Protein AF-A0ABD3QBG0-F1 (afdb_monomer)

Radius of gyration: 32.73 Å; Cα contacts (8 Å, |Δi|>4): 707; chains: 1; bounding box: 106×81×91 Å

Nearest PDB structures (foldseek):
  8w20-assembly1_K  TM=6.583E-01  e=6.095E-06  Streptomyces coelicolor A3(2)
  6lqq-assembly1_RC  TM=2.369E-01  e=9.586E-01  Saccharomyces cerevisiae S288C
  2k0l-assembly1_A  TM=1.613E-01  e=8.563E-01  Klebsiella pneumoniae

Secondary structure (DSSP, 8-state):
-PPP------PPP-----------------------------------PPPHHHH-EEEEEEE--GGGT--S-EEEEEEEEEEEESSPP-------------S------S-HHHHHHHHHHHHHHHHHS-----SSSS---GGGS-GGGGS-TTTS-SEEEEE-HHHH-GGG-TTT---GGGGG--GGGEEEEEEEEEESSS-------SEEPSS-EEEEEEEEB-S--EE-TT--S-EEE-BTTHHHHHHHHHHTT---BB---HHHHHH--S-S--TT-EEEEEEEEEEE--TTS-TT--TT-TT-----EEEEEEEEEEEEEEE-SS-EEEE-SSPPPTT-TTPEEEE--SSTTSPPBEEEEEEEE--TT-SSTTTTT-EEEEEHHHHHHHHHHHHHHHHHHHS-HHHHHHHHHHHHHHHHTTS-SS---S------------------S----------TTS-THHHHHHHHHHHHHHHS-HHHHHHHHHHHHHHHHHHHHHHHHH---HHHHHHHHHHHHHHHHHHHHHHHHHHHHHHHHHHHHHTT---------

Solvent-accessible surface area (backbone atoms only — not comparable to full-atom values): 34168 Å² total; per-residue (Å²): 136,85,84,83,84,81,83,83,81,80,79,80,83,91,77,90,74,94,74,88,82,82,89,87,90,90,79,86,73,86,76,72,78,84,71,84,76,82,71,94,77,76,93,69,83,75,71,86,74,79,54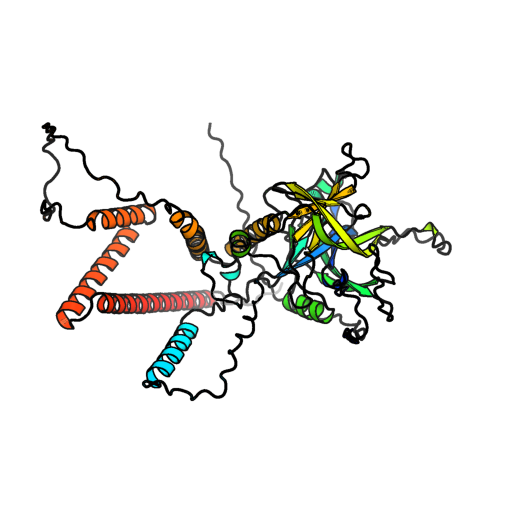,28,56,30,54,29,29,43,32,41,30,29,33,42,49,62,93,80,69,45,90,58,74,44,81,72,35,64,28,9,18,28,42,32,42,64,54,64,77,54,61,70,61,69,72,68,75,67,67,74,71,72,86,62,77,82,74,73,61,97,50,60,64,57,54,52,46,48,54,49,47,56,56,45,51,67,65,69,47,70,84,72,70,59,68,60,54,75,93,70,58,77,62,64,50,59,53,46,62,78,43,60,75,92,78,39,70,66,47,38,36,36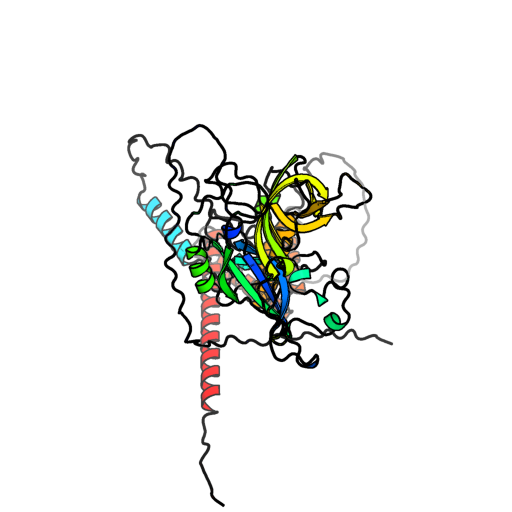,26,24,28,51,56,78,40,44,56,83,29,52,92,82,42,81,57,73,73,37,73,78,53,55,63,88,36,41,46,42,34,43,29,44,50,41,70,76,55,89,79,83,69,82,72,86,60,78,38,70,60,82,75,54,62,44,77,75,45,78,42,51,37,48,69,68,69,46,64,40,91,86,69,54,62,35,25,41,33,43,60,54,63,45,70,68,50,51,57,52,39,46,76,71,55,41,48,70,35,36,58,72,49,70,60,51,63,73,68,47,87,71,68,96,72,54,82,63,42,59,36,34,43,30,15,25,34,48,46,71,63,69,68,78,81,54,85,79,75,78,95,76,74,88,84,69,83,67,83,58,60,43,71,40,50,22,39,40,60,29,31,30,70,50,77,54,100,70,40,34,30,23,48,37,96,57,56,74,59,55,23,30,37,13,6,49,26,30,58,70,81,89,46,98,83,58,80,66,42,44,50,22,34,26,58,46,61,37,54,75,81,38,92,55,70,92,50,30,21,18,34,30,24,36,35,36,67,62,53,38,55,46,49,47,52,53,32,43,57,50,38,59,73,72,46,57,69,73,57,42,50,52,51,49,51,52,51,46,49,59,65,60,68,64,63,61,89,70,63,80,67,93,75,78,80,84,79,92,75,89,80,83,87,82,88,83,87,78,95,80,88,86,83,87,83,92,84,81,77,92,54,95,81,65,72,70,59,66,59,57,50,51,50,50,52,53,53,43,61,74,77,41,54,71,69,54,42,52,52,51,50,56,48,52,51,49,51,53,50,50,30,50,52,43,44,73,73,72,52,80,59,70,68,60,34,47,52,54,48,52,51,51,53,51,56,50,50,55,49,52,54,50,54,50,51,53,50,54,51,50,54,59,52,58,62,60,62,70,78,71,75,76,88,75,92,82,80,92,130

Sequence (561 aa):
MNFLIQSNTARLPNVLQRTRLKTASKYLVSLQHCNFSATPDNDDTSQPILSPTQTSLALSVHFMHPKLGMKDYEILSRATAFLVNVDPIEHTSSPHETLGTKKGRQTKSAFPHLKSNKEKRDASLLKQDYAYEPASGPRRHDYQLNWLEFCPVNFRPRVHVVASSHVVSPWKWPQYYGQEWLKEVNEEHVRYSLEVYGSMDKSQEIDGEEGKLKGSFGPVAKFALNPYPIHHPNGLDVAVIHLKGEDDALENMKKMGITPLNLHTMSQLESTTDPVFEPGEKVYFHGFEVYESNKVDDETLSSNDSKNQEDDRIFHPYFASGTQSFGSPDRFLAKTPSPLPEGLCGGPVLTTQHDNKQPLFIRGVVEGIVPPNHENAELAGAASYLPSYRVREFIDFAERIMLEQIVDEDVFQRVIDIKERKLASRGTVYGEDQMNGGSNKDGEDDEITDPNILTNIEGLSEDDDTPNIDKAYQEIVSSLRQHHTPEEVDAILATVEREKKEVIEILEKEGGDMDDAIAKVRQRTYDERDRVLKELQEQMQNESDESKVIDAEVVTKDEKR

Foldseek 3Di:
DDDDDDDDDDDDDDDDDDDDDDDDDDDPDPPDPPPPPDDPDDDPPPDDDDFLLQFKWKKWKWFADVVVVGDDTDTPFIFIKGKEFLFFDAPPVPVPPPVPPPPPDPPPDPCVVVVVVVVVVVVVVVVPPDPLPQRHYDDDALLQRFLCSLPPPVQDFRIKIKFFQCRLQVLVPCVVPVDPVSVVDDLVRIWMKIFRKDAPDPDDDQPPDAWFTPGDMDGPDMFTWDSDWDDFPVPDGMIITGTDVRVVVVVVSVVVNHDHAYFDGPVCVVPDPPDLDDFFFKKKQWIWAWDAPPCVVVPPDDDPPPPDPHRRIDTTTGMWMWTWHDDDPFKTWTDTPAQDHPRSFNTFIWHDDPDPPDGIYTQFTFHHAADLPDPPNVRRSITMTTGRVVVNVRVSVVSLVSSCVRDDPVSSVVSVCSNCVVVVVPPDPPDPPPPDDDDDDDDDDDDDDDPDDDDDDDDDDPDPPPDPPVVVVVVVLVVCVVPDDPVVSVVVVVVVVVLVVQLVVCCVPVNDDSVVSSVVSVVVVVVVVVVVVVVVVVVVVVVVVVVVVVPPDDPDDDDDD

pLDDT: mean 76.91, std 22.85, range [22.78, 98.69]

Mean predicted aligned error: 16.13 Å

Structure (mmCIF, N/CA/C/O backbone):
data_AF-A0ABD3QBG0-F1
#
_entry.id   AF-A0ABD3QBG0-F1
#
loop_
_atom_site.group_PDB
_atom_site.id
_atom_site.type_symbol
_atom_site.label_atom_id
_atom_site.label_alt_id
_atom_site.label_comp_id
_atom_site.label_asym_id
_atom_site.label_entity_id
_atom_site.label_seq_id
_atom_site.pdbx_PDB_ins_code
_atom_site.Cartn_x
_atom_site.Cartn_y
_atom_site.Cartn_z
_atom_site.occupancy
_atom_site.B_iso_or_equiv
_atom_site.auth_seq_id
_atom_site.auth_comp_id
_atom_site.auth_asym_id
_atom_site.auth_atom_id
_atom_site.pdbx_PDB_model_num
ATOM 1 N N . MET A 1 1 ? -38.183 6.088 -28.171 1.00 33.38 1 MET A N 1
ATOM 2 C CA . MET A 1 1 ? -37.117 5.173 -28.632 1.00 33.38 1 MET A CA 1
ATOM 3 C C . MET A 1 1 ? -36.172 4.991 -27.464 1.00 33.38 1 MET A C 1
ATOM 5 O O . MET A 1 1 ? -35.470 5.929 -27.116 1.00 33.38 1 MET A O 1
ATOM 9 N N . ASN A 1 2 ? -36.291 3.847 -26.794 1.00 22.78 2 ASN A N 1
ATOM 10 C CA . ASN A 1 2 ? -35.599 3.523 -25.550 1.00 22.78 2 ASN A CA 1
ATOM 11 C C . ASN A 1 2 ? -34.135 3.170 -25.831 1.00 22.78 2 ASN A C 1
ATOM 13 O O . ASN A 1 2 ? -33.866 2.355 -26.712 1.00 22.78 2 ASN A O 1
ATOM 17 N N . PHE A 1 3 ? -33.216 3.755 -25.064 1.00 22.83 3 PHE A N 1
ATOM 18 C CA . PHE A 1 3 ? -31.829 3.311 -24.978 1.00 22.83 3 PHE A CA 1
ATOM 19 C C . PHE A 1 3 ? -31.730 2.223 -23.904 1.00 22.83 3 PHE A C 1
ATOM 21 O O . PHE A 1 3 ? -32.013 2.473 -22.735 1.00 22.83 3 PHE A O 1
ATOM 28 N N . LEU A 1 4 ? -31.362 1.012 -24.326 1.00 24.02 4 LEU A N 1
ATOM 29 C CA . LEU A 1 4 ? -30.951 -0.078 -23.446 1.00 24.02 4 LEU A CA 1
ATOM 30 C C . LEU A 1 4 ? -29.502 0.171 -23.006 1.00 24.02 4 LEU A C 1
ATOM 32 O O . LEU A 1 4 ? -28.607 0.246 -23.846 1.00 24.02 4 LEU A O 1
ATOM 36 N N . ILE A 1 5 ? -29.278 0.250 -21.697 1.00 26.19 5 ILE A N 1
ATOM 37 C CA . ILE A 1 5 ? -27.960 0.099 -21.077 1.00 26.19 5 ILE A CA 1
ATOM 38 C C . ILE A 1 5 ? -27.797 -1.398 -20.794 1.00 26.19 5 ILE A C 1
ATOM 40 O O . ILE A 1 5 ? -28.539 -1.956 -19.991 1.00 26.19 5 ILE A O 1
ATOM 44 N N . GLN A 1 6 ? -26.873 -2.061 -21.491 1.00 24.95 6 GLN A N 1
ATOM 45 C CA . GLN A 1 6 ? -26.464 -3.430 -21.176 1.00 24.95 6 GLN A CA 1
ATOM 46 C C . GLN A 1 6 ? -25.329 -3.380 -20.149 1.00 24.95 6 GLN A C 1
ATOM 48 O O . GLN A 1 6 ? -24.230 -2.917 -20.450 1.00 24.95 6 GLN A O 1
ATOM 53 N N . SER A 1 7 ? -25.606 -3.850 -18.936 1.00 26.56 7 SER A N 1
ATOM 54 C CA . SER A 1 7 ? -24.606 -4.176 -17.924 1.00 26.56 7 SER A CA 1
ATOM 55 C C . SER A 1 7 ? -23.972 -5.529 -18.264 1.00 26.56 7 SER A C 1
ATOM 57 O O . SER A 1 7 ? -24.629 -6.566 -18.236 1.00 26.56 7 SER A O 1
ATOM 59 N N . ASN A 1 8 ? -22.682 -5.528 -18.604 1.00 26.44 8 ASN A N 1
ATOM 60 C CA . ASN A 1 8 ? -21.890 -6.750 -18.734 1.00 26.44 8 ASN A CA 1
ATOM 61 C C . ASN A 1 8 ? -21.323 -7.129 -17.360 1.00 26.44 8 ASN A C 1
ATOM 63 O O . ASN A 1 8 ? -20.297 -6.600 -16.939 1.00 26.44 8 ASN A O 1
ATOM 67 N N . THR A 1 9 ? -21.978 -8.059 -16.669 1.00 28.50 9 THR A N 1
ATOM 68 C CA . THR A 1 9 ? -21.427 -8.766 -15.507 1.00 28.50 9 THR A CA 1
ATOM 69 C C . THR A 1 9 ? -20.627 -9.978 -15.987 1.00 28.50 9 THR A C 1
ATOM 71 O O . THR A 1 9 ? -21.159 -11.065 -16.209 1.00 28.50 9 THR A O 1
ATOM 74 N N . ALA A 1 10 ? -19.319 -9.801 -16.174 1.00 28.67 10 ALA A N 1
ATOM 75 C CA . ALA A 1 10 ? -18.405 -10.922 -16.366 1.00 28.67 10 ALA A CA 1
ATOM 76 C C . ALA A 1 10 ? -18.142 -11.588 -15.003 1.00 28.67 10 ALA A C 1
ATOM 78 O O . ALA A 1 10 ? -17.441 -11.036 -14.159 1.00 28.67 10 ALA A O 1
ATOM 79 N N . ARG A 1 11 ? -18.728 -12.771 -14.774 1.00 28.42 11 ARG A N 1
ATOM 80 C CA . ARG A 1 11 ? -18.389 -13.633 -13.630 1.00 28.42 11 ARG A CA 1
ATOM 81 C C . ARG A 1 11 ? -16.954 -14.152 -13.798 1.00 28.42 11 ARG A C 1
ATOM 83 O O . ARG A 1 11 ? -16.646 -14.782 -14.809 1.00 28.42 11 ARG A O 1
ATOM 90 N N . LEU A 1 12 ? -16.097 -13.898 -12.809 1.00 32.81 12 LEU A N 1
ATOM 91 C CA . LEU A 1 12 ? -14.741 -14.452 -12.722 1.00 32.81 12 LEU A CA 1
ATOM 92 C C . LEU A 1 12 ? -14.790 -15.991 -12.602 1.00 32.81 12 LEU A C 1
ATOM 94 O O . LEU A 1 12 ? -15.653 -16.520 -11.896 1.00 32.81 12 LEU A O 1
ATOM 98 N N . PRO A 1 13 ? -13.884 -16.741 -13.257 1.00 32.03 13 PRO A N 1
ATOM 99 C CA . PRO A 1 13 ? -13.833 -18.190 -13.120 1.00 32.03 13 PRO A CA 1
ATOM 100 C C . PRO A 1 13 ? -13.230 -18.604 -11.770 1.00 32.03 13 PRO A C 1
ATOM 102 O O . PRO A 1 13 ? -12.105 -18.246 -11.420 1.00 32.03 13 PRO A O 1
ATOM 105 N N . ASN A 1 14 ? -13.985 -19.425 -11.043 1.00 33.22 14 ASN A N 1
ATOM 106 C CA . ASN A 1 14 ? -13.587 -20.100 -9.812 1.00 33.22 14 ASN A CA 1
ATOM 107 C C . ASN A 1 14 ? -12.473 -21.126 -10.121 1.00 33.22 14 ASN A C 1
ATOM 109 O O . ASN A 1 14 ? -12.752 -22.220 -10.613 1.00 33.22 14 ASN A O 1
ATOM 113 N N . VAL A 1 15 ? -11.199 -20.783 -9.888 1.00 33.41 15 VAL A N 1
ATOM 114 C CA . VAL A 1 15 ? -10.060 -21.702 -10.095 1.00 33.41 15 VAL A CA 1
ATOM 115 C C . VAL A 1 15 ? -9.147 -21.718 -8.868 1.00 33.41 15 VAL A C 1
ATOM 117 O O . VAL A 1 15 ? -8.096 -21.084 -8.829 1.00 33.41 15 VAL A O 1
ATOM 120 N N . LEU A 1 16 ? -9.517 -22.527 -7.874 1.00 30.23 16 LEU A N 1
ATOM 121 C CA . LEU A 1 16 ? -8.593 -23.058 -6.869 1.00 30.23 16 LEU A CA 1
ATOM 122 C C . LEU A 1 16 ? -8.109 -24.442 -7.328 1.00 30.23 16 LEU A C 1
ATOM 124 O O . LEU A 1 16 ? -8.685 -25.469 -6.974 1.00 30.23 16 LEU A O 1
ATOM 128 N N . GLN A 1 17 ? -7.033 -24.493 -8.120 1.00 30.80 17 GLN A N 1
ATOM 129 C CA . GLN A 1 17 ? -6.302 -25.741 -8.376 1.00 30.80 17 GLN A CA 1
ATOM 130 C C . GLN A 1 17 ? -4.974 -25.761 -7.614 1.00 30.80 17 GLN A C 1
ATOM 132 O O . GLN A 1 17 ? -4.040 -25.010 -7.899 1.00 30.80 17 GLN A O 1
ATOM 137 N N . ARG A 1 18 ? -4.879 -26.696 -6.658 1.00 32.12 18 ARG A N 1
ATOM 138 C CA . ARG A 1 18 ? -3.633 -27.105 -5.996 1.00 32.12 18 ARG A CA 1
ATOM 139 C C . ARG A 1 18 ? -2.653 -27.654 -7.034 1.00 32.12 18 ARG A C 1
ATOM 141 O O . ARG A 1 18 ? -2.800 -28.785 -7.490 1.00 32.12 18 ARG A O 1
ATOM 148 N N . THR A 1 19 ? -1.608 -26.898 -7.345 1.00 30.52 19 THR A N 1
ATOM 149 C CA . THR A 1 19 ? -0.444 -27.400 -8.085 1.00 30.52 19 THR A CA 1
ATOM 150 C C . THR A 1 19 ? 0.728 -27.602 -7.127 1.00 30.52 19 THR A C 1
ATOM 152 O O . THR A 1 19 ? 1.236 -26.668 -6.516 1.00 30.52 19 THR A O 1
ATOM 155 N N . ARG A 1 20 ? 1.161 -28.861 -6.975 1.00 30.61 20 ARG A N 1
ATOM 156 C CA . ARG A 1 20 ? 2.425 -29.215 -6.313 1.00 30.61 20 ARG A CA 1
ATOM 157 C C . ARG A 1 20 ? 3.579 -28.841 -7.244 1.00 30.61 20 ARG A C 1
ATOM 159 O O . ARG A 1 20 ? 3.888 -29.595 -8.163 1.00 30.61 20 ARG A O 1
ATOM 166 N N . LEU A 1 21 ? 4.237 -27.717 -6.982 1.00 29.80 21 LEU A N 1
ATOM 167 C CA . LEU A 1 21 ? 5.524 -27.384 -7.590 1.00 29.80 21 LEU A CA 1
ATOM 168 C C . LEU A 1 21 ? 6.653 -27.982 -6.745 1.00 29.80 21 LEU A C 1
ATOM 170 O O . LEU A 1 21 ? 6.900 -27.581 -5.611 1.00 29.80 21 LEU A O 1
ATOM 174 N N . LYS A 1 22 ? 7.332 -28.983 -7.310 1.00 31.97 22 LYS A N 1
ATOM 175 C CA . LYS A 1 22 ? 8.680 -29.373 -6.892 1.00 31.97 22 LYS A CA 1
ATOM 176 C C . LYS A 1 22 ? 9.682 -28.554 -7.708 1.00 31.97 22 LYS A C 1
ATOM 178 O O . LYS A 1 22 ? 9.463 -28.338 -8.898 1.00 31.97 22 LYS A O 1
ATOM 183 N N . THR A 1 23 ? 10.819 -28.264 -7.071 1.00 30.80 23 THR A N 1
ATOM 184 C CA . THR A 1 23 ? 12.101 -27.747 -7.603 1.00 30.80 23 THR A CA 1
ATOM 185 C C . THR A 1 23 ? 12.285 -26.223 -7.627 1.00 30.80 23 THR A C 1
ATOM 187 O O . THR A 1 23 ? 11.816 -25.557 -8.536 1.00 30.80 23 THR A O 1
ATOM 190 N N . ALA A 1 24 ? 13.047 -25.699 -6.655 1.00 28.42 24 ALA A N 1
ATOM 191 C CA . ALA A 1 24 ? 14.371 -25.077 -6.847 1.00 28.42 24 ALA A CA 1
ATOM 192 C C . ALA A 1 24 ? 14.805 -24.357 -5.548 1.00 28.42 24 ALA A C 1
ATOM 194 O O . ALA A 1 24 ? 14.520 -23.183 -5.358 1.00 28.42 24 ALA A O 1
ATOM 195 N N . SER A 1 25 ? 15.503 -25.054 -4.641 1.00 33.56 25 SER A N 1
ATOM 196 C CA . SER A 1 25 ? 16.216 -24.414 -3.522 1.00 33.56 25 SER A CA 1
ATOM 197 C C . SER A 1 25 ? 17.697 -24.728 -3.666 1.00 33.56 25 SER A C 1
ATOM 199 O O . SER A 1 25 ? 18.140 -25.850 -3.417 1.00 33.56 25 SER A O 1
ATOM 201 N N . LYS A 1 26 ? 18.444 -23.754 -4.184 1.00 34.66 26 LYS A N 1
ATOM 202 C CA . LYS A 1 26 ? 19.901 -23.821 -4.324 1.00 34.66 26 LYS A CA 1
ATOM 203 C C . LYS A 1 26 ? 20.576 -22.484 -4.005 1.00 34.66 26 LYS A C 1
ATOM 205 O O . LYS A 1 26 ? 21.597 -22.183 -4.589 1.00 34.66 26 LYS A O 1
ATOM 210 N N . TYR A 1 27 ? 20.048 -21.723 -3.048 1.00 34.53 27 TYR A N 1
ATOM 211 C CA . TYR A 1 27 ? 20.777 -20.626 -2.400 1.00 34.53 27 TYR A CA 1
ATOM 212 C C . TYR A 1 27 ? 20.320 -20.509 -0.941 1.00 34.53 27 TYR A C 1
ATOM 214 O O . TYR A 1 27 ? 19.475 -19.696 -0.596 1.00 34.53 27 TYR A O 1
ATOM 222 N N . LEU A 1 28 ? 20.861 -21.367 -0.073 1.00 34.16 28 LEU A N 1
ATOM 223 C CA . LEU A 1 28 ? 20.857 -21.129 1.371 1.00 34.16 28 LEU A CA 1
ATOM 224 C C . LEU A 1 28 ? 22.182 -20.443 1.704 1.00 34.16 28 LEU A C 1
ATOM 226 O O . LEU A 1 28 ? 23.165 -21.090 2.064 1.00 34.16 28 LEU A O 1
ATOM 230 N N . VAL A 1 29 ? 22.227 -19.126 1.506 1.00 41.22 29 VAL A N 1
ATOM 231 C CA . VAL A 1 29 ? 23.272 -18.298 2.110 1.00 41.22 29 VAL A CA 1
ATOM 232 C C . VAL A 1 29 ? 22.999 -18.284 3.612 1.00 41.22 29 VAL A C 1
ATOM 234 O O . VAL A 1 29 ? 21.874 -18.050 4.049 1.00 41.22 29 VAL A O 1
ATOM 237 N N . SER A 1 30 ? 24.024 -18.592 4.405 1.00 37.19 30 SER A N 1
ATOM 238 C CA . SER A 1 30 ? 23.993 -18.511 5.866 1.00 37.19 30 SER A CA 1
ATOM 239 C C . SER A 1 30 ? 23.790 -17.054 6.301 1.00 37.19 30 SER A C 1
ATOM 241 O O . SER A 1 30 ? 24.762 -16.352 6.577 1.00 37.19 30 SER A O 1
ATOM 243 N N . LEU A 1 31 ? 22.537 -16.600 6.367 1.00 41.88 31 LEU A N 1
ATOM 244 C CA . LEU A 1 31 ? 22.149 -15.357 7.030 1.00 41.88 31 LEU A CA 1
ATOM 245 C C . LEU A 1 31 ? 22.322 -15.555 8.542 1.00 41.88 31 LEU A C 1
ATOM 247 O O . LEU A 1 31 ? 21.450 -16.087 9.234 1.00 41.88 31 LEU A O 1
ATOM 251 N N . GLN A 1 32 ? 23.496 -15.183 9.055 1.00 42.69 32 GLN A N 1
ATOM 252 C CA . GLN A 1 32 ? 23.660 -14.969 10.488 1.00 42.69 32 GLN A CA 1
ATOM 253 C C . GLN A 1 32 ? 22.730 -13.821 10.877 1.00 42.69 32 GLN A C 1
ATOM 255 O O . GLN A 1 32 ? 22.745 -12.770 10.246 1.00 42.69 32 GLN A O 1
ATOM 260 N N . HIS A 1 33 ? 21.886 -14.058 11.879 1.00 39.09 33 HIS A N 1
ATOM 261 C CA . HIS A 1 33 ? 21.014 -13.027 12.420 1.00 39.09 33 HIS A CA 1
ATOM 262 C C . HIS A 1 33 ? 21.900 -11.886 12.918 1.00 39.09 33 HIS A C 1
ATOM 264 O O . HIS A 1 33 ? 22.693 -12.084 13.843 1.00 39.09 33 HIS A O 1
ATOM 270 N N . CYS A 1 34 ? 21.780 -10.711 12.305 1.00 39.03 34 CYS A N 1
ATOM 271 C CA . CYS A 1 34 ? 22.339 -9.478 12.836 1.00 39.03 34 CYS A CA 1
ATOM 272 C C . CYS A 1 34 ? 21.545 -9.119 14.096 1.00 39.03 34 CYS A C 1
ATOM 274 O O . CYS A 1 34 ? 20.618 -8.315 14.073 1.00 39.03 34 CYS A O 1
ATOM 276 N N . ASN A 1 35 ? 21.856 -9.792 15.203 1.00 36.06 35 ASN A N 1
ATOM 277 C CA . ASN A 1 35 ? 21.399 -9.375 16.514 1.00 36.06 35 ASN A CA 1
ATOM 278 C C . ASN A 1 35 ? 22.135 -8.073 16.828 1.00 36.06 35 ASN A C 1
ATOM 280 O O . ASN A 1 35 ? 23.337 -8.098 17.092 1.00 36.06 35 ASN A O 1
ATOM 284 N N . PHE A 1 36 ? 21.419 -6.949 16.776 1.00 40.53 36 PHE A N 1
ATOM 285 C CA . PHE A 1 36 ? 21.902 -5.666 17.274 1.00 40.53 36 PHE A CA 1
ATOM 286 C C . PHE A 1 36 ? 22.250 -5.826 18.758 1.00 40.53 36 PHE A C 1
ATOM 288 O O . PHE A 1 36 ? 21.386 -5.816 19.635 1.00 40.53 36 PHE A O 1
ATOM 295 N N . SER A 1 37 ? 23.530 -6.052 19.040 1.00 34.44 37 SER A N 1
ATOM 296 C CA . SER A 1 37 ? 24.067 -6.075 20.392 1.00 34.44 37 SER A CA 1
ATOM 297 C C . SER A 1 37 ? 24.213 -4.630 20.852 1.00 34.44 37 SER A C 1
ATOM 299 O O . SER A 1 37 ? 25.241 -4.008 20.604 1.00 34.44 37 SER A O 1
ATOM 301 N N . ALA A 1 38 ? 23.184 -4.093 21.505 1.00 35.69 38 ALA A N 1
ATOM 302 C CA . ALA A 1 38 ? 23.258 -2.791 22.157 1.00 35.69 38 ALA A CA 1
ATOM 303 C C . ALA A 1 38 ? 24.289 -2.843 23.299 1.00 35.69 38 ALA A C 1
ATOM 305 O O . ALA A 1 38 ? 24.018 -3.374 24.377 1.00 35.69 38 ALA A O 1
ATOM 306 N N . THR A 1 39 ? 25.491 -2.320 23.059 1.00 39.34 39 THR A N 1
ATOM 307 C CA . THR A 1 39 ? 26.436 -1.978 24.125 1.00 39.34 39 THR A CA 1
ATOM 308 C C . THR A 1 39 ? 25.972 -0.680 24.791 1.00 39.34 39 THR A C 1
ATOM 310 O O . THR A 1 39 ? 25.709 0.290 24.082 1.00 39.34 39 THR A O 1
ATOM 313 N N . PRO A 1 40 ? 25.839 -0.635 26.125 1.00 41.78 40 PRO A N 1
ATOM 314 C CA . PRO A 1 40 ? 25.314 0.520 26.835 1.00 41.78 40 PRO A CA 1
ATOM 315 C C . PRO A 1 40 ? 26.453 1.491 27.149 1.00 41.78 40 PRO A C 1
ATOM 317 O O . PRO A 1 40 ? 26.923 1.506 28.276 1.00 41.78 40 PRO A O 1
ATOM 320 N N . ASP A 1 41 ? 26.928 2.269 26.179 1.00 43.69 41 ASP A N 1
ATOM 321 C CA . ASP A 1 41 ? 27.885 3.340 26.472 1.00 43.69 41 ASP A CA 1
ATOM 322 C C . ASP A 1 41 ? 27.653 4.562 25.567 1.00 43.69 41 ASP A C 1
ATOM 324 O O . ASP A 1 41 ? 27.702 4.466 24.344 1.00 43.69 41 ASP A O 1
ATOM 328 N N . ASN A 1 42 ? 27.474 5.708 26.235 1.00 44.81 42 ASN A N 1
ATOM 329 C CA . ASN A 1 42 ? 27.331 7.096 25.773 1.00 44.81 42 ASN A CA 1
ATOM 330 C C . ASN A 1 42 ? 25.939 7.620 25.359 1.00 44.81 42 ASN A C 1
ATOM 332 O O . ASN A 1 42 ? 25.221 7.049 24.550 1.00 44.81 42 ASN A O 1
ATOM 336 N N . ASP A 1 43 ? 25.636 8.785 25.945 1.00 46.66 43 ASP A N 1
ATOM 337 C CA . ASP A 1 43 ? 24.423 9.626 25.965 1.00 46.66 43 ASP A CA 1
ATOM 338 C C . ASP A 1 43 ? 23.907 10.138 24.599 1.00 46.66 43 ASP A C 1
ATOM 340 O O . ASP A 1 43 ? 23.177 11.131 24.537 1.00 46.66 43 ASP A O 1
ATOM 344 N N . ASP A 1 44 ? 24.255 9.495 23.484 1.00 51.50 44 ASP A N 1
ATOM 345 C CA . ASP A 1 44 ? 23.736 9.894 22.178 1.00 51.50 44 ASP A CA 1
ATOM 346 C C . ASP A 1 44 ? 22.369 9.235 21.941 1.00 51.50 44 ASP A C 1
ATOM 348 O O . ASP A 1 44 ? 22.251 8.090 21.513 1.00 51.50 44 ASP A O 1
ATOM 352 N N . THR A 1 45 ? 21.308 9.961 22.295 1.00 54.22 45 THR A N 1
ATOM 353 C CA . THR A 1 45 ? 19.891 9.543 22.220 1.00 54.22 45 THR A CA 1
ATOM 354 C C . THR A 1 45 ? 19.351 9.311 20.797 1.00 54.22 45 THR A C 1
ATOM 356 O O . THR A 1 45 ? 18.134 9.316 20.589 1.00 54.22 45 THR A O 1
ATOM 359 N N . SER A 1 46 ? 20.214 9.089 19.804 1.00 60.97 46 SER A N 1
ATOM 360 C CA . SER A 1 46 ? 19.788 8.729 18.454 1.00 60.97 46 SER A CA 1
ATOM 361 C C . SER A 1 46 ? 19.183 7.320 18.468 1.00 60.97 46 SER A C 1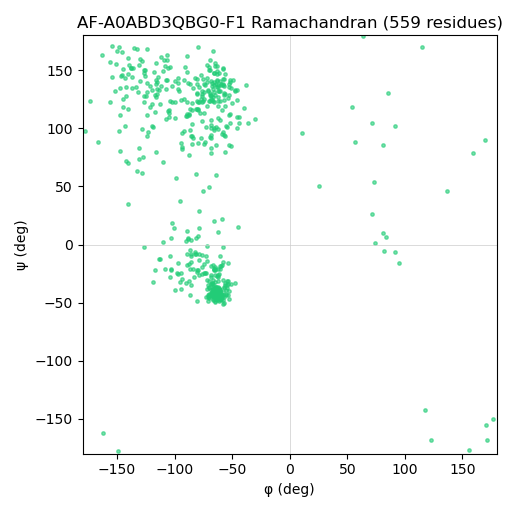
ATOM 363 O O . SER A 1 46 ? 19.863 6.303 18.586 1.00 60.97 46 SER A O 1
ATOM 365 N N . GLN A 1 47 ? 17.851 7.254 18.425 1.00 58.97 47 GLN A N 1
ATOM 366 C CA . GLN A 1 47 ? 17.146 5.980 18.325 1.00 58.97 47 GLN A CA 1
ATOM 367 C C . GLN A 1 47 ? 17.512 5.287 17.003 1.00 58.97 47 GLN A C 1
ATOM 369 O O . GLN A 1 47 ? 17.645 5.966 15.981 1.00 58.97 47 GLN A O 1
ATOM 374 N N . PRO A 1 48 ? 17.681 3.953 17.000 1.00 63.16 48 PRO A N 1
ATOM 375 C CA . PRO A 1 48 ? 17.995 3.206 15.793 1.00 63.16 48 PRO A CA 1
ATOM 376 C C . PRO A 1 48 ? 16.856 3.349 14.780 1.00 63.16 48 PRO A C 1
ATOM 378 O O . PRO A 1 48 ? 15.774 2.793 14.952 1.00 63.16 48 PRO A O 1
ATOM 381 N N . ILE A 1 49 ? 17.115 4.098 13.711 1.00 70.56 49 ILE A N 1
ATOM 382 C CA . ILE A 1 49 ? 16.224 4.203 12.558 1.00 70.56 49 ILE A CA 1
ATOM 383 C C . ILE A 1 49 ? 16.182 2.825 11.892 1.00 70.56 49 ILE A C 1
ATOM 385 O O . ILE A 1 49 ? 17.222 2.274 11.520 1.00 70.56 49 ILE A O 1
ATOM 389 N N . LEU A 1 50 ? 14.986 2.246 11.761 1.00 83.69 50 LEU A N 1
ATOM 390 C CA . LEU A 1 50 ? 14.810 0.973 11.063 1.00 83.69 50 LEU A CA 1
ATOM 391 C C . LEU A 1 50 ? 15.281 1.106 9.614 1.00 83.69 50 LEU A C 1
ATOM 393 O O . LEU A 1 50 ? 15.012 2.102 8.947 1.00 83.69 50 LEU A O 1
ATOM 397 N N . SER A 1 51 ? 15.996 0.099 9.116 1.00 91.12 51 SER A N 1
ATOM 398 C CA . SER A 1 51 ? 16.541 0.173 7.762 1.00 91.12 51 SER A CA 1
ATOM 399 C C . SER A 1 51 ? 15.404 0.147 6.730 1.00 91.12 51 SER A C 1
ATOM 401 O O . SER A 1 51 ? 14.505 -0.689 6.852 1.00 91.12 51 SER A O 1
ATOM 403 N N . PRO A 1 52 ? 15.469 0.952 5.652 1.00 93.50 52 PRO A N 1
ATOM 404 C CA . PRO A 1 52 ? 14.595 0.816 4.487 1.00 93.50 52 PRO A CA 1
ATOM 405 C C . PRO A 1 52 ? 14.473 -0.620 3.968 1.00 93.50 52 PRO A C 1
ATOM 407 O O . PRO A 1 52 ? 13.401 -1.026 3.535 1.00 93.50 52 PRO A O 1
ATOM 410 N N . THR A 1 53 ? 15.535 -1.426 4.079 1.00 95.19 53 THR A N 1
ATOM 411 C CA . THR A 1 53 ? 15.521 -2.842 3.665 1.00 95.19 53 THR A CA 1
ATOM 412 C C . THR A 1 53 ? 14.613 -3.734 4.512 1.00 95.19 53 THR A C 1
ATOM 414 O O . THR A 1 53 ? 14.264 -4.823 4.073 1.00 95.19 53 THR A O 1
ATOM 417 N N . GLN A 1 54 ? 14.214 -3.292 5.708 1.00 95.50 54 GLN A N 1
ATOM 418 C CA . GLN A 1 54 ? 13.318 -4.023 6.610 1.00 95.50 54 GLN A CA 1
ATOM 419 C C . GLN A 1 54 ? 11.853 -3.610 6.446 1.00 95.50 54 GLN A C 1
ATOM 421 O O . GLN A 1 54 ? 10.958 -4.385 6.783 1.00 95.50 54 GLN A O 1
ATOM 426 N N . THR A 1 55 ? 11.597 -2.397 5.953 1.00 96.38 55 THR A N 1
ATOM 427 C CA . THR A 1 55 ? 10.248 -1.815 5.855 1.00 96.38 55 THR A CA 1
ATOM 428 C C . THR A 1 55 ? 9.727 -1.738 4.424 1.00 96.38 55 THR A C 1
ATOM 430 O O . THR A 1 55 ? 8.520 -1.636 4.223 1.00 96.38 55 THR A O 1
ATOM 433 N N . SER A 1 56 ? 10.624 -1.768 3.440 1.00 97.75 56 SER A N 1
ATOM 434 C CA . SER A 1 56 ? 10.315 -1.564 2.029 1.00 97.75 56 SER A CA 1
ATOM 435 C C . SER A 1 56 ? 10.821 -2.734 1.186 1.00 97.75 56 SER A C 1
ATOM 437 O O . SER A 1 56 ? 11.818 -3.382 1.500 1.00 97.75 56 SER A O 1
ATOM 439 N N . LEU A 1 57 ? 10.127 -2.993 0.082 1.00 98.31 57 LEU A N 1
ATOM 440 C CA . LEU A 1 57 ? 10.402 -4.061 -0.874 1.00 98.31 57 LEU A CA 1
ATOM 441 C C . LEU A 1 57 ? 10.534 -3.472 -2.281 1.00 98.31 57 LEU A C 1
ATOM 443 O O . LEU A 1 57 ? 9.832 -2.520 -2.629 1.00 98.31 57 LEU A O 1
ATOM 447 N N . ALA A 1 58 ? 11.415 -4.047 -3.097 1.00 98.06 58 ALA A N 1
ATOM 448 C CA . ALA A 1 58 ? 11.571 -3.640 -4.486 1.00 98.06 58 ALA A CA 1
ATOM 449 C C . ALA A 1 58 ? 10.473 -4.299 -5.333 1.00 98.06 58 ALA A C 1
ATOM 451 O O . ALA A 1 58 ? 10.392 -5.525 -5.423 1.00 98.06 58 ALA A O 1
ATOM 452 N N . LEU A 1 59 ? 9.601 -3.494 -5.938 1.00 98.19 59 LEU A N 1
ATOM 453 C CA . LEU A 1 59 ? 8.526 -3.958 -6.809 1.00 98.19 59 LEU A CA 1
ATOM 454 C C . LEU A 1 59 ? 8.987 -3.917 -8.262 1.00 98.19 59 LEU A C 1
ATOM 456 O O . LEU A 1 59 ? 9.336 -2.857 -8.773 1.00 98.19 59 LEU A O 1
ATOM 460 N N . SER A 1 60 ? 8.904 -5.057 -8.945 1.00 97.50 60 SER A N 1
ATOM 461 C CA . SER A 1 60 ? 9.118 -5.147 -10.392 1.00 97.50 60 SER A CA 1
ATOM 462 C C . SER A 1 60 ? 7.852 -5.620 -11.101 1.00 97.50 60 SER A C 1
ATOM 464 O O . SER A 1 60 ? 7.292 -6.670 -10.760 1.00 97.50 60 SER A O 1
ATOM 466 N N . VAL A 1 61 ? 7.437 -4.870 -12.123 1.00 97.44 61 VAL A N 1
ATOM 467 C CA . VAL A 1 61 ? 6.384 -5.259 -13.064 1.00 97.44 61 VAL A CA 1
ATOM 468 C C . VAL A 1 61 ? 7.049 -5.720 -14.347 1.00 97.44 61 VAL A C 1
ATOM 470 O O . VAL A 1 61 ? 7.803 -4.978 -14.971 1.00 97.44 61 VAL A O 1
ATOM 473 N N . HIS A 1 62 ? 6.763 -6.950 -14.745 1.00 96.88 62 HIS A N 1
ATOM 474 C CA . HIS A 1 62 ? 7.242 -7.519 -15.993 1.00 96.88 62 HIS A CA 1
ATOM 475 C C . HIS A 1 62 ? 6.083 -7.592 -16.977 1.00 96.88 62 HIS A C 1
ATOM 477 O O . HIS A 1 62 ? 4.978 -7.942 -16.567 1.00 96.88 62 HIS A O 1
ATOM 483 N N . PHE A 1 63 ? 6.317 -7.329 -18.257 1.00 96.69 63 PHE A N 1
ATOM 484 C CA . PHE A 1 63 ? 5.303 -7.442 -19.299 1.00 96.69 63 PHE A CA 1
ATOM 485 C C . PHE A 1 63 ? 5.770 -8.318 -20.455 1.00 96.69 63 PHE A C 1
ATOM 487 O O . PHE A 1 63 ? 6.959 -8.412 -20.749 1.00 96.69 63 PHE A O 1
ATOM 494 N N . MET A 1 64 ? 4.815 -8.973 -21.104 1.00 96.81 64 MET A N 1
ATOM 495 C CA . MET A 1 64 ? 5.028 -9.743 -22.320 1.00 96.81 64 MET A CA 1
ATOM 496 C C . MET A 1 64 ? 3.793 -9.598 -23.202 1.00 96.81 64 MET A C 1
ATOM 498 O O . MET A 1 64 ? 2.701 -10.028 -22.831 1.00 96.81 64 MET A O 1
ATOM 502 N N . HIS A 1 65 ? 3.974 -9.032 -24.393 1.00 96.56 65 HIS A N 1
ATOM 503 C CA . HIS A 1 65 ? 2.898 -8.862 -25.363 1.00 96.56 65 HIS A CA 1
ATOM 504 C C . HIS A 1 65 ? 3.257 -9.542 -26.695 1.00 96.56 65 HIS A C 1
ATOM 506 O O . HIS A 1 65 ? 3.909 -8.934 -27.549 1.00 96.56 65 HIS A O 1
ATOM 512 N N . PRO A 1 66 ? 2.797 -10.784 -26.948 1.00 94.25 66 PRO A N 1
ATOM 513 C CA . PRO A 1 66 ? 3.196 -11.550 -28.132 1.00 94.25 66 PRO A CA 1
ATOM 514 C C . PRO A 1 66 ? 2.922 -10.850 -29.470 1.00 94.25 66 PRO A C 1
ATOM 516 O O . PRO A 1 66 ? 3.710 -10.977 -30.405 1.00 94.25 66 PRO A O 1
ATOM 519 N N . LYS A 1 67 ? 1.843 -10.054 -29.577 1.00 94.75 67 LYS A N 1
ATOM 520 C CA . LYS A 1 67 ? 1.551 -9.304 -30.819 1.00 94.75 67 LYS A CA 1
ATOM 521 C C . LYS A 1 67 ? 2.555 -8.182 -31.115 1.00 94.75 67 LYS A C 1
ATOM 523 O O . LYS A 1 67 ? 2.640 -7.760 -32.261 1.00 94.75 67 LYS A O 1
ATOM 528 N N . LEU A 1 68 ? 3.321 -7.734 -30.116 1.00 92.69 68 LEU A N 1
ATOM 529 C CA . LEU A 1 68 ? 4.427 -6.788 -30.295 1.00 92.69 68 LEU A CA 1
ATOM 530 C C . LEU A 1 68 ? 5.736 -7.505 -30.676 1.00 92.69 68 LEU A C 1
ATOM 532 O O . LEU A 1 68 ? 6.776 -6.869 -30.798 1.00 92.69 68 LEU A O 1
ATOM 536 N N . GLY A 1 69 ? 5.704 -8.830 -30.869 1.00 95.19 69 GLY A N 1
ATOM 537 C CA . GLY A 1 69 ? 6.875 -9.635 -31.218 1.00 95.19 69 GLY A CA 1
ATOM 538 C C . GLY A 1 69 ? 7.735 -10.054 -30.023 1.00 95.19 69 GLY A C 1
ATOM 539 O O . GLY A 1 69 ? 8.792 -10.654 -30.230 1.00 95.19 69 GLY A O 1
ATOM 540 N N . MET A 1 70 ? 7.291 -9.780 -28.793 1.00 94.94 70 MET A N 1
ATOM 541 C CA . MET A 1 70 ? 7.990 -10.189 -27.573 1.00 94.94 70 MET A CA 1
ATOM 542 C C . MET A 1 70 ? 7.956 -11.710 -27.406 1.00 94.94 70 MET A C 1
ATOM 544 O O . MET A 1 70 ? 6.914 -12.343 -27.599 1.00 94.94 70 MET A O 1
ATOM 548 N N . LYS A 1 71 ? 9.101 -12.287 -27.033 1.00 95.50 71 LYS A N 1
ATOM 549 C CA . LYS A 1 71 ? 9.249 -13.729 -26.769 1.00 95.50 71 LYS A CA 1
ATOM 550 C C . LYS A 1 71 ? 9.318 -14.059 -25.285 1.00 95.50 71 LYS A C 1
ATOM 552 O O . LYS A 1 71 ? 8.906 -15.146 -24.899 1.00 95.50 71 LYS A O 1
ATOM 557 N N . ASP A 1 72 ? 9.804 -13.112 -24.496 1.00 95.38 72 ASP A N 1
ATOM 558 C CA . ASP A 1 72 ? 10.037 -13.247 -23.068 1.00 95.38 72 ASP A CA 1
ATOM 559 C C . ASP A 1 72 ? 9.459 -12.035 -22.330 1.00 95.38 72 ASP A C 1
ATOM 561 O O . ASP A 1 72 ? 9.038 -11.049 -22.941 1.00 95.38 72 ASP A O 1
ATOM 565 N N . TYR A 1 73 ? 9.396 -12.144 -21.004 1.00 95.31 73 TYR A N 1
ATOM 566 C CA . TYR A 1 73 ? 8.991 -11.043 -20.141 1.00 95.31 73 TYR A CA 1
ATOM 567 C C . TYR A 1 73 ? 10.127 -10.028 -20.008 1.00 95.31 73 TYR A C 1
ATOM 569 O O . TYR A 1 73 ? 11.239 -10.394 -19.636 1.00 95.31 73 TYR A O 1
ATOM 577 N N . GLU A 1 74 ? 9.813 -8.756 -20.230 1.00 94.25 74 GLU A N 1
ATOM 578 C CA . GLU A 1 74 ? 10.715 -7.623 -20.009 1.00 94.25 74 GLU A CA 1
ATOM 579 C C . GLU A 1 74 ? 10.212 -6.765 -18.850 1.00 94.25 74 GLU A C 1
ATOM 581 O O . GLU A 1 74 ? 9.050 -6.859 -18.454 1.00 94.25 74 GLU A O 1
ATOM 586 N N . ILE A 1 75 ? 11.075 -5.932 -18.274 1.00 94.31 75 ILE A N 1
ATOM 587 C CA . ILE A 1 75 ? 10.693 -5.066 -17.156 1.00 94.31 75 ILE A CA 1
ATOM 588 C C . ILE A 1 75 ? 9.953 -3.844 -17.696 1.00 94.31 75 ILE A C 1
ATOM 590 O O . ILE A 1 75 ? 10.515 -3.018 -18.411 1.00 94.31 75 ILE A O 1
ATOM 594 N N . LEU A 1 76 ? 8.688 -3.724 -17.304 1.00 94.75 76 LEU A N 1
ATOM 595 C CA . LEU A 1 76 ? 7.827 -2.600 -17.646 1.00 94.75 76 LEU A CA 1
ATOM 596 C C . LEU A 1 76 ? 8.094 -1.401 -16.734 1.00 94.75 76 LEU A C 1
ATOM 598 O O . LEU A 1 76 ? 8.247 -0.275 -17.198 1.00 94.75 76 LEU A O 1
ATOM 602 N N . SER A 1 77 ? 8.139 -1.647 -15.426 1.00 95.25 77 SER A N 1
ATOM 603 C CA . SER A 1 77 ? 8.280 -0.612 -14.405 1.00 95.25 77 SER A CA 1
ATOM 604 C C . SER A 1 77 ? 8.868 -1.187 -13.117 1.00 95.25 77 SER A C 1
ATOM 606 O O . SER A 1 77 ? 8.808 -2.395 -12.850 1.00 95.25 77 SER A O 1
ATOM 608 N N . ARG A 1 78 ? 9.465 -0.297 -12.324 1.00 95.69 78 ARG A N 1
ATOM 609 C CA . ARG A 1 78 ? 10.143 -0.596 -11.065 1.00 95.69 78 ARG A CA 1
ATOM 610 C C . ARG A 1 78 ? 9.882 0.521 -10.068 1.00 95.69 78 ARG A C 1
ATOM 612 O O . ARG A 1 78 ? 9.977 1.685 -10.445 1.00 95.69 78 ARG A O 1
ATOM 619 N N . ALA A 1 79 ? 9.563 0.169 -8.828 1.00 96.75 79 ALA A N 1
ATOM 620 C CA . ALA A 1 79 ? 9.432 1.139 -7.745 1.00 96.75 79 ALA A CA 1
ATOM 621 C C . ALA A 1 79 ? 9.493 0.465 -6.370 1.00 96.75 79 ALA A C 1
ATOM 623 O O . ALA A 1 79 ? 9.927 -0.681 -6.234 1.00 96.75 79 ALA A O 1
ATOM 624 N N . THR A 1 80 ? 9.033 1.181 -5.352 1.00 98.31 80 THR A N 1
ATOM 625 C CA . THR A 1 80 ? 8.949 0.705 -3.981 1.00 98.31 80 THR A CA 1
ATOM 626 C C . THR A 1 80 ? 7.540 0.188 -3.681 1.00 98.31 80 THR A C 1
ATOM 628 O O . THR A 1 80 ? 6.540 0.737 -4.139 1.00 98.31 80 THR A O 1
ATOM 631 N N . ALA A 1 81 ? 7.458 -0.870 -2.882 1.00 98.62 81 ALA A N 1
ATOM 632 C CA . ALA A 1 81 ? 6.232 -1.322 -2.235 1.00 98.62 81 ALA A CA 1
ATOM 633 C C . ALA A 1 81 ? 6.515 -1.667 -0.769 1.00 98.62 81 ALA A C 1
ATOM 635 O O . ALA A 1 81 ? 7.671 -1.764 -0.352 1.00 98.62 81 ALA A O 1
ATOM 636 N N . PHE A 1 82 ? 5.474 -1.890 0.024 1.00 98.62 82 PHE A N 1
ATOM 637 C CA . PHE A 1 82 ? 5.615 -2.342 1.408 1.00 98.62 82 PHE A CA 1
ATOM 638 C C . PHE A 1 82 ? 4.428 -3.199 1.843 1.00 98.62 82 PHE A C 1
ATOM 640 O O . PHE A 1 82 ? 3.404 -3.264 1.163 1.00 98.62 82 PHE A O 1
ATOM 647 N N . LEU A 1 83 ? 4.592 -3.887 2.972 1.00 98.38 83 LEU A N 1
ATOM 648 C CA . LEU A 1 83 ? 3.559 -4.744 3.547 1.00 98.38 83 LEU A CA 1
ATOM 649 C C . LEU A 1 83 ? 2.792 -3.985 4.627 1.00 98.38 83 LEU A C 1
ATOM 651 O O . LEU A 1 83 ? 3.411 -3.385 5.504 1.00 98.38 83 LEU A O 1
ATOM 655 N N . VAL A 1 84 ? 1.466 -4.065 4.595 1.00 97.69 84 VAL A N 1
ATOM 656 C CA . VAL A 1 84 ? 0.567 -3.522 5.621 1.00 97.69 84 VAL A CA 1
ATOM 657 C C . VAL A 1 84 ? -0.177 -4.667 6.279 1.00 97.69 84 VAL A C 1
ATOM 659 O O . VAL A 1 84 ? -0.794 -5.461 5.577 1.00 97.69 84 VAL A O 1
ATOM 662 N N . ASN A 1 85 ? -0.139 -4.755 7.607 1.00 95.75 85 ASN A N 1
ATOM 663 C CA . ASN A 1 85 ? -0.944 -5.734 8.334 1.00 95.75 85 ASN A CA 1
ATOM 664 C C . ASN A 1 85 ? -2.443 -5.472 8.118 1.00 95.75 85 ASN A C 1
ATOM 666 O O . ASN A 1 85 ? -2.904 -4.338 8.249 1.00 95.75 85 ASN A O 1
ATOM 670 N N . VAL A 1 86 ? -3.188 -6.534 7.800 1.00 92.25 86 VAL A N 1
ATOM 671 C CA . VAL A 1 86 ? -4.661 -6.506 7.696 1.00 92.25 86 VAL A CA 1
ATOM 672 C C . VAL A 1 86 ? -5.280 -6.372 9.086 1.00 92.25 86 VAL A C 1
ATOM 674 O O . VAL A 1 86 ? -6.192 -5.576 9.323 1.00 92.25 86 VAL A O 1
ATOM 677 N N . ASP A 1 87 ? -4.722 -7.133 10.021 1.00 87.88 87 ASP A N 1
ATOM 678 C CA . ASP A 1 87 ? -5.132 -7.142 11.410 1.00 87.88 87 ASP A CA 1
ATOM 679 C C . ASP A 1 87 ? -4.434 -6.006 12.171 1.00 87.88 87 ASP A C 1
ATOM 681 O O . ASP A 1 87 ? -3.220 -5.811 12.020 1.00 87.88 87 ASP A O 1
ATOM 685 N N . PRO A 1 88 ? -5.160 -5.239 13.002 1.00 83.44 88 PRO A N 1
ATOM 686 C CA . PRO A 1 88 ? -4.527 -4.242 13.845 1.00 83.44 88 PRO A CA 1
ATOM 687 C C . PRO A 1 88 ? -3.587 -4.912 14.844 1.00 83.44 88 PRO A C 1
ATOM 689 O O . PRO A 1 88 ? -3.773 -6.060 15.244 1.00 83.44 88 PRO A O 1
ATOM 692 N N . ILE A 1 89 ? -2.582 -4.158 15.279 1.00 82.00 89 ILE A N 1
ATOM 693 C CA . ILE A 1 89 ? -1.615 -4.633 16.264 1.00 82.00 89 ILE A CA 1
ATOM 694 C C . ILE A 1 89 ? -2.355 -5.062 17.522 1.00 82.00 89 ILE A C 1
ATOM 696 O O . ILE A 1 89 ? -3.119 -4.283 18.102 1.00 82.00 89 ILE A O 1
ATOM 700 N N . GLU A 1 90 ? -2.042 -6.265 17.993 1.00 71.44 90 GLU A N 1
ATOM 701 C CA . GLU A 1 90 ? -2.294 -6.644 19.369 1.00 71.44 90 GLU A CA 1
ATOM 702 C C . GLU A 1 90 ? -1.629 -5.601 20.261 1.00 71.44 90 GLU A C 1
ATOM 704 O O . GLU A 1 90 ? -0.417 -5.631 20.485 1.00 71.44 90 GLU A O 1
ATOM 709 N N . HIS A 1 91 ? -2.409 -4.664 20.800 1.00 64.44 91 HIS A N 1
ATOM 710 C CA . HIS A 1 91 ? -1.988 -4.000 22.015 1.00 64.44 91 HIS A CA 1
ATOM 711 C C . HIS A 1 91 ? -1.836 -5.136 23.015 1.00 64.44 91 HIS A C 1
ATOM 713 O O . HIS A 1 91 ? -2.830 -5.579 23.591 1.00 64.44 91 HIS A O 1
ATOM 719 N N . THR A 1 92 ? -0.610 -5.654 23.162 1.00 53.44 92 THR A N 1
ATOM 720 C CA . THR A 1 92 ? -0.217 -6.505 24.273 1.00 53.44 92 THR A CA 1
ATOM 721 C C . THR A 1 92 ? -0.541 -5.639 25.459 1.00 53.44 92 THR A C 1
ATOM 723 O O . THR A 1 92 ? 0.206 -4.704 25.750 1.00 53.44 92 THR A O 1
ATOM 726 N N . SER A 1 93 ? -1.749 -5.819 25.990 1.00 47.97 93 SER A N 1
ATOM 727 C CA . SER A 1 93 ? -2.354 -4.964 26.993 1.00 47.97 93 SER A CA 1
ATOM 728 C C . SER A 1 93 ? -1.263 -4.748 28.010 1.00 47.97 93 SER A C 1
ATOM 730 O O . SER A 1 93 ? -0.852 -5.758 28.590 1.00 47.97 93 SER A O 1
ATOM 732 N N . SER A 1 94 ? -0.727 -3.508 28.062 1.00 43.19 94 SER A N 1
ATOM 733 C CA . SER A 1 94 ? 0.437 -3.103 28.867 1.00 43.19 94 SER A CA 1
ATOM 734 C C . SER A 1 94 ? 0.423 -3.994 30.079 1.00 43.19 94 SER A C 1
ATOM 736 O O . SER A 1 94 ? -0.594 -3.884 30.766 1.00 43.19 94 SER A O 1
ATOM 738 N N . PRO A 1 95 ? 1.358 -4.970 30.191 1.00 42.66 95 PRO A N 1
ATOM 739 C CA . PRO A 1 95 ? 1.179 -6.205 30.946 1.00 42.66 95 PRO A CA 1
ATOM 740 C C . PRO A 1 95 ? 0.592 -5.783 32.252 1.00 42.66 95 PRO A C 1
ATOM 742 O O . PRO A 1 95 ? 1.346 -5.176 33.011 1.00 42.66 95 PRO A O 1
ATOM 745 N N . HIS A 1 96 ? -0.743 -5.947 32.368 1.00 41.47 96 HIS A N 1
ATOM 746 C CA . HIS A 1 96 ? -1.569 -5.142 33.268 1.00 41.47 96 HIS A CA 1
ATOM 747 C C . HIS A 1 96 ? -0.762 -5.120 34.523 1.00 41.47 96 HIS A C 1
ATOM 749 O O . HIS A 1 96 ? -0.526 -6.224 35.024 1.00 41.47 96 HIS A O 1
ATOM 755 N N . GLU A 1 97 ? -0.176 -3.961 34.880 1.00 41.91 97 GLU A N 1
ATOM 756 C CA . GLU A 1 97 ? 0.679 -3.896 36.048 1.00 41.91 97 GLU A CA 1
ATOM 757 C C . GLU A 1 97 ? -0.266 -4.427 37.098 1.00 41.91 97 GLU A C 1
ATOM 759 O O . GLU A 1 97 ? -1.258 -3.790 37.467 1.00 41.91 97 GLU A O 1
ATOM 764 N N . THR A 1 98 ? -0.064 -5.690 37.457 1.00 42.78 98 THR A N 1
ATOM 765 C CA . THR A 1 98 ? -0.660 -6.314 38.600 1.00 42.78 98 THR A CA 1
ATOM 766 C C . THR A 1 98 ? 0.065 -5.537 39.649 1.00 42.78 98 THR A C 1
ATOM 768 O O . THR A 1 98 ? 1.160 -5.939 40.041 1.00 42.78 98 THR A O 1
ATOM 771 N N . LEU A 1 99 ? -0.479 -4.344 39.932 1.00 42.12 99 LEU A N 1
ATOM 772 C CA . LEU A 1 99 ? -0.087 -3.396 40.944 1.00 42.12 99 LEU A CA 1
ATOM 773 C C . LEU A 1 99 ? 0.331 -4.295 42.065 1.00 42.12 99 LEU A C 1
ATOM 775 O O . LEU A 1 99 ? -0.547 -4.993 42.578 1.00 42.12 99 LEU A O 1
ATOM 779 N N . GLY A 1 100 ? 1.650 -4.413 42.266 1.00 39.81 100 GLY A N 1
ATOM 780 C CA . GLY A 1 100 ? 2.229 -5.542 42.971 1.00 39.81 100 GLY A CA 1
ATOM 781 C C . GLY A 1 100 ? 1.373 -5.792 44.188 1.00 39.81 100 GLY A C 1
ATOM 782 O O . GLY A 1 100 ? 1.381 -4.981 45.116 1.00 39.81 100 GLY A O 1
ATOM 783 N N . THR A 1 101 ? 0.550 -6.848 44.144 1.00 41.25 101 THR A N 1
ATOM 784 C CA . THR A 1 101 ? -0.256 -7.233 45.287 1.00 41.25 101 THR A CA 1
ATOM 785 C C . THR A 1 101 ? 0.789 -7.701 46.264 1.00 41.25 101 THR A C 1
ATOM 787 O O . THR A 1 101 ? 1.248 -8.840 46.204 1.00 41.25 101 THR A O 1
ATOM 790 N N . LYS A 1 102 ? 1.248 -6.764 47.094 1.00 44.00 102 LYS A N 1
ATOM 791 C CA . LYS A 1 102 ? 2.137 -6.958 48.224 1.00 44.00 102 LYS A CA 1
ATOM 792 C C . LYS A 1 102 ? 1.512 -8.038 49.089 1.00 44.00 102 LYS A C 1
ATOM 794 O O . LYS A 1 102 ? 0.738 -7.684 49.963 1.00 44.00 102 LYS A O 1
ATOM 799 N N . LYS A 1 103 ? 1.763 -9.324 48.798 1.00 45.91 103 LYS A N 1
ATOM 800 C CA . LYS A 1 103 ? 1.321 -10.516 49.553 1.00 45.91 103 LYS A CA 1
ATOM 801 C C . LYS A 1 103 ? 0.045 -10.275 50.380 1.00 45.91 103 LYS A C 1
ATOM 803 O O . LYS A 1 103 ? -0.002 -10.526 51.582 1.00 45.91 103 LYS A O 1
ATOM 808 N N . GLY A 1 104 ? -0.979 -9.732 49.728 1.00 47.28 104 GLY A N 1
ATOM 809 C CA . GLY A 1 104 ? -2.204 -9.292 50.368 1.00 47.28 104 GLY A CA 1
ATOM 810 C C . GLY A 1 104 ? -3.179 -10.441 50.291 1.00 47.28 104 GLY A C 1
ATOM 811 O O . GLY A 1 104 ? -3.769 -10.653 49.241 1.00 47.28 104 GLY A O 1
ATOM 812 N N . ARG A 1 105 ? -3.242 -11.225 51.373 1.00 47.19 105 ARG A N 1
ATOM 813 C CA . ARG A 1 105 ? -4.319 -12.149 51.762 1.00 47.19 105 ARG A CA 1
ATOM 814 C C . ARG A 1 105 ? -5.365 -12.366 50.656 1.00 47.19 105 ARG A C 1
ATOM 816 O O . ARG A 1 105 ? -6.301 -11.581 50.548 1.00 47.19 105 ARG A O 1
ATOM 823 N N . GLN A 1 106 ? -5.215 -13.437 49.868 1.00 42.56 106 GLN A N 1
ATOM 824 C CA . GLN A 1 106 ? -6.257 -13.897 48.944 1.00 42.56 106 GLN A CA 1
ATOM 825 C C . GLN A 1 106 ? -7.565 -14.040 49.729 1.00 42.56 106 GLN A C 1
ATOM 827 O O . GLN A 1 106 ? -7.734 -14.976 50.516 1.00 42.56 106 GLN A O 1
ATOM 832 N N . THR A 1 107 ? -8.484 -13.095 49.553 1.00 50.62 107 THR A N 1
ATOM 833 C CA . THR A 1 107 ? -9.856 -13.253 50.005 1.00 50.62 107 THR A CA 1
ATOM 834 C C . THR A 1 107 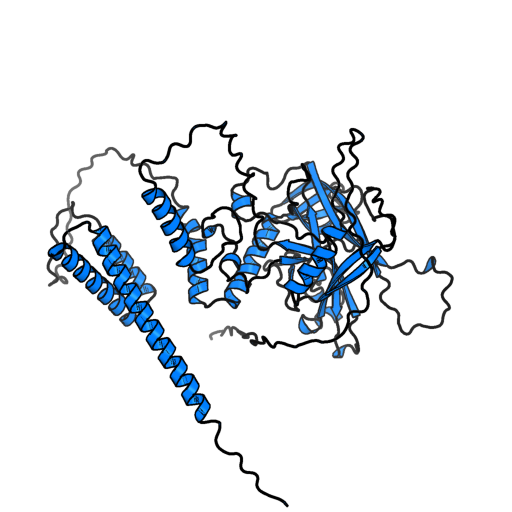? -10.445 -14.336 49.119 1.00 50.62 107 THR A C 1
ATOM 836 O O . THR A 1 107 ? -10.759 -14.124 47.949 1.00 50.62 107 THR A O 1
ATOM 839 N N . LYS A 1 108 ? -10.516 -15.560 49.653 1.00 57.06 108 LYS A N 1
ATOM 840 C CA . LYS A 1 108 ? -11.342 -16.609 49.063 1.00 57.06 108 LYS A CA 1
ATOM 841 C C . LYS A 1 108 ? -12.724 -15.989 48.891 1.00 57.06 108 LYS A C 1
ATOM 843 O O . LYS A 1 108 ? -13.353 -15.641 49.889 1.00 57.06 108 LYS A O 1
ATOM 848 N N . SER A 1 109 ? -13.145 -15.783 47.641 1.00 61.91 109 SER A N 1
ATOM 849 C CA . SER A 1 109 ? -14.530 -15.424 47.346 1.00 61.91 109 SER A CA 1
ATOM 850 C C . SER A 1 109 ? -15.417 -16.386 48.130 1.00 61.91 109 SER A C 1
ATOM 852 O O . SER A 1 109 ? -15.157 -17.591 48.118 1.00 61.91 109 SER A O 1
ATOM 854 N N . ALA A 1 110 ? -16.432 -15.868 48.823 1.00 68.69 110 ALA A N 1
ATOM 855 C CA . ALA A 1 110 ? -17.377 -16.693 49.574 1.00 68.69 110 ALA A CA 1
ATOM 856 C C . ALA A 1 110 ? -18.097 -17.719 48.674 1.00 68.69 110 ALA A C 1
ATOM 858 O O . ALA A 1 110 ? -18.653 -18.698 49.165 1.00 68.69 110 ALA A O 1
ATOM 859 N N . PHE A 1 111 ? -18.023 -17.535 47.351 1.00 65.94 111 PHE A N 1
ATOM 860 C CA . PHE A 1 111 ? -18.672 -18.368 46.351 1.00 65.94 111 PHE A CA 1
ATOM 861 C C . PHE A 1 111 ? -17.672 -18.781 45.257 1.00 65.94 111 PHE A C 1
ATOM 863 O O . PHE A 1 111 ? -17.721 -18.282 44.130 1.00 65.94 111 PHE A O 1
ATOM 870 N N . PRO A 1 112 ? -16.739 -19.704 45.555 1.00 66.75 112 PRO A N 1
ATOM 871 C CA . PRO A 1 112 ? -15.755 -20.177 44.578 1.00 66.75 112 PRO A CA 1
ATOM 872 C C . PRO A 1 112 ? -16.411 -20.863 43.367 1.00 66.75 112 PRO A C 1
ATOM 874 O O . PRO A 1 112 ? -15.866 -20.826 42.267 1.00 66.75 112 PRO A O 1
ATOM 877 N N . HIS A 1 113 ? -17.616 -21.414 43.540 1.00 66.56 113 HIS A N 1
ATOM 878 C CA . HIS A 1 113 ? -18.410 -21.991 42.456 1.00 66.56 113 HIS A CA 1
ATOM 879 C C . HIS A 1 113 ? -18.992 -20.934 41.507 1.00 66.56 113 HIS A C 1
ATOM 881 O O . HIS A 1 113 ? -19.106 -21.223 40.326 1.00 66.56 113 HIS A O 1
ATOM 887 N N . LEU A 1 114 ? -19.303 -19.709 41.960 1.00 63.66 114 LEU A N 1
ATOM 888 C CA . LEU A 1 114 ? -19.744 -18.630 41.062 1.00 63.66 114 LEU A CA 1
ATOM 889 C C . LEU A 1 114 ? -18.597 -18.140 40.185 1.00 63.66 114 LEU A C 1
ATOM 891 O O . LEU A 1 114 ? -18.805 -17.854 39.012 1.00 63.66 114 LEU A O 1
ATOM 895 N N . LYS A 1 115 ? -17.378 -18.101 40.730 1.00 69.06 115 LYS A N 1
ATOM 896 C CA . LYS A 1 115 ? -16.181 -17.787 39.947 1.00 69.06 115 LYS A CA 1
ATOM 897 C C . LYS A 1 115 ? -15.894 -18.884 38.917 1.00 69.06 115 LYS A C 1
ATOM 899 O O . LYS A 1 115 ? -15.748 -18.571 37.746 1.00 69.06 115 LYS A O 1
ATOM 904 N N . SER A 1 116 ? -15.934 -20.154 39.330 1.00 72.19 116 SER A N 1
ATOM 905 C CA . SER A 1 116 ? -15.772 -21.289 38.410 1.00 72.19 116 SER A CA 1
ATOM 906 C C . SER A 1 116 ? -16.897 -21.379 37.372 1.00 72.19 116 SER A C 1
ATOM 908 O O . SER A 1 116 ? -16.634 -21.713 36.224 1.00 72.19 116 SER A O 1
ATOM 910 N N . ASN A 1 117 ? -18.140 -21.050 37.736 1.00 66.69 117 ASN A N 1
ATOM 911 C CA . ASN A 1 117 ? -19.262 -21.011 36.799 1.00 66.69 117 ASN A CA 1
ATOM 912 C C . ASN A 1 117 ? -19.157 -19.830 35.843 1.00 66.69 117 ASN A C 1
ATOM 914 O O . ASN A 1 117 ? -19.454 -20.010 34.673 1.00 66.69 117 ASN A O 1
ATOM 918 N N . LYS A 1 118 ? -18.706 -18.658 36.302 1.00 74.06 118 LYS A N 1
ATOM 919 C CA . LYS A 1 118 ? -18.408 -17.524 35.425 1.00 74.06 118 LYS A CA 1
ATOM 920 C C . LYS A 1 118 ? -17.301 -17.890 34.439 1.00 74.06 118 LYS A C 1
ATOM 922 O O . LYS A 1 118 ? -17.518 -17.776 33.249 1.00 74.06 118 LYS A O 1
ATOM 927 N N . GLU A 1 119 ? -16.199 -18.468 34.911 1.00 77.38 119 GLU A N 1
ATOM 928 C CA . GLU A 1 119 ? -15.103 -18.950 34.058 1.00 77.38 119 GLU A CA 1
ATOM 929 C C . GLU A 1 119 ? -15.564 -20.040 33.072 1.00 77.38 119 GLU A C 1
ATOM 931 O O . GLU A 1 119 ? -15.169 -20.023 31.913 1.00 77.38 119 GLU A O 1
ATOM 936 N N . LYS A 1 120 ? -16.438 -20.968 33.487 1.00 71.69 120 LYS A N 1
ATOM 937 C CA . LYS A 1 120 ? -17.022 -21.988 32.597 1.00 71.69 120 LYS A CA 1
ATOM 938 C C . LYS A 1 120 ? -18.031 -21.415 31.606 1.00 71.69 120 LYS A C 1
ATOM 940 O O . LYS A 1 120 ? -18.120 -21.934 30.499 1.00 71.69 120 LYS A O 1
ATOM 945 N N . ARG A 1 121 ? -18.798 -20.395 31.997 1.00 66.62 121 ARG A N 1
ATOM 946 C CA . ARG A 1 121 ? -19.760 -19.699 31.135 1.00 66.62 121 ARG A CA 1
ATOM 947 C C . ARG A 1 121 ? -19.010 -18.861 30.110 1.00 66.62 121 ARG A C 1
ATOM 949 O O . ARG A 1 121 ? -19.287 -19.010 28.933 1.00 66.62 121 ARG A O 1
ATOM 956 N N . ASP A 1 122 ? -17.988 -18.127 30.537 1.00 61.94 122 ASP A N 1
ATOM 957 C CA . ASP A 1 122 ? -17.067 -17.393 29.670 1.00 61.94 122 ASP A CA 1
ATOM 958 C C . ASP A 1 122 ? -16.345 -18.358 28.707 1.00 61.94 122 ASP A C 1
ATOM 960 O O . ASP A 1 122 ? -16.280 -18.092 27.513 1.00 61.94 122 ASP A O 1
ATOM 964 N N . ALA A 1 123 ? -15.897 -19.530 29.181 1.00 64.06 123 ALA A N 1
ATOM 965 C CA . ALA A 1 123 ? -15.269 -20.561 28.345 1.00 64.06 123 ALA A CA 1
ATOM 966 C C . ALA A 1 123 ? -16.242 -21.321 27.421 1.00 64.06 123 ALA A C 1
ATOM 968 O O . ALA A 1 123 ? -15.806 -21.887 26.422 1.00 64.06 123 ALA A O 1
ATOM 969 N N . SER A 1 124 ? -17.534 -21.388 27.761 1.00 53.19 124 SER A N 1
ATOM 970 C CA . SER A 1 124 ? -18.563 -22.018 26.918 1.00 53.19 124 SER A CA 1
ATOM 971 C C . SER A 1 124 ? -19.118 -21.038 25.889 1.00 53.19 124 SER A C 1
ATOM 973 O O . SER A 1 124 ? -19.345 -21.450 24.760 1.00 53.19 124 SER A O 1
ATOM 975 N N . LEU A 1 125 ? -19.238 -19.752 26.236 1.00 50.56 125 LEU A N 1
ATOM 976 C CA . LEU A 1 125 ? -19.484 -18.663 25.287 1.00 50.56 125 LEU A CA 1
ATOM 977 C C . LEU A 1 125 ? -18.359 -18.620 24.242 1.00 50.56 125 LEU A C 1
ATOM 979 O O . LEU A 1 125 ? -18.641 -18.675 23.054 1.00 50.56 125 LEU A O 1
ATOM 983 N N . LEU A 1 126 ? -17.096 -18.742 24.676 1.00 47.44 126 LEU A N 1
ATOM 984 C CA . LEU A 1 126 ? -15.934 -18.906 23.784 1.00 47.44 126 LEU A CA 1
ATOM 985 C C . LEU A 1 126 ? -15.977 -20.146 22.866 1.00 47.44 126 LEU A C 1
ATOM 987 O O . LEU A 1 126 ? -15.181 -20.227 21.937 1.00 47.44 126 LEU A O 1
ATOM 991 N N . LYS A 1 127 ? -16.819 -21.147 23.160 1.00 47.62 127 LYS A N 1
ATOM 992 C CA . LYS A 1 127 ? -16.965 -22.378 22.358 1.00 47.62 127 LYS A CA 1
ATOM 993 C C . LYS A 1 127 ? -18.222 -22.398 21.487 1.00 47.62 127 LYS A C 1
ATOM 995 O O . LYS A 1 127 ? -18.284 -23.229 20.586 1.00 47.62 127 LYS A O 1
ATOM 1000 N N . GLN A 1 128 ? -19.232 -21.595 21.819 1.00 39.22 128 GLN A N 1
ATOM 1001 C CA . GLN A 1 128 ? -20.512 -21.534 21.106 1.00 39.22 128 GLN A CA 1
ATOM 1002 C C . GLN A 1 128 ? -20.560 -20.397 20.091 1.00 39.22 128 GLN A C 1
ATOM 1004 O O . GLN A 1 128 ? -21.262 -20.522 19.092 1.00 39.22 128 GLN A O 1
ATOM 1009 N N . ASP A 1 129 ? -19.770 -19.346 20.293 1.00 40.22 129 ASP A N 1
ATOM 1010 C CA . ASP A 1 129 ? -19.436 -18.445 19.207 1.00 40.22 129 ASP A CA 1
ATOM 1011 C C . ASP A 1 129 ? -18.561 -19.240 18.230 1.00 40.22 129 ASP A C 1
ATOM 1013 O O . ASP A 1 129 ? -17.546 -19.829 18.618 1.00 40.22 129 ASP A O 1
ATOM 1017 N N . TYR A 1 130 ? -18.973 -19.311 16.960 1.00 36.25 130 TYR A N 1
ATOM 1018 C CA . TYR A 1 130 ? -18.067 -19.640 15.861 1.00 36.25 130 TYR A CA 1
ATOM 1019 C C . TYR A 1 130 ? -16.726 -18.974 16.151 1.00 36.25 130 TYR A C 1
ATOM 1021 O O . TYR A 1 130 ? -16.723 -17.824 16.580 1.00 36.25 130 TYR A O 1
ATOM 1029 N N . ALA A 1 131 ? -15.615 -19.674 15.939 1.00 35.44 131 ALA A N 1
ATOM 1030 C CA . ALA A 1 131 ? -14.269 -19.144 16.115 1.00 35.44 131 ALA A CA 1
ATOM 1031 C C . ALA A 1 131 ? -13.959 -17.997 15.121 1.00 35.44 131 ALA A C 1
ATOM 1033 O O . ALA A 1 131 ? -13.022 -18.069 14.335 1.00 35.44 131 ALA A O 1
ATOM 1034 N N . TYR A 1 132 ? -14.725 -16.907 15.160 1.00 42.94 132 TYR A N 1
ATOM 1035 C CA . TYR A 1 132 ? -14.165 -15.586 15.327 1.00 42.94 132 TYR A CA 1
ATOM 1036 C C . TYR A 1 132 ? -13.248 -15.674 16.547 1.00 42.94 132 TYR A C 1
ATOM 1038 O O . TYR A 1 132 ? -13.633 -15.399 17.677 1.00 42.94 132 TYR A O 1
ATOM 1046 N N . GLU A 1 133 ? -12.009 -16.099 16.332 1.00 45.81 133 GLU A N 1
ATOM 1047 C CA . GLU A 1 133 ? -10.937 -15.376 16.986 1.00 45.81 133 GLU A CA 1
ATOM 1048 C C . GLU A 1 133 ? -10.943 -14.019 16.267 1.00 45.81 133 GLU A C 1
ATOM 1050 O O . GLU A 1 133 ? -10.398 -13.937 15.160 1.00 45.81 133 GLU A O 1
ATOM 1055 N N . PRO A 1 134 ? -11.644 -12.975 16.781 1.00 51.12 134 PRO A N 1
ATOM 1056 C CA . PRO A 1 134 ? -11.440 -11.639 16.244 1.00 51.12 134 PRO A CA 1
ATOM 1057 C C . PRO A 1 134 ? -9.936 -11.413 16.221 1.00 51.12 134 PRO A C 1
ATOM 1059 O O . PRO A 1 134 ? -9.243 -11.893 17.127 1.00 51.12 134 PRO A O 1
ATOM 1062 N N . ALA A 1 135 ? -9.452 -10.746 15.169 1.00 53.91 135 ALA A N 1
ATOM 1063 C CA . ALA A 1 135 ? -8.046 -10.403 15.037 1.00 53.91 135 ALA A CA 1
ATOM 1064 C C . ALA A 1 135 ? -7.531 -9.975 16.408 1.00 53.91 135 ALA A C 1
ATOM 1066 O O . ALA A 1 135 ? -8.118 -9.096 17.053 1.00 53.91 135 ALA A O 1
ATOM 1067 N N . SER A 1 136 ? -6.575 -10.750 16.900 1.00 57.31 136 SER A N 1
ATOM 1068 C CA . SER A 1 136 ? -6.162 -10.783 18.288 1.00 57.31 136 SER A CA 1
ATOM 1069 C C . SER A 1 136 ? -6.002 -9.361 18.844 1.00 57.31 136 SER A C 1
ATOM 1071 O O . SER A 1 136 ? -5.452 -8.472 18.200 1.00 57.31 136 SER A O 1
ATOM 1073 N N . GLY A 1 137 ? -6.560 -9.094 20.029 1.00 64.06 137 GLY A N 1
ATOM 1074 C CA . GLY A 1 137 ? -6.565 -7.746 20.600 1.00 64.06 137 GLY A CA 1
ATOM 1075 C C . GLY A 1 137 ? -7.696 -7.485 21.600 1.00 64.06 137 GLY A C 1
ATOM 1076 O O . GLY A 1 137 ? -8.456 -8.394 21.945 1.00 64.06 137 GLY A O 1
ATOM 1077 N N . PRO A 1 138 ? -7.809 -6.244 22.113 1.00 68.12 138 PRO A N 1
ATOM 1078 C CA . PRO A 1 138 ? -8.924 -5.835 22.962 1.00 68.12 138 PRO A CA 1
ATOM 1079 C C . PRO A 1 138 ? -10.266 -6.063 22.257 1.00 68.12 138 PRO A C 1
ATOM 1081 O O . PRO A 1 138 ? -10.365 -5.889 21.042 1.00 68.12 138 PRO A O 1
ATOM 1084 N N . ARG A 1 139 ? -11.316 -6.397 23.020 1.00 74.12 139 ARG A N 1
ATOM 1085 C CA . ARG A 1 139 ? -12.676 -6.487 22.468 1.00 74.12 139 ARG A CA 1
ATOM 1086 C C . ARG A 1 139 ? -13.044 -5.156 21.814 1.00 74.12 139 ARG A C 1
ATOM 1088 O O . ARG A 1 139 ? -13.079 -4.127 22.487 1.00 74.12 139 ARG A O 1
ATOM 1095 N N . ARG A 1 140 ? -13.316 -5.208 20.515 1.00 81.44 140 ARG A N 1
ATOM 1096 C CA . ARG A 1 140 ? -13.823 -4.102 19.704 1.00 81.44 140 ARG A CA 1
ATOM 1097 C C . ARG A 1 140 ? -15.293 -4.346 19.404 1.00 81.44 140 ARG A C 1
ATOM 1099 O O . ARG A 1 140 ? -15.736 -5.490 19.375 1.00 81.44 140 ARG A O 1
ATOM 1106 N N . HIS A 1 141 ? -16.046 -3.274 19.208 1.00 83.56 141 HIS A N 1
ATOM 1107 C CA . HIS A 1 141 ? -17.401 -3.387 18.686 1.00 83.56 141 HIS A CA 1
ATOM 1108 C C . HIS A 1 141 ? -17.359 -3.799 17.212 1.00 83.56 141 HIS A C 1
ATOM 1110 O O . HIS A 1 141 ? -16.443 -3.393 16.499 1.00 83.56 141 HIS A O 1
ATOM 1116 N N . ASP A 1 142 ? -18.376 -4.516 16.737 1.00 84.69 142 ASP A N 1
ATOM 1117 C CA . ASP A 1 142 ? -18.416 -5.058 15.370 1.00 84.69 142 ASP A CA 1
ATOM 1118 C C . ASP A 1 142 ? -18.198 -3.984 14.290 1.00 84.69 142 ASP A C 1
ATOM 1120 O O . ASP A 1 142 ? -17.477 -4.190 13.318 1.00 84.69 142 ASP A O 1
ATOM 1124 N N . TYR A 1 143 ? -18.725 -2.772 14.495 1.00 82.12 143 TYR A N 1
ATOM 1125 C CA . TYR A 1 143 ? -18.528 -1.656 13.564 1.00 82.12 143 TYR A CA 1
ATOM 1126 C C . TYR A 1 143 ? -17.063 -1.175 13.463 1.00 82.12 143 TYR A C 1
ATOM 1128 O O . TYR A 1 143 ? -16.697 -0.524 12.482 1.00 82.12 143 TYR A O 1
ATOM 1136 N N . GLN A 1 144 ? -16.228 -1.464 14.468 1.00 85.25 144 GLN A N 1
ATOM 1137 C CA . GLN A 1 144 ? -14.803 -1.099 14.533 1.00 85.25 144 GLN A CA 1
ATOM 1138 C C . GLN A 1 144 ? -13.883 -2.161 13.921 1.00 85.25 144 GLN A C 1
ATOM 1140 O O . GLN A 1 144 ? -12.676 -1.929 13.835 1.00 85.25 144 GLN A O 1
ATOM 1145 N N . LEU A 1 145 ? -14.417 -3.331 13.569 1.00 87.94 145 LEU A N 1
ATOM 1146 C CA . LEU A 1 145 ? -13.665 -4.387 12.897 1.00 87.94 145 LEU A CA 1
ATOM 1147 C C . LEU A 1 145 ? -13.379 -3.966 11.457 1.00 87.94 145 LEU A C 1
ATOM 1149 O O . LEU A 1 145 ? -14.228 -3.334 10.845 1.00 87.94 145 LEU A O 1
ATOM 1153 N N . ASN A 1 146 ? -12.228 -4.293 10.885 1.00 90.88 146 ASN A N 1
ATOM 1154 C CA . ASN A 1 146 ? -11.986 -4.101 9.452 1.00 90.88 146 ASN A CA 1
ATOM 1155 C C . ASN A 1 146 ? -12.899 -5.038 8.628 1.00 90.88 146 ASN A C 1
ATOM 1157 O O . ASN A 1 146 ? -13.526 -5.947 9.174 1.00 90.88 146 ASN A O 1
ATOM 1161 N N . TRP A 1 147 ? -13.030 -4.822 7.317 1.00 93.38 147 TRP A N 1
ATOM 1162 C CA . TRP A 1 147 ? -13.971 -5.610 6.505 1.00 93.38 147 TRP A CA 1
ATOM 1163 C C . TRP A 1 147 ? -13.558 -7.083 6.436 1.00 93.38 147 TRP A C 1
ATOM 1165 O O . TRP A 1 147 ? -14.393 -7.968 6.615 1.00 93.38 147 TRP A O 1
ATOM 1175 N N . LEU A 1 148 ? -12.263 -7.363 6.276 1.00 92.44 148 LEU A N 1
ATOM 1176 C CA . LEU A 1 148 ? -11.765 -8.742 6.247 1.00 92.44 148 LEU A CA 1
ATOM 1177 C C . LEU A 1 148 ? -11.775 -9.444 7.609 1.00 92.44 148 LEU A C 1
ATOM 1179 O O . LEU A 1 148 ? -11.598 -10.659 7.668 1.00 92.44 148 LEU A O 1
ATOM 1183 N N . GLU A 1 149 ? -12.032 -8.732 8.705 1.00 89.75 149 GLU A N 1
ATOM 1184 C CA . GLU A 1 149 ? -12.216 -9.370 10.010 1.00 89.75 149 GLU A CA 1
ATOM 1185 C C . GLU A 1 149 ? -13.543 -10.124 10.115 1.00 89.75 149 GLU A C 1
ATOM 1187 O O . GLU A 1 149 ? -13.691 -10.951 11.010 1.00 89.75 149 GLU A O 1
ATOM 1192 N N . PHE A 1 150 ? -14.480 -9.889 9.187 1.00 88.69 150 PHE A N 1
ATOM 1193 C CA . PHE A 1 150 ? -15.690 -10.700 9.058 1.00 88.69 150 PHE A CA 1
ATOM 1194 C C . PHE A 1 150 ? -15.473 -12.004 8.278 1.00 88.69 150 PHE A C 1
ATOM 1196 O O . PHE A 1 150 ? -16.356 -12.857 8.221 1.00 88.69 150 PHE A O 1
ATOM 1203 N N . CYS A 1 151 ? -14.297 -12.163 7.676 1.00 87.06 151 CYS A N 1
ATOM 1204 C CA . CYS A 1 151 ? -13.902 -13.361 6.959 1.00 87.06 151 CYS A CA 1
ATOM 1205 C C . CYS A 1 151 ? -13.161 -14.320 7.911 1.00 87.06 151 CYS A C 1
ATOM 1207 O O . CYS A 1 151 ? -12.350 -13.859 8.726 1.00 87.06 151 CYS A O 1
ATOM 1209 N N . PRO A 1 152 ? -13.370 -15.650 7.820 1.00 81.69 152 PRO A N 1
ATOM 1210 C CA . PRO A 1 152 ? -12.581 -16.593 8.604 1.00 81.69 152 PRO A CA 1
ATOM 1211 C C . PRO A 1 152 ? -11.079 -16.421 8.335 1.00 81.69 152 PRO A C 1
ATOM 1213 O O . PRO A 1 152 ? -10.652 -16.201 7.199 1.00 81.69 152 PRO A O 1
ATOM 1216 N N . VAL A 1 153 ? -10.263 -16.562 9.385 1.00 80.31 153 VAL A N 1
ATOM 1217 C CA . VAL A 1 153 ? -8.818 -16.250 9.366 1.00 80.31 153 VAL A CA 1
ATOM 1218 C C . VAL A 1 153 ? -8.061 -16.977 8.248 1.00 80.31 153 VAL A C 1
ATOM 1220 O O . VAL A 1 153 ? -7.105 -16.451 7.694 1.00 80.31 153 VAL A O 1
ATOM 1223 N N . ASN A 1 154 ? -8.498 -18.178 7.873 1.00 80.12 154 ASN A N 1
ATOM 1224 C CA . ASN A 1 154 ? 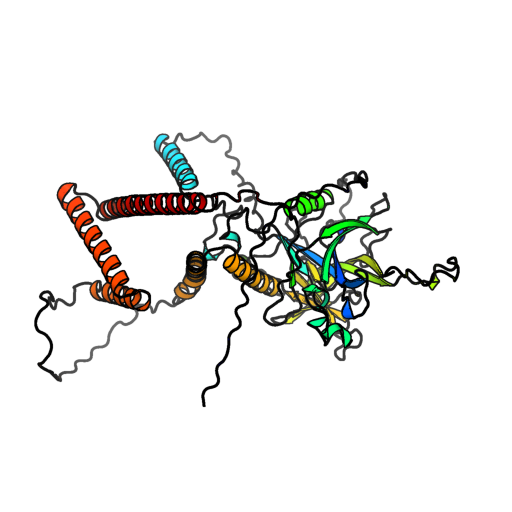-7.871 -18.989 6.830 1.00 80.12 154 ASN A CA 1
ATOM 1225 C C . ASN A 1 154 ? -8.174 -18.531 5.389 1.00 80.12 154 ASN A C 1
ATOM 1227 O O . ASN A 1 154 ? -7.594 -19.082 4.455 1.00 80.12 154 ASN A O 1
ATOM 1231 N N . PHE A 1 155 ? -9.102 -17.590 5.199 1.00 82.38 155 PHE A N 1
ATOM 1232 C CA . PHE A 1 155 ? -9.467 -17.035 3.891 1.00 82.38 155 PHE A CA 1
ATOM 1233 C C . PHE A 1 155 ? -9.078 -15.563 3.737 1.00 82.38 155 PHE A C 1
ATOM 1235 O O . PHE A 1 155 ? -9.107 -15.049 2.618 1.00 82.38 155 PHE A O 1
ATOM 1242 N N . ARG A 1 156 ? -8.707 -14.882 4.827 1.00 88.38 156 ARG A N 1
ATOM 1243 C CA . ARG A 1 156 ? -8.229 -13.500 4.758 1.00 88.38 156 ARG A CA 1
ATOM 1244 C C . ARG A 1 156 ? -6.714 -13.458 4.531 1.00 88.38 156 ARG A C 1
ATOM 1246 O O . ARG A 1 156 ? -5.997 -14.237 5.160 1.00 88.38 156 ARG A O 1
ATOM 1253 N N . PRO A 1 157 ? -6.206 -12.554 3.675 1.00 93.69 157 PRO A N 1
ATOM 1254 C CA . PRO A 1 157 ? -4.786 -12.238 3.670 1.00 93.69 157 PRO A CA 1
ATOM 1255 C C . PRO A 1 157 ? -4.346 -11.731 5.046 1.00 93.69 157 PRO A C 1
ATOM 1257 O O . PRO A 1 157 ? -5.120 -11.117 5.784 1.00 93.69 157 PRO A O 1
ATOM 1260 N N . ARG A 1 158 ? -3.080 -11.957 5.376 1.00 94.81 158 ARG A N 1
ATOM 1261 C CA . ARG A 1 158 ? -2.434 -11.426 6.582 1.00 94.81 158 ARG A CA 1
ATOM 1262 C C . ARG A 1 158 ? -1.849 -10.043 6.336 1.00 94.81 158 ARG A C 1
ATOM 1264 O O . ARG A 1 158 ? -1.794 -9.227 7.259 1.00 94.81 158 ARG A O 1
ATOM 1271 N N . VAL A 1 159 ? -1.415 -9.781 5.103 1.00 97.19 159 VAL A N 1
ATOM 1272 C CA . VAL A 1 159 ? -0.889 -8.482 4.690 1.00 97.19 159 VAL A CA 1
ATOM 1273 C C . VAL A 1 159 ? -1.430 -8.036 3.333 1.00 97.19 159 VAL A C 1
ATOM 1275 O O . VAL A 1 159 ? -1.693 -8.832 2.433 1.00 97.19 159 VAL A O 1
ATOM 1278 N N . HIS A 1 160 ? -1.496 -6.724 3.150 1.00 98.00 160 HIS A N 1
ATOM 1279 C CA . HIS A 1 160 ? -1.623 -6.089 1.846 1.00 98.00 160 HIS A CA 1
ATOM 1280 C C . HIS A 1 160 ? -0.248 -5.642 1.349 1.00 98.00 160 HIS A C 1
ATOM 1282 O O . HIS A 1 160 ? 0.545 -5.102 2.118 1.00 98.00 160 HIS A O 1
ATOM 1288 N N . VAL A 1 161 ? 0.033 -5.824 0.058 1.00 98.62 161 VAL A N 1
ATOM 1289 C CA . VAL A 1 161 ? 1.157 -5.162 -0.615 1.00 98.62 161 VAL A CA 1
ATOM 1290 C C . VAL A 1 161 ? 0.645 -3.833 -1.147 1.00 98.62 161 VAL A C 1
ATOM 1292 O O . VAL A 1 161 ? -0.159 -3.817 -2.078 1.00 98.62 161 VAL A O 1
ATOM 1295 N N . VAL A 1 162 ? 1.104 -2.730 -0.567 1.00 98.69 162 VAL A N 1
ATOM 1296 C CA . VAL A 1 162 ? 0.752 -1.378 -1.015 1.00 98.69 162 VAL A CA 1
ATOM 1297 C C . VAL A 1 162 ? 1.839 -0.861 -1.949 1.00 98.69 162 VAL A C 1
ATOM 1299 O O . VAL A 1 162 ? 3.029 -0.978 -1.652 1.00 98.69 162 VAL A O 1
ATOM 1302 N N . ALA A 1 163 ? 1.421 -0.315 -3.089 1.00 98.50 163 ALA A N 1
ATOM 1303 C CA . ALA A 1 163 ? 2.296 0.235 -4.117 1.00 98.50 163 ALA A CA 1
ATOM 1304 C C . ALA A 1 163 ? 1.623 1.407 -4.845 1.00 98.50 163 ALA A C 1
ATOM 1306 O O . ALA A 1 163 ? 0.423 1.643 -4.701 1.00 98.50 163 ALA A O 1
ATOM 1307 N N . SER A 1 164 ? 2.392 2.123 -5.664 1.00 98.38 164 SER A N 1
ATOM 1308 C CA . SER A 1 164 ? 1.856 3.155 -6.553 1.00 98.38 164 SER A CA 1
ATOM 1309 C C . SER A 1 164 ? 1.118 2.529 -7.749 1.00 98.38 164 SER A C 1
ATOM 1311 O O . SER A 1 164 ? 1.562 1.544 -8.348 1.00 98.38 164 SER A O 1
ATOM 1313 N N . SER A 1 165 ? -0.032 3.104 -8.099 1.00 98.25 165 SER A N 1
ATOM 1314 C CA . SER A 1 165 ? -0.914 2.600 -9.155 1.00 98.25 165 SER A CA 1
ATOM 1315 C C . SER A 1 165 ? -0.308 2.788 -10.548 1.00 98.25 165 SER A C 1
ATOM 1317 O O . SER A 1 165 ? -0.428 1.893 -11.389 1.00 98.25 165 SER A O 1
ATOM 1319 N N . HIS A 1 166 ? 0.383 3.905 -10.790 1.00 97.81 166 HIS A N 1
ATOM 1320 C CA . HIS A 1 166 ? 1.043 4.178 -12.065 1.00 97.81 166 HIS A CA 1
ATOM 1321 C C . HIS A 1 166 ? 2.202 3.229 -12.329 1.00 97.81 166 HIS A C 1
ATOM 1323 O O . HIS A 1 166 ? 2.432 2.857 -13.474 1.00 97.81 166 HIS A O 1
ATOM 1329 N N . VAL A 1 167 ? 2.872 2.758 -11.280 1.00 96.88 167 VAL A N 1
ATOM 1330 C CA . VAL A 1 167 ? 3.908 1.732 -11.403 1.00 96.88 167 VAL A CA 1
ATOM 1331 C C . VAL A 1 167 ? 3.273 0.387 -11.739 1.00 96.88 167 VAL A C 1
ATOM 1333 O O . VAL A 1 167 ? 3.721 -0.288 -12.659 1.00 96.88 167 VAL A O 1
ATOM 1336 N N . VAL A 1 168 ? 2.226 -0.008 -11.012 1.00 97.94 168 VAL A N 1
ATOM 1337 C CA . VAL A 1 168 ? 1.556 -1.312 -11.158 1.00 97.94 168 VAL A CA 1
ATOM 1338 C C . VAL A 1 168 ? 0.831 -1.459 -12.499 1.00 97.94 168 VAL A C 1
ATOM 1340 O O . VAL A 1 168 ? 0.750 -2.561 -13.053 1.00 97.94 168 VAL A O 1
ATOM 1343 N N . SER A 1 169 ? 0.285 -0.368 -13.032 1.00 97.94 169 SER A N 1
ATOM 1344 C CA . SER A 1 169 ? -0.443 -0.367 -14.302 1.00 97.94 169 SER A CA 1
ATOM 1345 C C . SER A 1 169 ? -0.171 0.888 -15.133 1.00 97.94 169 SER A C 1
ATOM 1347 O O . SER A 1 169 ? -1.082 1.699 -15.304 1.00 97.94 169 SER A O 1
ATOM 1349 N N . PRO A 1 170 ? 1.033 1.044 -15.720 1.00 97.00 170 PRO A N 1
ATOM 1350 C CA . PRO A 1 170 ? 1.420 2.237 -16.484 1.00 97.00 170 PRO A CA 1
ATOM 1351 C C . PRO A 1 170 ? 0.420 2.650 -17.573 1.00 97.00 170 PRO A C 1
ATOM 1353 O O . PRO A 1 170 ? 0.175 3.834 -17.788 1.00 97.00 170 PRO A O 1
ATOM 1356 N N . TRP A 1 171 ? -0.243 1.680 -18.212 1.00 96.44 171 TRP A N 1
ATOM 1357 C CA . TRP A 1 171 ? -1.256 1.915 -19.250 1.00 96.44 171 TRP A CA 1
ATOM 1358 C C . TRP A 1 171 ? -2.526 2.626 -18.752 1.00 96.44 171 TRP A C 1
ATOM 1360 O O . TRP A 1 171 ? -3.253 3.200 -19.559 1.00 96.44 171 TRP A O 1
ATOM 1370 N N . LYS A 1 172 ? -2.805 2.624 -17.440 1.00 96.81 172 LYS A N 1
ATOM 1371 C CA . LYS A 1 172 ? -3.912 3.390 -16.835 1.00 96.81 172 LYS A CA 1
ATOM 1372 C C . LYS A 1 172 ? -3.544 4.858 -16.577 1.00 96.81 172 LYS A C 1
ATOM 1374 O O . LYS A 1 172 ? -4.416 5.636 -16.202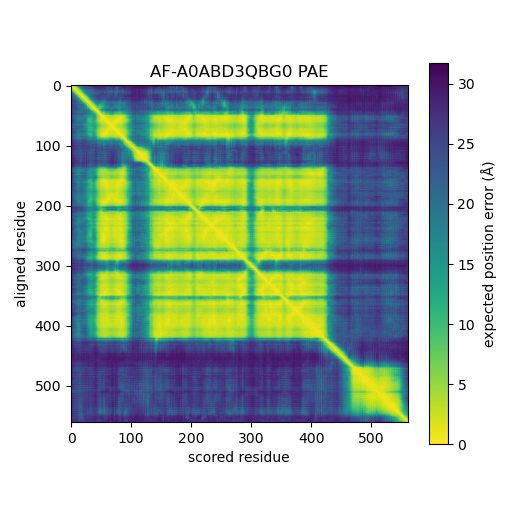 1.00 96.81 172 LYS A O 1
ATOM 1379 N N . TRP A 1 173 ? -2.282 5.238 -16.791 1.00 96.44 173 TRP A N 1
ATOM 1380 C CA . TRP A 1 173 ? -1.727 6.534 -16.403 1.00 96.44 173 TRP A CA 1
ATOM 1381 C C . TRP A 1 173 ? -1.015 7.249 -17.567 1.00 96.44 173 TRP A C 1
ATOM 1383 O O . TRP A 1 173 ? 0.186 7.530 -17.496 1.00 96.44 173 TRP A O 1
ATOM 1393 N N . PRO A 1 174 ? -1.736 7.580 -18.655 1.00 94.69 174 PRO A N 1
ATOM 1394 C CA . PRO A 1 174 ? -1.150 8.172 -19.861 1.00 94.69 174 PRO A CA 1
ATOM 1395 C C . PRO A 1 174 ? -0.462 9.527 -19.628 1.00 94.69 174 PRO A C 1
ATOM 1397 O O . PRO A 1 174 ? 0.386 9.934 -20.416 1.00 94.69 174 PRO A O 1
ATOM 1400 N N . GLN A 1 175 ? -0.803 10.233 -18.546 1.00 93.19 175 GLN A N 1
ATOM 1401 C CA . GLN A 1 175 ? -0.148 11.479 -18.147 1.00 93.19 175 GLN A CA 1
ATOM 1402 C C . GLN A 1 175 ? 1.302 11.279 -17.684 1.00 93.19 175 GLN A C 1
ATOM 1404 O O . GLN A 1 175 ? 2.105 12.198 -17.818 1.00 93.19 175 GLN A O 1
ATOM 1409 N N . TYR A 1 176 ? 1.634 10.096 -17.158 1.00 90.06 176 TYR A N 1
ATOM 1410 C CA . TYR A 1 176 ? 3.005 9.724 -16.797 1.00 90.06 176 TYR A CA 1
ATOM 1411 C C . TYR A 1 176 ? 3.692 8.972 -17.940 1.00 90.06 176 TYR A C 1
ATOM 1413 O O . TYR A 1 176 ? 4.903 9.088 -18.123 1.00 90.06 176 TYR A O 1
ATOM 1421 N N . TYR A 1 177 ? 2.912 8.246 -18.744 1.00 91.94 177 TYR A N 1
ATOM 1422 C CA . TYR A 1 177 ? 3.412 7.376 -19.799 1.00 91.94 177 TYR A CA 1
ATOM 1423 C C . TYR A 1 177 ? 2.806 7.726 -21.162 1.00 91.94 177 TYR A C 1
ATOM 1425 O O . TYR A 1 177 ? 1.743 7.241 -21.547 1.00 91.94 177 TYR A O 1
ATOM 1433 N N . GLY A 1 178 ? 3.510 8.569 -21.921 1.00 89.94 178 GLY A N 1
ATOM 1434 C CA . GLY A 1 178 ? 3.065 9.045 -23.238 1.00 89.94 178 GLY A CA 1
ATOM 1435 C C . GLY A 1 178 ? 3.276 8.062 -24.399 1.00 89.94 178 GLY A C 1
ATOM 1436 O O . GLY A 1 178 ? 3.113 8.445 -25.557 1.00 89.94 178 GLY A O 1
ATOM 1437 N N . GLN A 1 179 ? 3.698 6.822 -24.139 1.00 93.06 179 GLN A N 1
ATOM 1438 C CA . GLN A 1 179 ? 4.012 5.859 -25.191 1.00 93.06 179 GLN A CA 1
ATOM 1439 C C . GLN A 1 179 ? 2.741 5.181 -25.726 1.00 93.06 179 GLN A C 1
ATOM 1441 O O . GLN A 1 179 ? 2.083 4.424 -25.021 1.00 93.06 179 GLN A O 1
ATOM 1446 N N . GLU A 1 180 ? 2.426 5.386 -27.008 1.00 92.69 180 GLU A N 1
ATOM 1447 C CA . GLU A 1 180 ? 1.204 4.857 -27.644 1.00 92.69 180 GLU A CA 1
ATOM 1448 C C . GLU A 1 180 ? 1.047 3.331 -27.537 1.00 92.69 180 GLU A C 1
ATOM 1450 O O . GLU A 1 180 ? -0.067 2.839 -27.372 1.00 92.69 180 GLU A O 1
ATOM 1455 N N . TRP A 1 181 ? 2.149 2.575 -27.577 1.00 93.38 181 TRP A N 1
ATOM 1456 C CA . TRP A 1 181 ? 2.107 1.112 -27.492 1.00 93.38 181 TRP A CA 1
ATOM 1457 C C . TRP A 1 181 ? 1.591 0.600 -26.139 1.00 93.38 181 TRP A C 1
ATOM 1459 O O . TRP A 1 181 ? 1.077 -0.515 -26.075 1.00 93.38 181 TRP A O 1
ATOM 1469 N N . LEU A 1 182 ? 1.665 1.404 -25.069 1.00 94.12 182 LEU A N 1
ATOM 1470 C CA . LEU A 1 182 ? 1.132 1.024 -23.758 1.00 94.12 182 LEU A CA 1
ATOM 1471 C C . LEU A 1 182 ? -0.388 0.876 -23.766 1.00 94.12 182 LEU A C 1
ATOM 1473 O O . LEU A 1 182 ? -0.917 0.149 -22.934 1.00 94.12 182 LEU A O 1
ATOM 1477 N N . LYS A 1 183 ? -1.094 1.492 -24.721 1.00 95.00 183 LYS A N 1
ATOM 1478 C CA . LYS A 1 183 ? -2.552 1.348 -24.864 1.00 95.00 183 LYS A CA 1
ATOM 1479 C C . LYS A 1 183 ? -2.981 -0.078 -25.225 1.00 95.00 183 LYS A C 1
ATOM 1481 O O . LYS A 1 183 ? -4.132 -0.437 -25.000 1.00 95.00 183 LYS A O 1
ATOM 1486 N N . GLU A 1 184 ? -2.069 -0.880 -25.775 1.00 96.12 184 GLU A N 1
ATOM 1487 C CA . GLU A 1 184 ? -2.287 -2.302 -26.078 1.00 96.12 184 GLU A CA 1
ATOM 1488 C C . GLU A 1 184 ? -1.987 -3.201 -24.858 1.00 96.12 184 GLU A C 1
ATOM 1490 O O . GLU A 1 184 ? -2.367 -4.372 -24.828 1.00 96.12 184 GLU A O 1
ATOM 1495 N N . VAL A 1 185 ? -1.307 -2.677 -23.830 1.00 96.19 185 VAL A N 1
ATOM 1496 C CA . VAL A 1 185 ? -0.955 -3.422 -22.613 1.00 96.19 185 VAL A CA 1
ATOM 1497 C C . VAL A 1 185 ? -2.136 -3.431 -21.641 1.00 96.19 185 VAL A C 1
ATOM 1499 O O . VAL A 1 185 ? -2.877 -2.461 -21.515 1.00 96.19 185 VAL A O 1
ATOM 1502 N N . ASN A 1 186 ? -2.323 -4.553 -20.949 1.00 96.19 186 ASN A N 1
ATOM 1503 C CA . ASN A 1 186 ? -3.378 -4.745 -19.962 1.00 96.19 186 ASN A CA 1
ATOM 1504 C C . ASN A 1 186 ? -2.894 -5.717 -18.870 1.00 96.19 186 ASN A C 1
ATOM 1506 O O . ASN A 1 186 ? -1.750 -6.178 -18.902 1.00 96.19 186 ASN A O 1
ATOM 1510 N N . GLU A 1 187 ? -3.769 -6.034 -17.919 1.00 95.75 187 GLU A N 1
ATOM 1511 C CA . GLU A 1 187 ? -3.462 -6.881 -16.757 1.00 95.75 187 GLU A CA 1
ATOM 1512 C C . GLU A 1 187 ? -3.047 -8.318 -17.134 1.00 95.75 187 GLU A C 1
ATOM 1514 O O . GLU A 1 187 ? -2.247 -8.934 -16.434 1.00 95.75 187 GLU A O 1
ATOM 1519 N N . GLU A 1 188 ? -3.502 -8.851 -18.271 1.00 96.50 188 GLU A N 1
ATOM 1520 C CA . GLU A 1 188 ? -3.146 -10.204 -18.730 1.00 96.50 188 GLU A CA 1
ATOM 1521 C C . GLU A 1 188 ? -1.704 -10.284 -19.253 1.00 96.50 188 GLU A C 1
ATOM 1523 O O . GLU A 1 188 ? -1.079 -11.349 -19.256 1.00 96.50 188 GLU A O 1
ATOM 1528 N N . HIS A 1 189 ? -1.158 -9.149 -19.693 1.00 97.25 189 HIS A N 1
ATOM 1529 C CA . HIS A 1 189 ? 0.190 -9.056 -20.241 1.00 97.25 189 HIS A CA 1
ATOM 1530 C C . HIS A 1 189 ? 1.268 -8.944 -19.162 1.00 97.25 189 HIS A C 1
ATOM 1532 O O . HIS A 1 189 ? 2.452 -9.019 -19.495 1.00 97.25 189 HIS A O 1
ATOM 1538 N N . VAL A 1 190 ? 0.901 -8.771 -17.888 1.00 97.81 190 VAL A N 1
ATOM 1539 C CA . VAL A 1 190 ? 1.850 -8.430 -16.824 1.00 97.81 190 VAL A CA 1
ATOM 1540 C C . VAL A 1 190 ? 1.996 -9.489 -15.739 1.00 97.81 190 VAL A C 1
ATOM 1542 O O . VAL A 1 190 ? 1.129 -10.324 -15.492 1.00 97.81 190 VAL A O 1
ATOM 1545 N N . ARG A 1 191 ? 3.152 -9.456 -15.077 1.00 97.81 191 ARG A N 1
ATOM 1546 C CA . ARG A 1 191 ? 3.466 -10.234 -13.880 1.00 97.81 191 ARG A CA 1
ATOM 1547 C C . ARG A 1 191 ? 4.184 -9.367 -12.869 1.00 97.81 191 ARG A C 1
ATOM 1549 O O . ARG A 1 191 ? 5.049 -8.567 -13.211 1.00 97.81 191 ARG A O 1
ATOM 1556 N N . TYR A 1 192 ? 3.883 -9.617 -11.609 1.00 98.31 192 TYR A N 1
ATOM 1557 C CA . TYR A 1 192 ? 4.360 -8.818 -10.498 1.00 98.31 192 TYR A CA 1
ATOM 1558 C C . TYR A 1 192 ? 5.262 -9.641 -9.590 1.00 98.31 192 TYR A C 1
ATOM 1560 O O . TYR A 1 192 ? 4.994 -10.819 -9.321 1.00 98.31 192 TYR A O 1
ATOM 1568 N N . SER A 1 193 ? 6.313 -9.013 -9.079 1.00 98.19 193 SER A N 1
ATOM 1569 C CA . SER A 1 193 ? 7.157 -9.619 -8.057 1.00 98.19 193 SER A CA 1
ATOM 1570 C C . SER A 1 193 ? 7.700 -8.596 -7.076 1.00 98.19 193 SER A C 1
ATOM 1572 O O . SER A 1 193 ? 8.060 -7.492 -7.483 1.00 98.19 193 SER A O 1
ATOM 1574 N N . LEU A 1 194 ? 7.838 -9.018 -5.823 1.00 98.38 194 LEU A N 1
ATOM 1575 C CA . LEU A 1 194 ? 8.574 -8.303 -4.789 1.00 98.38 194 LEU A CA 1
ATOM 1576 C C . LEU A 1 194 ? 9.937 -8.939 -4.583 1.00 98.38 194 LEU A C 1
ATOM 1578 O O . LEU A 1 194 ? 10.052 -10.161 -4.488 1.00 98.38 194 LEU A O 1
ATOM 1582 N N . GLU A 1 195 ? 10.956 -8.108 -4.468 1.00 98.06 195 GLU A N 1
ATOM 1583 C CA . GLU A 1 195 ? 12.324 -8.517 -4.203 1.00 98.06 195 GLU A CA 1
ATOM 1584 C C . GLU A 1 195 ? 12.760 -7.968 -2.843 1.00 98.06 195 GLU A C 1
ATOM 1586 O O . GLU A 1 195 ? 12.582 -6.788 -2.531 1.00 98.06 195 GLU A O 1
ATOM 1591 N N . VAL A 1 196 ? 13.305 -8.855 -2.009 1.00 97.44 196 VAL A N 1
ATOM 1592 C CA . VAL A 1 196 ? 13.933 -8.492 -0.735 1.00 97.44 196 VAL A CA 1
ATOM 1593 C C . VAL A 1 196 ? 15.397 -8.212 -1.011 1.00 97.44 196 VAL A C 1
ATOM 1595 O O . VAL A 1 196 ? 16.103 -9.086 -1.514 1.00 97.44 196 VAL A O 1
ATOM 1598 N N . TYR A 1 197 ? 15.846 -7.011 -0.668 1.00 95.50 197 TYR A N 1
ATOM 1599 C CA . TYR A 1 197 ? 17.230 -6.585 -0.835 1.00 95.50 197 TYR A CA 1
ATOM 1600 C C . TYR A 1 197 ? 17.991 -6.684 0.481 1.00 95.50 197 TYR A C 1
ATOM 1602 O O . TYR A 1 197 ? 17.468 -6.354 1.542 1.00 95.50 197 TYR A O 1
ATOM 1610 N N . GLY A 1 198 ? 19.243 -7.118 0.400 1.00 94.06 198 GLY A N 1
ATOM 1611 C CA . GLY A 1 198 ? 20.135 -7.224 1.547 1.00 94.06 198 GLY A CA 1
ATOM 1612 C C . GLY A 1 198 ? 21.551 -6.795 1.194 1.00 94.06 198 GLY A C 1
ATOM 1613 O O . GLY A 1 198 ? 21.923 -6.745 0.020 1.00 94.06 198 GLY A O 1
ATOM 1614 N N . SER A 1 199 ? 22.327 -6.475 2.229 1.00 92.75 199 SER A N 1
ATOM 1615 C CA . SER A 1 199 ? 23.756 -6.189 2.092 1.00 92.75 199 SER A CA 1
ATOM 1616 C C . SER A 1 199 ? 24.494 -7.444 1.630 1.00 92.75 199 SER A C 1
ATOM 1618 O O . SER A 1 199 ? 24.358 -8.507 2.241 1.00 92.75 199 SER A O 1
ATOM 1620 N N . MET A 1 200 ? 25.293 -7.313 0.576 1.00 90.25 200 MET A N 1
ATOM 1621 C CA . MET A 1 200 ? 26.234 -8.341 0.124 1.00 90.25 200 MET A CA 1
ATOM 1622 C C . MET A 1 200 ? 27.523 -8.321 0.957 1.00 90.25 200 MET A C 1
ATOM 1624 O O . MET A 1 200 ? 28.216 -9.336 1.068 1.00 90.25 200 MET A O 1
ATOM 1628 N N . ASP A 1 201 ? 27.803 -7.188 1.602 1.00 89.75 201 ASP A N 1
ATOM 1629 C CA . ASP A 1 201 ? 28.937 -7.010 2.498 1.00 89.75 201 ASP A CA 1
ATOM 1630 C C . ASP A 1 201 ? 28.586 -7.456 3.924 1.00 89.75 201 ASP A C 1
ATOM 1632 O O . ASP A 1 201 ? 27.500 -7.183 4.443 1.00 89.75 201 ASP A O 1
ATOM 1636 N N . LYS A 1 202 ? 29.525 -8.148 4.583 1.00 81.75 202 LYS A N 1
ATOM 1637 C CA . LYS A 1 202 ? 29.362 -8.648 5.964 1.00 81.75 202 LYS A CA 1
ATOM 1638 C C . LYS A 1 202 ? 29.574 -7.576 7.039 1.00 81.75 202 LYS A C 1
ATOM 1640 O O . LYS A 1 202 ? 29.260 -7.823 8.200 1.00 81.75 202 LYS A O 1
ATOM 1645 N N . SER A 1 203 ? 30.136 -6.423 6.684 1.00 69.69 203 SER A N 1
ATOM 1646 C CA . SER A 1 203 ? 30.388 -5.304 7.594 1.00 69.69 203 SER A CA 1
ATOM 1647 C C . SER A 1 203 ? 29.212 -4.330 7.546 1.00 69.69 203 SER A C 1
ATOM 1649 O O . SER A 1 203 ? 29.229 -3.366 6.787 1.00 69.69 203 SER A O 1
ATOM 1651 N N . GLN A 1 204 ? 28.164 -4.621 8.314 1.00 58.34 204 GLN A N 1
ATOM 1652 C CA . GLN A 1 204 ? 27.015 -3.731 8.461 1.00 58.34 204 GLN A CA 1
ATOM 1653 C C . GLN A 1 204 ? 27.294 -2.682 9.539 1.00 58.34 204 GLN A C 1
ATOM 1655 O O . GLN A 1 204 ? 26.910 -2.860 10.691 1.00 58.34 204 GLN A O 1
ATOM 1660 N N . GLU A 1 205 ? 27.927 -1.579 9.160 1.00 59.12 205 GLU A N 1
ATOM 1661 C CA . GLU A 1 205 ? 27.699 -0.315 9.858 1.00 59.12 205 GLU A CA 1
ATOM 1662 C C . GLU A 1 205 ? 26.877 0.562 8.916 1.00 59.12 205 GLU A C 1
ATOM 1664 O O . GLU A 1 205 ? 27.333 0.987 7.855 1.00 59.12 205 GLU A O 1
ATOM 1669 N N . ILE A 1 206 ? 25.599 0.733 9.263 1.00 60.97 206 ILE A N 1
ATOM 1670 C CA . ILE A 1 206 ? 24.727 1.707 8.616 1.00 60.97 206 ILE A CA 1
ATOM 1671 C C . ILE A 1 206 ? 25.169 3.065 9.159 1.00 60.97 206 ILE A C 1
ATOM 1673 O O . ILE A 1 206 ? 24.650 3.531 10.169 1.00 60.97 206 ILE A O 1
ATOM 1677 N N . ASP A 1 207 ? 26.163 3.675 8.520 1.00 60.97 207 ASP A N 1
ATOM 1678 C CA . ASP A 1 207 ? 26.466 5.085 8.750 1.00 60.97 207 ASP A CA 1
ATOM 1679 C C . ASP A 1 207 ? 25.271 5.892 8.235 1.00 60.97 207 ASP A C 1
ATOM 1681 O O . ASP A 1 207 ? 25.091 6.053 7.026 1.00 60.97 207 ASP A O 1
ATOM 1685 N N . GLY A 1 208 ? 24.413 6.303 9.174 1.00 57.44 208 GLY A N 1
ATOM 1686 C CA . GLY A 1 208 ? 23.083 6.888 8.979 1.00 57.44 208 GLY A CA 1
ATOM 1687 C C . GLY A 1 208 ? 23.068 8.295 8.387 1.00 57.44 208 GLY A C 1
ATOM 1688 O O . GLY A 1 208 ? 22.400 9.181 8.915 1.00 57.44 208 GLY A O 1
ATOM 1689 N N . GLU A 1 209 ? 23.792 8.512 7.296 1.00 70.81 209 GLU A N 1
ATOM 1690 C CA . GLU A 1 209 ? 23.611 9.696 6.464 1.00 70.81 209 GLU A CA 1
ATOM 1691 C C . GLU A 1 209 ? 22.384 9.498 5.564 1.00 70.81 209 GLU A C 1
ATOM 1693 O O . GLU A 1 209 ? 22.167 8.422 5.003 1.00 70.81 209 GLU A O 1
ATOM 1698 N N . GLU A 1 210 ? 21.548 10.533 5.456 1.00 83.56 210 GLU A N 1
ATOM 1699 C CA . GLU A 1 210 ? 20.396 10.521 4.556 1.00 83.56 210 GLU A CA 1
ATOM 1700 C C . GLU A 1 210 ? 20.832 10.274 3.105 1.00 83.56 210 GLU A C 1
ATOM 1702 O O . GLU A 1 210 ? 21.859 10.778 2.647 1.00 83.56 210 GLU A O 1
ATOM 1707 N N . GLY A 1 211 ? 20.028 9.512 2.368 1.00 88.69 211 GLY A N 1
ATOM 1708 C CA . GLY A 1 211 ? 20.244 9.168 0.971 1.00 88.69 211 GLY A CA 1
ATOM 1709 C C . GLY A 1 211 ? 20.432 7.669 0.739 1.00 88.69 211 GLY A C 1
ATOM 1710 O O . GLY A 1 211 ? 19.761 6.824 1.340 1.00 88.69 211 GLY A O 1
ATOM 1711 N N . LYS A 1 212 ? 21.335 7.343 -0.193 1.00 89.25 212 LYS A N 1
ATOM 1712 C CA . LYS A 1 212 ? 21.717 5.969 -0.536 1.00 89.25 212 LYS A CA 1
ATOM 1713 C C . LYS A 1 212 ? 22.441 5.316 0.637 1.00 89.25 212 LYS A C 1
ATOM 1715 O O . LYS A 1 212 ? 23.463 5.821 1.093 1.00 89.25 212 LYS A O 1
ATOM 1720 N N . LEU A 1 213 ? 21.977 4.141 1.052 1.00 88.81 213 LEU A N 1
ATOM 1721 C CA . LEU A 1 213 ? 22.688 3.336 2.046 1.00 88.81 213 LEU A CA 1
ATOM 1722 C C . LEU A 1 213 ? 24.081 2.940 1.530 1.00 88.81 213 LEU A C 1
ATOM 1724 O O . LEU A 1 213 ? 24.213 2.472 0.401 1.00 88.81 213 LEU A O 1
ATOM 1728 N N . LYS A 1 214 ? 25.132 3.118 2.337 1.00 89.00 214 LYS A N 1
ATOM 1729 C CA . LYS A 1 214 ? 26.498 2.714 1.961 1.00 89.00 214 LYS A CA 1
ATOM 1730 C C . LYS A 1 214 ? 26.598 1.183 1.896 1.00 89.00 214 LYS A C 1
ATOM 1732 O O . LYS A 1 214 ? 26.042 0.490 2.743 1.00 89.00 214 LYS A O 1
ATOM 1737 N N . GLY A 1 215 ? 27.330 0.670 0.906 1.00 88.00 215 GLY A N 1
ATOM 1738 C CA . GLY A 1 215 ? 27.570 -0.765 0.709 1.00 88.00 215 GLY A CA 1
ATOM 1739 C C . GLY A 1 215 ? 26.954 -1.325 -0.573 1.00 88.00 215 GLY A C 1
ATOM 1740 O O . GLY A 1 215 ? 26.197 -0.647 -1.272 1.00 88.00 215 GLY A O 1
ATOM 1741 N N . SER A 1 216 ? 27.311 -2.568 -0.899 1.00 89.56 216 SER A N 1
ATOM 1742 C CA . SER A 1 216 ? 26.719 -3.288 -2.025 1.00 89.56 216 SER A CA 1
ATOM 1743 C C . SER A 1 216 ? 25.422 -3.972 -1.595 1.00 89.56 216 SER A C 1
ATOM 1745 O O . SER A 1 216 ? 25.419 -4.803 -0.686 1.00 89.56 216 SER A O 1
ATOM 1747 N N . PHE A 1 217 ? 24.317 -3.641 -2.261 1.00 92.62 217 PHE A N 1
ATOM 1748 C CA . PHE A 1 217 ? 23.016 -4.265 -2.035 1.00 92.62 217 PHE A CA 1
ATOM 1749 C C . PHE A 1 217 ? 22.576 -5.038 -3.270 1.00 92.62 217 PHE A C 1
ATOM 1751 O O . PHE A 1 217 ? 22.800 -4.615 -4.401 1.00 92.62 217 PHE A O 1
ATOM 1758 N N . GLY A 1 218 ? 21.906 -6.165 -3.051 1.00 93.94 218 GLY A N 1
ATOM 1759 C CA . GLY A 1 218 ? 21.307 -6.928 -4.137 1.00 93.94 218 GLY A CA 1
ATOM 1760 C C . GLY A 1 218 ? 20.125 -7.777 -3.680 1.00 93.94 218 GLY A C 1
ATOM 1761 O O . GLY A 1 218 ? 19.877 -7.900 -2.474 1.00 93.94 218 GLY A O 1
ATOM 1762 N N . PRO A 1 219 ? 19.391 -8.367 -4.636 1.00 95.62 219 PRO A N 1
ATOM 1763 C CA . PRO A 1 219 ? 18.228 -9.185 -4.337 1.00 95.62 219 PRO A CA 1
ATOM 1764 C C . PRO A 1 219 ? 18.656 -10.489 -3.651 1.00 95.62 219 PRO A C 1
ATOM 1766 O O . PRO A 1 219 ? 19.443 -11.270 -4.182 1.00 95.62 219 PRO A O 1
ATOM 1769 N N . VAL A 1 220 ? 18.113 -10.733 -2.461 1.00 96.62 220 VAL A N 1
ATOM 1770 C CA . VAL A 1 220 ? 18.322 -11.953 -1.664 1.00 96.62 220 VAL A CA 1
ATOM 1771 C C . VAL A 1 220 ? 17.197 -12.959 -1.904 1.00 96.62 220 VAL A C 1
ATOM 1773 O O . VAL A 1 220 ? 17.421 -14.169 -1.872 1.00 96.62 220 VAL A O 1
ATOM 1776 N N . ALA A 1 221 ? 15.985 -12.474 -2.172 1.00 97.31 221 ALA A N 1
ATOM 1777 C CA . ALA A 1 221 ? 14.827 -13.308 -2.466 1.00 97.31 221 ALA A CA 1
ATOM 1778 C C . ALA A 1 221 ? 13.833 -12.586 -3.378 1.00 97.31 221 ALA A C 1
ATOM 1780 O O . ALA A 1 221 ? 13.769 -11.358 -3.390 1.00 97.31 221 ALA A O 1
ATOM 1781 N N . LYS A 1 222 ? 13.028 -13.368 -4.105 1.00 97.75 222 LYS A N 1
ATOM 1782 C CA . LYS A 1 222 ? 11.985 -12.888 -5.017 1.00 97.75 222 LYS A CA 1
ATOM 1783 C C . LYS A 1 222 ? 10.683 -13.640 -4.766 1.00 97.75 222 LYS A C 1
ATOM 1785 O O . LYS A 1 222 ? 10.672 -14.869 -4.730 1.00 97.75 222 LYS A O 1
ATOM 1790 N N . PHE A 1 223 ? 9.591 -12.900 -4.636 1.00 98.31 223 PHE A N 1
ATOM 1791 C CA . PHE A 1 223 ? 8.258 -13.404 -4.324 1.00 98.31 223 PHE A CA 1
ATOM 1792 C C . PHE A 1 223 ? 7.279 -12.967 -5.404 1.00 98.31 223 PHE A C 1
ATOM 1794 O O . PHE A 1 223 ? 7.246 -11.799 -5.782 1.00 98.31 223 PHE A O 1
ATOM 1801 N N . ALA A 1 224 ? 6.484 -13.900 -5.919 1.00 98.06 224 ALA A N 1
ATOM 1802 C CA . ALA A 1 224 ? 5.457 -13.585 -6.904 1.00 98.06 224 ALA A CA 1
ATOM 1803 C C . ALA A 1 224 ? 4.235 -12.946 -6.228 1.00 98.06 224 ALA A C 1
ATOM 1805 O O . ALA A 1 224 ? 3.869 -13.333 -5.116 1.00 98.06 224 ALA A O 1
ATOM 1806 N N . LEU A 1 225 ? 3.573 -12.021 -6.923 1.00 98.19 225 LEU A N 1
ATOM 1807 C CA . LEU A 1 225 ? 2.275 -11.493 -6.502 1.00 98.19 225 LEU A CA 1
ATOM 1808 C C . LEU A 1 225 ? 1.140 -12.029 -7.376 1.00 98.19 225 LEU A C 1
ATOM 1810 O O . LEU A 1 225 ? 1.359 -12.555 -8.472 1.00 98.19 225 LEU A O 1
ATOM 1814 N N . ASN A 1 226 ? -0.084 -11.893 -6.874 1.00 96.19 226 ASN A N 1
ATOM 1815 C CA . ASN A 1 226 ? -1.292 -12.161 -7.641 1.00 96.19 226 ASN A CA 1
ATOM 1816 C C . ASN A 1 226 ? -1.436 -11.154 -8.801 1.00 96.19 226 ASN A C 1
ATOM 1818 O O . ASN A 1 226 ? -1.023 -10.003 -8.662 1.00 96.19 226 ASN A O 1
ATOM 1822 N N . PRO A 1 227 ? -2.021 -11.560 -9.942 1.00 95.19 227 PRO A N 1
ATOM 1823 C CA . PRO A 1 227 ? -2.086 -10.730 -11.149 1.00 95.19 227 PRO A CA 1
ATOM 1824 C C . PRO A 1 227 ? -3.223 -9.695 -11.140 1.00 95.19 227 PRO A C 1
ATOM 1826 O O . PRO A 1 227 ? -3.432 -9.033 -12.147 1.00 95.19 227 PRO A O 1
ATOM 1829 N N . TYR A 1 228 ? -3.958 -9.564 -10.034 1.00 95.69 228 TYR A N 1
ATOM 1830 C CA . TYR A 1 228 ? -5.166 -8.741 -9.938 1.00 95.69 228 TYR A CA 1
ATOM 1831 C C . TYR A 1 228 ? -4.955 -7.601 -8.934 1.00 95.69 228 TYR A C 1
ATOM 1833 O O . TYR A 1 228 ? -5.338 -7.735 -7.767 1.00 95.69 228 TYR A O 1
ATOM 1841 N N . PRO A 1 229 ? -4.278 -6.512 -9.333 1.00 97.50 229 PRO A N 1
ATOM 1842 C CA . PRO A 1 229 ? -4.176 -5.331 -8.493 1.00 97.50 229 PRO A CA 1
ATOM 1843 C C . PRO A 1 229 ? -5.548 -4.676 -8.306 1.00 97.50 229 PRO A C 1
ATOM 1845 O O . PRO A 1 229 ? -6.308 -4.495 -9.256 1.00 97.50 229 PRO A O 1
ATOM 1848 N N . ILE A 1 230 ? -5.848 -4.265 -7.079 1.00 98.06 230 ILE A N 1
ATOM 1849 C CA . ILE A 1 230 ? -6.991 -3.404 -6.780 1.00 98.06 230 ILE A CA 1
ATOM 1850 C C . ILE A 1 230 ? -6.478 -1.970 -6.833 1.00 98.06 230 ILE A C 1
ATOM 1852 O O . ILE A 1 230 ? -5.503 -1.640 -6.161 1.00 98.06 230 ILE A O 1
ATOM 1856 N N . HIS A 1 231 ? -7.112 -1.119 -7.634 1.00 98.19 231 HIS A N 1
ATOM 1857 C CA . HIS A 1 231 ? -6.747 0.292 -7.768 1.00 98.19 231 HIS A CA 1
ATOM 1858 C C . HIS A 1 231 ? -7.733 1.179 -7.020 1.00 98.19 231 HIS A C 1
ATOM 1860 O O . HIS A 1 231 ? -8.909 0.832 -6.884 1.00 98.19 231 HIS A O 1
ATOM 1866 N N . HIS A 1 232 ? -7.270 2.349 -6.586 1.00 97.75 232 HIS A N 1
ATOM 1867 C CA . HIS A 1 232 ? -8.147 3.337 -5.975 1.00 97.75 232 HIS A CA 1
ATOM 1868 C C . HIS A 1 232 ? -9.300 3.737 -6.920 1.00 97.75 232 HIS A C 1
ATOM 1870 O O . HIS A 1 232 ? -9.032 4.147 -8.053 1.00 97.75 232 HIS A O 1
ATOM 1876 N N . PRO A 1 233 ? -10.574 3.705 -6.478 1.00 95.81 233 PRO A N 1
ATOM 1877 C CA . PRO A 1 233 ? -11.729 3.928 -7.357 1.00 95.81 233 PRO A CA 1
ATOM 1878 C C . PRO A 1 233 ? -11.786 5.349 -7.934 1.00 95.81 233 PRO A C 1
ATOM 1880 O O . PRO A 1 233 ? -12.196 5.544 -9.073 1.00 95.81 233 PRO A O 1
ATOM 1883 N N . ASN A 1 234 ? -11.313 6.340 -7.173 1.00 94.88 234 ASN A N 1
ATOM 1884 C CA . ASN A 1 234 ? -11.276 7.744 -7.603 1.00 94.88 234 ASN A CA 1
ATOM 1885 C C . ASN A 1 234 ? -9.981 8.132 -8.342 1.00 94.88 234 ASN A C 1
ATOM 1887 O O . ASN A 1 234 ? -9.706 9.317 -8.501 1.00 94.88 234 ASN A O 1
ATOM 1891 N N . GLY A 1 235 ? -9.153 7.159 -8.737 1.00 94.44 235 GLY A N 1
ATOM 1892 C CA . GLY A 1 235 ? -7.922 7.432 -9.483 1.00 94.44 235 GLY A CA 1
ATOM 1893 C C . GLY A 1 235 ? -6.810 8.099 -8.667 1.00 94.44 235 GLY A C 1
ATOM 1894 O O . GLY A 1 235 ? -5.984 8.797 -9.246 1.00 94.44 235 GLY A O 1
ATOM 1895 N N . LEU A 1 236 ? -6.771 7.904 -7.341 1.00 96.25 236 LEU A N 1
ATOM 1896 C CA . LEU A 1 236 ? -5.563 8.210 -6.567 1.00 96.25 236 LEU A CA 1
ATOM 1897 C C . LEU A 1 236 ? -4.464 7.209 -6.926 1.00 96.25 236 LEU A C 1
ATOM 1899 O O . LEU A 1 236 ? -4.739 6.057 -7.274 1.00 96.25 236 LEU A O 1
ATOM 1903 N N . ASP A 1 237 ? -3.214 7.646 -6.831 1.00 97.44 237 ASP A N 1
ATOM 1904 C CA . ASP A 1 237 ? -2.068 6.855 -7.258 1.00 97.44 237 ASP A CA 1
ATOM 1905 C C . ASP A 1 237 ? -1.624 5.821 -6.210 1.00 97.44 237 ASP A C 1
ATOM 1907 O O . ASP A 1 237 ? -0.510 5.821 -5.695 1.00 97.44 237 ASP A O 1
ATOM 1911 N N . VAL A 1 238 ? -2.530 4.909 -5.876 1.00 98.25 238 VAL A N 1
ATOM 1912 C CA . VAL A 1 238 ? -2.279 3.813 -4.944 1.00 98.25 238 VAL A CA 1
ATOM 1913 C C . VAL A 1 238 ? -3.010 2.556 -5.400 1.00 98.25 238 VAL A C 1
ATOM 1915 O O . VAL A 1 238 ? -4.117 2.609 -5.947 1.00 98.25 238 VAL A O 1
ATOM 1918 N N . ALA A 1 239 ? -2.361 1.417 -5.201 1.00 98.56 239 ALA A N 1
ATOM 1919 C CA . ALA A 1 239 ? -2.892 0.101 -5.492 1.00 98.56 239 ALA A CA 1
ATOM 1920 C C . ALA A 1 239 ? -2.550 -0.881 -4.365 1.00 98.56 239 ALA A C 1
ATOM 1922 O O . ALA A 1 239 ? -1.534 -0.740 -3.679 1.00 98.56 239 ALA A O 1
ATOM 1923 N N . VAL A 1 240 ? -3.408 -1.886 -4.201 1.00 98.44 240 VAL A N 1
ATOM 1924 C CA . VAL A 1 240 ? -3.197 -3.030 -3.311 1.00 98.44 240 VAL A CA 1
ATOM 1925 C C . VAL A 1 240 ? -3.054 -4.292 -4.153 1.00 98.44 240 VAL A C 1
ATOM 1927 O O . VAL A 1 240 ? -3.854 -4.554 -5.050 1.00 98.44 240 VAL A O 1
ATOM 1930 N N . ILE A 1 241 ? -2.036 -5.092 -3.849 1.00 98.00 241 ILE A N 1
ATOM 1931 C CA . ILE A 1 241 ? -1.795 -6.415 -4.432 1.00 98.00 241 ILE A CA 1
ATOM 1932 C C . ILE A 1 241 ? -1.562 -7.411 -3.289 1.00 98.00 241 ILE A C 1
ATOM 1934 O O . ILE A 1 241 ? -1.231 -7.030 -2.169 1.00 98.00 241 ILE A O 1
ATOM 1938 N N . HIS A 1 242 ? -1.735 -8.702 -3.550 1.00 97.56 242 HIS A N 1
ATOM 1939 C CA . HIS A 1 242 ? -1.538 -9.759 -2.559 1.00 97.56 242 HIS A CA 1
ATOM 1940 C C . HIS A 1 242 ? -0.420 -10.719 -2.971 1.00 97.56 242 HIS A C 1
ATOM 1942 O O . HIS A 1 242 ? -0.205 -10.974 -4.160 1.00 97.56 242 HIS A O 1
ATOM 1948 N N . LEU A 1 243 ? 0.285 -11.263 -1.977 1.00 97.75 243 LEU A N 1
ATOM 1949 C CA . LEU A 1 243 ? 1.326 -12.272 -2.168 1.00 97.75 243 LEU A CA 1
ATOM 1950 C C . LEU A 1 243 ? 0.729 -13.566 -2.736 1.00 97.75 243 LEU A C 1
ATOM 1952 O O . LEU A 1 243 ? -0.312 -14.045 -2.284 1.00 97.75 243 LEU A O 1
ATOM 1956 N N . LYS A 1 244 ? 1.425 -14.182 -3.695 1.00 95.50 244 LYS A N 1
ATOM 1957 C CA . LYS A 1 244 ? 1.096 -15.533 -4.153 1.00 95.50 244 LYS A CA 1
ATOM 1958 C C . LYS A 1 244 ? 1.776 -16.550 -3.235 1.00 95.50 244 LYS A C 1
ATOM 1960 O O . LYS A 1 244 ? 3.001 -16.626 -3.219 1.00 95.50 244 LYS A O 1
ATOM 1965 N N . GLY A 1 245 ? 0.991 -17.354 -2.515 1.00 95.06 245 GLY A N 1
ATOM 1966 C CA . GLY A 1 245 ? 1.522 -18.264 -1.489 1.00 95.06 245 GLY A CA 1
ATOM 1967 C C . GLY A 1 245 ? 1.975 -17.502 -0.241 1.00 95.06 245 GLY A C 1
ATOM 1968 O O . GLY A 1 245 ? 3.131 -17.600 0.161 1.00 95.06 245 GLY A O 1
ATOM 1969 N N . GLU A 1 246 ? 1.069 -16.693 0.313 1.00 95.50 246 GLU A N 1
ATOM 1970 C CA . GLU A 1 246 ? 1.351 -15.717 1.371 1.00 95.50 246 GLU A CA 1
ATOM 1971 C C . GLU A 1 246 ? 2.060 -16.312 2.595 1.00 95.50 246 GLU A C 1
ATOM 1973 O O . GLU A 1 246 ? 3.064 -15.748 3.019 1.00 95.50 246 GLU A O 1
ATOM 1978 N N . ASP A 1 247 ? 1.602 -17.447 3.132 1.00 94.50 247 ASP A N 1
ATOM 1979 C CA . ASP A 1 247 ? 2.181 -18.040 4.348 1.00 94.50 247 ASP A CA 1
ATOM 1980 C C . ASP A 1 247 ? 3.681 -18.338 4.202 1.00 94.50 247 ASP A C 1
ATOM 1982 O O . ASP A 1 247 ? 4.493 -17.886 5.015 1.00 94.50 247 ASP A O 1
ATOM 1986 N N . ASP A 1 248 ? 4.059 -19.032 3.124 1.00 96.62 248 ASP A N 1
ATOM 1987 C CA . ASP A 1 248 ? 5.454 -19.363 2.820 1.00 96.62 248 ASP A CA 1
ATOM 1988 C C . ASP A 1 248 ? 6.277 -18.090 2.554 1.00 96.62 248 ASP A C 1
ATOM 1990 O O . ASP A 1 248 ? 7.443 -17.985 2.954 1.00 96.62 248 ASP A O 1
ATOM 1994 N N . ALA A 1 249 ? 5.687 -17.106 1.868 1.00 97.25 249 ALA A N 1
ATOM 1995 C CA . ALA A 1 249 ? 6.347 -15.840 1.573 1.00 97.25 249 ALA A CA 1
ATOM 1996 C C . ALA A 1 249 ? 6.637 -15.048 2.857 1.00 97.25 249 ALA A C 1
ATOM 1998 O O . ALA A 1 249 ? 7.779 -14.641 3.076 1.00 97.25 249 ALA A O 1
ATOM 1999 N N . LEU A 1 250 ? 5.643 -14.895 3.735 1.00 96.50 250 LEU A N 1
ATOM 2000 C CA . LEU A 1 250 ? 5.764 -14.180 5.003 1.00 96.50 250 LEU A CA 1
ATOM 2001 C C . LEU A 1 250 ? 6.722 -14.870 5.972 1.00 96.50 250 LEU A C 1
ATOM 2003 O O . LEU A 1 250 ? 7.496 -14.189 6.645 1.00 96.50 250 LEU A O 1
ATOM 2007 N N . GLU A 1 251 ? 6.730 -16.205 6.031 1.00 96.69 251 GLU A N 1
ATOM 2008 C CA . GLU A 1 251 ? 7.696 -16.935 6.857 1.00 96.69 251 GLU A CA 1
ATOM 2009 C C . GLU A 1 251 ? 9.140 -16.642 6.413 1.00 96.69 251 GLU A C 1
ATOM 2011 O O . GLU A 1 251 ? 10.016 -16.385 7.244 1.00 96.69 251 GLU A O 1
ATOM 2016 N N . ASN A 1 252 ? 9.394 -16.629 5.101 1.00 97.31 252 ASN A N 1
ATOM 2017 C CA . ASN A 1 252 ? 10.711 -16.313 4.548 1.00 97.31 252 ASN A CA 1
ATOM 2018 C C . ASN A 1 252 ? 11.080 -14.833 4.723 1.00 97.31 252 ASN A C 1
ATOM 2020 O O . ASN A 1 252 ? 12.196 -14.530 5.140 1.00 97.31 252 ASN A O 1
ATOM 2024 N N . MET A 1 253 ? 10.149 -13.913 4.464 1.00 97.50 253 MET A N 1
ATOM 2025 C CA . MET A 1 253 ? 10.327 -12.474 4.685 1.00 97.50 253 MET A CA 1
ATOM 2026 C C . MET A 1 253 ? 10.674 -12.165 6.145 1.00 97.50 253 MET A C 1
ATOM 2028 O O . MET A 1 253 ? 11.636 -11.443 6.407 1.00 97.50 253 MET A O 1
ATOM 2032 N N . LYS A 1 254 ? 9.990 -12.806 7.099 1.00 96.19 254 LYS A N 1
ATOM 2033 C CA . LYS A 1 254 ? 10.290 -12.684 8.530 1.00 96.19 254 LYS A CA 1
ATOM 2034 C C . LYS A 1 254 ? 11.703 -13.164 8.874 1.00 96.19 254 LYS A C 1
ATOM 2036 O O . LYS A 1 254 ? 12.394 -12.504 9.644 1.00 96.19 254 LYS A O 1
ATOM 2041 N N . LYS A 1 255 ? 12.165 -14.279 8.290 1.00 96.38 255 LYS A N 1
ATOM 2042 C CA . LYS A 1 255 ? 13.552 -14.771 8.464 1.00 96.38 255 LYS A CA 1
ATOM 2043 C C . LYS A 1 255 ? 14.599 -13.792 7.923 1.00 96.38 255 LYS A C 1
ATOM 2045 O O . LYS A 1 255 ? 15.727 -13.797 8.402 1.00 96.38 255 LYS A O 1
ATOM 2050 N N . MET A 1 256 ? 14.227 -12.965 6.947 1.00 95.50 256 MET A N 1
ATOM 2051 C CA . MET A 1 256 ? 15.073 -11.911 6.378 1.00 95.50 256 MET A CA 1
ATOM 2052 C C . MET A 1 256 ? 14.932 -10.562 7.100 1.00 95.50 256 MET A C 1
ATOM 2054 O O . MET A 1 256 ? 15.560 -9.592 6.694 1.00 95.50 256 MET A O 1
ATOM 2058 N N . GLY A 1 257 ? 14.140 -10.488 8.175 1.00 95.06 257 GLY A N 1
ATOM 2059 C CA . GLY A 1 257 ? 13.960 -9.268 8.966 1.00 95.06 257 GLY A CA 1
ATOM 2060 C C . GLY A 1 257 ? 12.964 -8.265 8.381 1.00 95.06 257 GLY A C 1
ATOM 2061 O O . GLY A 1 257 ? 12.874 -7.148 8.886 1.00 95.06 257 GLY A O 1
ATOM 2062 N N . ILE A 1 258 ? 12.201 -8.648 7.353 1.00 96.25 258 ILE A N 1
ATOM 2063 C CA . ILE A 1 258 ? 11.120 -7.811 6.830 1.00 96.25 258 ILE A CA 1
ATOM 2064 C C . ILE A 1 258 ? 10.008 -7.728 7.869 1.00 96.25 258 ILE A C 1
ATOM 2066 O O . ILE A 1 258 ? 9.525 -8.749 8.368 1.00 96.25 258 ILE A O 1
ATOM 2070 N N . THR A 1 259 ? 9.594 -6.503 8.166 1.00 94.44 259 THR A N 1
ATOM 2071 C CA . THR A 1 259 ? 8.569 -6.206 9.160 1.00 94.44 259 THR A CA 1
ATOM 2072 C C . THR A 1 259 ? 7.373 -5.559 8.472 1.00 94.44 259 THR A C 1
ATOM 2074 O O . THR A 1 259 ? 7.496 -4.439 7.975 1.00 94.44 259 THR A O 1
ATOM 2077 N N . PRO A 1 260 ? 6.209 -6.232 8.443 1.00 96.31 260 PRO A N 1
ATOM 2078 C CA . PRO A 1 260 ? 4.971 -5.599 8.024 1.00 96.31 260 PRO A CA 1
ATOM 2079 C C . PRO A 1 260 ? 4.657 -4.370 8.875 1.00 96.31 260 PRO A C 1
ATOM 2081 O O . PRO A 1 260 ? 4.795 -4.384 10.101 1.00 96.31 260 PRO A O 1
ATOM 2084 N N . LEU A 1 261 ? 4.239 -3.308 8.203 1.00 96.00 261 LEU A N 1
ATOM 2085 C CA . LEU A 1 261 ? 3.925 -2.026 8.803 1.00 96.00 261 LEU A CA 1
ATOM 2086 C C . LEU A 1 261 ? 2.463 -1.970 9.234 1.00 96.00 261 LEU A C 1
ATOM 2088 O O . LEU A 1 261 ? 1.623 -2.755 8.787 1.00 96.00 261 LEU A O 1
ATOM 2092 N N . ASN A 1 262 ? 2.155 -1.017 10.108 1.00 94.50 262 ASN A N 1
ATOM 2093 C CA . ASN A 1 262 ? 0.831 -0.895 10.693 1.00 94.50 262 ASN A CA 1
ATOM 2094 C C . ASN A 1 262 ? 0.163 0.397 10.264 1.00 94.50 262 ASN A C 1
ATOM 2096 O O . ASN A 1 262 ? 0.782 1.462 10.215 1.00 94.50 262 ASN A O 1
ATOM 2100 N N . LEU A 1 263 ? -1.127 0.286 9.992 1.00 93.56 263 LEU A N 1
ATOM 2101 C CA . LEU A 1 263 ? -1.983 1.406 9.667 1.00 93.56 263 LEU A CA 1
ATOM 2102 C C . LEU A 1 263 ? -3.037 1.536 10.760 1.00 93.56 263 LEU A C 1
ATOM 2104 O O . LEU A 1 263 ? -3.583 0.535 11.225 1.00 93.56 263 LEU A O 1
ATOM 2108 N N . HIS A 1 264 ? -3.322 2.765 11.179 1.00 91.12 264 HIS A N 1
ATOM 2109 C CA . HIS A 1 264 ? -4.416 2.995 12.111 1.00 91.12 264 HIS A CA 1
ATOM 2110 C C . HIS A 1 264 ? -5.744 2.572 11.478 1.00 91.12 264 HIS A C 1
ATOM 2112 O O . HIS A 1 264 ? -6.018 2.864 10.314 1.00 91.12 264 HIS A O 1
ATOM 2118 N N . THR A 1 265 ? -6.580 1.893 12.260 1.00 89.38 265 THR A N 1
ATOM 2119 C CA . THR A 1 265 ? -7.970 1.610 11.874 1.00 89.38 265 THR A CA 1
ATOM 2120 C C . THR A 1 265 ? -8.762 2.914 11.769 1.00 89.38 265 THR A C 1
ATOM 2122 O O . THR A 1 265 ? -8.439 3.890 12.451 1.00 89.38 265 THR A O 1
ATOM 2125 N N . MET A 1 266 ? -9.851 2.929 10.992 1.00 86.00 266 MET A N 1
ATOM 2126 C CA . MET A 1 266 ? -10.734 4.104 10.928 1.00 86.00 266 MET A CA 1
ATOM 2127 C C . MET A 1 266 ? -11.240 4.517 12.313 1.00 86.00 266 MET A C 1
ATOM 2129 O O . MET A 1 266 ? -11.245 5.697 12.643 1.00 86.00 266 MET A O 1
ATOM 2133 N N . SER A 1 267 ? -11.574 3.553 13.180 1.00 86.12 267 SER A N 1
ATOM 2134 C CA . SER A 1 267 ? -11.986 3.872 14.550 1.00 86.12 267 SER A CA 1
ATOM 2135 C C . SER A 1 267 ? -10.868 4.526 15.366 1.00 86.12 267 SER A C 1
ATOM 2137 O O . SER A 1 267 ? -11.165 5.403 16.173 1.00 86.12 267 SER A O 1
ATOM 2139 N N . GLN A 1 268 ? -9.610 4.106 15.198 1.00 87.56 268 GLN A N 1
ATOM 2140 C CA . GLN A 1 268 ? -8.474 4.741 15.871 1.00 87.56 268 GLN A CA 1
ATOM 2141 C C . GLN A 1 268 ? -8.265 6.163 15.349 1.00 87.56 268 GLN A C 1
ATOM 2143 O O . GLN A 1 268 ? -8.112 7.065 16.163 1.00 87.56 268 GLN A O 1
ATOM 2148 N N . LEU A 1 269 ? -8.348 6.370 14.032 1.00 86.81 269 LEU A N 1
ATOM 2149 C CA . LEU A 1 269 ? -8.255 7.691 13.400 1.00 86.81 269 LEU A CA 1
ATOM 2150 C C . LEU A 1 269 ? -9.391 8.636 13.830 1.00 86.81 269 LEU A C 1
ATOM 2152 O O . LEU A 1 269 ? -9.152 9.817 14.035 1.00 86.81 269 LEU A O 1
ATOM 2156 N N . GLU A 1 270 ? -10.613 8.133 14.022 1.00 84.81 270 GLU A N 1
ATOM 2157 C CA . GLU A 1 270 ? -11.737 8.936 14.533 1.00 84.81 270 GLU A CA 1
ATOM 2158 C C . GLU A 1 270 ? -11.577 9.315 16.013 1.00 84.81 270 GLU A C 1
ATOM 2160 O O . GLU A 1 270 ? -12.100 10.337 16.454 1.00 84.81 270 GLU A O 1
ATOM 2165 N N . SER A 1 271 ? -10.925 8.454 16.798 1.00 84.44 271 SER A N 1
ATOM 2166 C CA . SER A 1 271 ? -10.804 8.615 18.255 1.00 84.44 271 SER A CA 1
ATOM 2167 C C . SER A 1 271 ? -9.497 9.264 18.706 1.00 84.44 271 SER A C 1
ATOM 2169 O O . SER A 1 271 ? -9.389 9.669 19.864 1.00 84.44 271 SER A O 1
ATOM 2171 N N . THR A 1 272 ? -8.494 9.323 17.828 1.00 82.38 272 THR A N 1
ATOM 2172 C CA . THR A 1 272 ? -7.188 9.877 18.167 1.00 82.38 272 THR A CA 1
ATOM 2173 C C . THR A 1 272 ? -7.273 11.390 18.302 1.00 82.38 272 THR A C 1
ATOM 2175 O O . THR A 1 272 ? -7.944 12.072 17.531 1.00 82.38 272 THR A O 1
ATOM 2178 N N . THR A 1 273 ? -6.578 11.922 19.301 1.00 80.94 273 THR A N 1
ATOM 2179 C CA . THR A 1 273 ? -6.337 13.363 19.428 1.00 80.94 273 THR A CA 1
ATOM 2180 C C . THR A 1 273 ? -5.116 13.809 18.630 1.00 80.94 273 THR A C 1
ATOM 2182 O O . THR A 1 273 ? -4.850 15.006 18.571 1.00 80.94 273 THR A O 1
ATOM 2185 N N . ASP A 1 274 ? -4.352 12.860 18.077 1.00 76.38 274 ASP A N 1
ATOM 2186 C CA . ASP A 1 274 ? -3.209 13.146 17.213 1.00 76.38 274 ASP A CA 1
ATOM 2187 C C . ASP A 1 274 ? -3.715 13.877 15.962 1.00 76.38 274 ASP A C 1
ATOM 2189 O O . ASP A 1 274 ? -4.583 13.337 15.261 1.00 76.38 274 ASP A O 1
ATOM 2193 N N . PRO A 1 275 ? -3.266 15.117 15.698 1.00 75.12 275 PRO A N 1
ATOM 2194 C CA . PRO A 1 275 ? -3.703 15.837 14.519 1.00 75.12 275 PRO A CA 1
ATOM 2195 C C . PRO A 1 275 ? -3.368 15.027 13.267 1.00 75.12 275 PRO A C 1
ATOM 2197 O O . PRO A 1 275 ? -2.279 14.485 13.115 1.00 75.12 275 PRO A O 1
ATOM 2200 N N . VAL A 1 276 ? -4.314 14.980 12.329 1.00 79.62 276 VAL A N 1
ATOM 2201 C CA . VAL A 1 276 ? -4.106 14.310 11.036 1.00 79.62 276 VAL A CA 1
ATOM 2202 C C . VAL A 1 276 ? -2.912 14.920 10.290 1.00 79.62 276 VAL A C 1
ATOM 2204 O O . VAL A 1 276 ? -2.240 14.224 9.537 1.00 79.62 276 VAL A O 1
ATOM 2207 N N . PHE A 1 277 ? -2.659 16.213 10.510 1.00 87.62 277 PHE A N 1
ATOM 2208 C CA . PHE A 1 277 ? -1.552 16.979 9.955 1.00 87.62 277 PHE A CA 1
ATOM 2209 C C . PHE A 1 277 ? -1.025 17.962 11.000 1.00 87.62 277 PHE A C 1
ATOM 2211 O O . PHE A 1 277 ? -1.793 18.781 11.513 1.00 87.62 277 PHE A O 1
ATOM 2218 N N . GLU A 1 278 ? 0.280 17.938 11.251 1.00 90.94 278 GLU A N 1
ATOM 2219 C CA . GLU A 1 278 ? 0.959 18.928 12.082 1.00 90.94 278 GLU A CA 1
ATOM 2220 C C . GLU A 1 278 ? 2.100 19.575 11.275 1.00 90.94 278 GLU A C 1
ATOM 2222 O O . GLU A 1 278 ? 3.090 18.912 10.948 1.00 90.94 278 GLU A O 1
ATOM 2227 N N . PRO A 1 279 ? 1.994 20.871 10.912 1.00 94.25 279 PRO A N 1
ATOM 2228 C CA . PRO A 1 279 ? 3.084 21.566 10.239 1.00 94.25 279 PRO A CA 1
ATOM 2229 C C . PRO A 1 279 ? 4.362 21.491 11.077 1.00 94.25 279 PRO A C 1
ATOM 2231 O O . PRO A 1 279 ? 4.360 21.838 12.256 1.00 94.25 279 PRO A O 1
ATOM 2234 N N . GLY A 1 280 ? 5.471 21.091 10.461 1.00 95.38 280 GLY A N 1
ATOM 2235 C CA . GLY A 1 280 ? 6.731 20.880 11.168 1.00 95.38 280 GLY A CA 1
ATOM 2236 C C . GLY A 1 280 ? 6.946 19.450 11.672 1.00 95.38 280 GLY A C 1
ATOM 2237 O O . GLY A 1 280 ? 8.049 19.154 12.132 1.00 95.38 280 GLY A O 1
ATOM 2238 N N . GLU A 1 281 ? 5.957 18.554 11.562 1.00 94.50 281 GLU A N 1
ATOM 2239 C CA . GLU A 1 281 ? 6.128 17.148 11.936 1.00 94.50 281 GLU A CA 1
ATOM 2240 C C . GLU A 1 281 ? 7.226 16.495 11.085 1.00 94.50 281 GLU A C 1
ATOM 2242 O O . GLU A 1 281 ? 7.253 16.623 9.854 1.00 94.50 281 GLU A O 1
ATOM 2247 N N . LYS A 1 282 ? 8.139 15.777 11.747 1.00 95.06 282 LYS A N 1
ATOM 2248 C CA . LYS A 1 282 ? 9.162 14.978 11.072 1.00 95.06 282 LYS A CA 1
ATOM 2249 C C . LYS A 1 282 ? 8.583 13.648 10.606 1.00 95.06 282 LYS A C 1
ATOM 2251 O O . LYS A 1 282 ? 7.995 12.906 11.391 1.00 95.06 282 LYS A O 1
ATOM 2256 N N . VAL A 1 283 ? 8.826 13.332 9.342 1.00 95.81 283 VAL A N 1
ATOM 2257 C CA . VAL A 1 283 ? 8.447 12.068 8.707 1.00 95.81 283 VAL A CA 1
ATOM 2258 C C . VAL A 1 283 ? 9.646 11.436 8.013 1.00 95.81 283 VAL A C 1
ATOM 2260 O O . VAL A 1 283 ? 10.603 12.127 7.659 1.00 95.81 283 VAL A O 1
ATOM 2263 N N . TYR A 1 284 ? 9.582 10.125 7.801 1.00 95.94 284 TYR A N 1
ATOM 2264 C CA . TYR A 1 284 ? 10.652 9.358 7.169 1.00 95.94 284 TYR A CA 1
ATOM 2265 C C . TYR A 1 284 ? 10.169 8.676 5.897 1.00 95.94 284 TYR A C 1
ATOM 2267 O O . TYR A 1 284 ? 9.123 8.032 5.887 1.00 95.94 284 TYR A O 1
ATOM 2275 N N . PHE A 1 285 ? 10.952 8.805 4.833 1.00 97.50 285 PHE A N 1
ATOM 2276 C CA . PHE A 1 285 ? 10.695 8.235 3.517 1.00 97.50 285 PHE A CA 1
ATOM 2277 C C . PHE A 1 285 ? 11.608 7.035 3.314 1.00 97.50 285 PHE A C 1
ATOM 2279 O O . PHE A 1 285 ? 12.829 7.190 3.253 1.00 97.50 285 PHE A O 1
ATOM 2286 N N . HIS A 1 286 ? 11.028 5.838 3.246 1.00 97.25 286 HIS A N 1
ATOM 2287 C CA . HIS A 1 286 ? 11.782 4.605 3.027 1.00 97.25 286 HIS A CA 1
ATOM 2288 C C . HIS A 1 286 ? 11.458 4.039 1.649 1.00 97.25 286 HIS A C 1
ATOM 2290 O O . HIS A 1 286 ? 10.294 3.932 1.269 1.00 97.25 286 HIS A O 1
ATOM 2296 N N . GLY A 1 287 ? 12.469 3.586 0.915 1.00 97.44 287 GLY A N 1
ATOM 2297 C CA . GLY A 1 287 ? 12.227 2.899 -0.344 1.00 97.44 287 GLY A CA 1
ATOM 2298 C C . GLY A 1 287 ? 13.487 2.519 -1.085 1.00 97.44 287 GLY A C 1
ATOM 2299 O O . GLY A 1 287 ? 14.524 2.252 -0.478 1.00 97.44 287 GLY A O 1
ATOM 2300 N N . PHE A 1 288 ? 13.368 2.478 -2.404 1.00 97.50 288 PHE A N 1
ATOM 2301 C CA . PHE A 1 288 ? 14.464 2.191 -3.306 1.00 97.50 288 PHE A CA 1
ATOM 2302 C C . PHE A 1 288 ? 14.573 3.280 -4.353 1.00 97.50 288 PHE A C 1
ATOM 2304 O O . PHE A 1 288 ? 13.609 3.588 -5.049 1.00 97.50 288 PHE A O 1
ATOM 2311 N N . GLU A 1 289 ? 15.774 3.820 -4.483 1.00 96.25 289 GLU A N 1
ATOM 2312 C CA . GLU A 1 289 ? 16.136 4.576 -5.662 1.00 96.25 289 GLU A CA 1
ATOM 2313 C C . GLU A 1 289 ? 16.356 3.609 -6.826 1.00 96.25 289 GLU A C 1
ATOM 2315 O O . GLU A 1 289 ? 16.988 2.561 -6.661 1.00 96.25 289 GLU A O 1
ATOM 2320 N N . VAL A 1 290 ? 15.846 3.969 -7.998 1.00 94.00 290 VAL A N 1
ATOM 2321 C CA . VAL A 1 290 ? 16.085 3.264 -9.255 1.00 94.00 290 VAL A CA 1
ATOM 2322 C C . VAL A 1 290 ? 16.914 4.177 -10.144 1.00 94.00 290 VAL A C 1
ATOM 2324 O O . VAL A 1 290 ? 16.486 5.281 -10.464 1.00 94.00 290 VAL A O 1
ATOM 2327 N N . TYR A 1 291 ? 18.095 3.721 -10.553 1.00 89.88 291 TYR A N 1
ATOM 2328 C CA . TYR A 1 291 ? 18.948 4.447 -11.495 1.00 89.88 291 TYR A CA 1
ATOM 2329 C C . TYR A 1 291 ? 19.561 3.497 -12.522 1.00 89.88 291 TYR A C 1
ATOM 2331 O O . TYR A 1 291 ? 19.758 2.313 -12.244 1.00 89.88 291 TYR A O 1
ATOM 2339 N N . GLU A 1 292 ? 19.860 4.020 -13.710 1.00 82.50 292 GLU A N 1
ATOM 2340 C CA . GLU A 1 292 ? 20.637 3.320 -14.737 1.00 82.50 292 GLU A CA 1
ATOM 2341 C C . GLU A 1 292 ? 22.114 3.302 -14.324 1.00 82.50 292 GLU A C 1
ATOM 2343 O O . GLU A 1 292 ? 22.673 4.334 -13.940 1.00 82.50 292 GLU A O 1
ATOM 2348 N N . SER A 1 293 ? 22.769 2.139 -14.372 1.00 70.81 293 SER A N 1
ATOM 2349 C CA . SER A 1 293 ? 24.212 2.083 -14.135 1.00 70.81 293 SER A CA 1
ATOM 2350 C C . SER A 1 293 ? 24.942 2.893 -15.214 1.00 70.81 293 SER A C 1
ATOM 2352 O O . SER A 1 293 ? 24.788 2.619 -16.406 1.00 70.81 293 SER A O 1
ATOM 2354 N N . ASN A 1 294 ? 25.746 3.887 -14.825 1.00 56.03 294 ASN A N 1
ATOM 2355 C CA . ASN A 1 294 ? 26.571 4.638 -15.772 1.00 56.03 294 ASN A CA 1
ATOM 2356 C C . ASN A 1 294 ? 27.573 3.688 -16.450 1.00 56.03 294 ASN A C 1
ATOM 2358 O O . ASN A 1 294 ? 28.638 3.411 -15.907 1.00 56.03 294 ASN A O 1
ATOM 2362 N N . LYS A 1 295 ? 27.276 3.241 -17.678 1.00 55.84 295 LYS A N 1
ATOM 2363 C CA . LYS A 1 295 ? 28.167 2.373 -18.483 1.00 55.84 295 LYS A CA 1
ATOM 2364 C C . LYS A 1 295 ? 29.535 2.997 -18.797 1.00 55.84 295 LYS A C 1
ATOM 2366 O O . LYS A 1 295 ? 30.397 2.319 -19.342 1.00 55.84 295 LYS A O 1
ATOM 2371 N N . VAL A 1 296 ? 29.724 4.285 -18.505 1.00 51.00 296 VAL A N 1
ATOM 2372 C CA . VAL A 1 296 ? 30.961 5.036 -18.772 1.00 51.00 296 VAL A CA 1
ATOM 2373 C C . VAL A 1 296 ? 32.068 4.700 -17.766 1.00 51.00 296 VAL A C 1
ATOM 2375 O O . VAL A 1 296 ? 33.234 4.781 -18.129 1.00 51.00 296 VAL A O 1
ATOM 2378 N N . ASP A 1 297 ? 31.726 4.250 -16.556 1.00 49.72 297 ASP A N 1
ATOM 2379 C CA . ASP A 1 297 ? 32.728 3.873 -15.546 1.00 49.72 297 ASP A CA 1
ATOM 2380 C C . ASP A 1 297 ? 33.214 2.414 -15.698 1.00 49.72 297 ASP A C 1
ATOM 2382 O O . ASP A 1 297 ? 34.227 2.027 -15.115 1.00 49.72 297 ASP A O 1
ATOM 2386 N N . ASP A 1 298 ? 32.551 1.622 -16.549 1.00 51.12 298 ASP A N 1
ATOM 2387 C CA . ASP A 1 298 ? 32.926 0.250 -16.916 1.00 51.12 298 ASP A CA 1
ATOM 2388 C C . ASP A 1 298 ? 33.679 0.230 -18.268 1.00 51.12 298 ASP A C 1
ATOM 2390 O O . ASP A 1 298 ? 33.305 -0.448 -19.228 1.00 51.12 298 ASP A O 1
ATOM 2394 N N . GLU A 1 299 ? 34.796 0.965 -18.367 1.00 49.03 299 GLU A N 1
ATOM 2395 C CA . GLU A 1 299 ? 35.660 1.051 -19.570 1.00 49.03 299 GLU A CA 1
ATOM 2396 C C . GLU A 1 299 ? 36.312 -0.290 -20.007 1.00 49.03 299 GLU A C 1
ATOM 2398 O O . GLU A 1 299 ? 37.183 -0.316 -20.879 1.00 49.03 299 GLU A O 1
ATOM 2403 N N . THR A 1 300 ? 35.913 -1.437 -19.444 1.00 51.53 300 THR A N 1
ATOM 2404 C CA . THR A 1 300 ? 36.523 -2.748 -19.736 1.00 51.53 300 THR A CA 1
ATOM 2405 C C . THR A 1 300 ? 35.658 -3.728 -20.533 1.00 51.53 300 THR A C 1
ATOM 2407 O O . THR A 1 300 ? 36.134 -4.824 -20.839 1.00 51.53 300 THR A O 1
ATOM 2410 N N . LEU A 1 301 ? 34.442 -3.369 -20.965 1.00 46.91 301 LEU A N 1
ATOM 2411 C CA . LEU A 1 301 ? 33.564 -4.319 -21.663 1.00 46.91 301 LEU A CA 1
ATOM 2412 C C . LEU A 1 301 ? 33.568 -4.164 -23.196 1.00 46.91 301 LEU A C 1
ATOM 2414 O O . LEU A 1 301 ? 33.059 -3.221 -23.797 1.00 46.91 301 LEU A O 1
ATOM 2418 N N . SER A 1 302 ? 34.181 -5.168 -23.823 1.00 48.31 302 SER A N 1
ATOM 2419 C CA . SER A 1 302 ? 34.364 -5.396 -25.256 1.00 48.31 302 SER A CA 1
ATOM 2420 C C . SER A 1 302 ? 33.080 -5.336 -26.098 1.00 48.31 302 SER A C 1
ATOM 2422 O O . SER A 1 302 ? 32.045 -5.904 -25.764 1.00 48.31 302 SER A O 1
ATOM 2424 N N . SER A 1 303 ? 33.207 -4.724 -27.271 1.00 51.56 303 SER A N 1
ATOM 2425 C CA . SER A 1 303 ? 32.159 -4.107 -28.094 1.00 51.56 303 SER A CA 1
ATOM 2426 C C . SER A 1 303 ? 31.272 -5.035 -28.954 1.00 51.56 303 SER A C 1
ATOM 2428 O O . SER A 1 303 ? 30.816 -4.580 -29.999 1.00 51.56 303 SER A O 1
ATOM 2430 N N . ASN A 1 304 ? 31.012 -6.303 -28.600 1.00 52.41 304 ASN A N 1
ATOM 2431 C CA . ASN A 1 304 ? 30.388 -7.242 -29.564 1.00 52.41 304 ASN A CA 1
ATOM 2432 C C . ASN A 1 304 ? 29.112 -8.009 -29.163 1.00 52.41 304 ASN A C 1
ATOM 2434 O O . ASN A 1 304 ? 28.546 -8.656 -30.043 1.00 52.41 304 ASN A O 1
ATOM 2438 N N . ASP A 1 305 ? 28.573 -7.890 -27.947 1.00 52.44 305 ASP A N 1
ATOM 2439 C CA . ASP A 1 305 ? 27.357 -8.634 -27.553 1.00 52.44 305 ASP A CA 1
ATOM 2440 C C . ASP A 1 305 ? 26.124 -7.732 -27.376 1.00 52.44 305 ASP A C 1
ATOM 2442 O O . ASP A 1 305 ? 25.609 -7.512 -26.286 1.00 52.44 305 ASP A O 1
ATOM 2446 N N . SER A 1 306 ? 25.592 -7.223 -28.489 1.00 51.09 306 SER A N 1
ATOM 2447 C CA . SER A 1 306 ? 24.357 -6.416 -28.534 1.00 51.09 306 SER A CA 1
ATOM 2448 C C . SER A 1 306 ? 23.055 -7.231 -28.455 1.00 51.09 306 SER A C 1
ATOM 2450 O O . SER A 1 306 ? 21.987 -6.705 -28.763 1.00 51.09 306 SER A O 1
ATOM 2452 N N . LYS A 1 307 ? 23.106 -8.517 -28.077 1.00 55.62 307 LYS A N 1
ATOM 2453 C CA . LYS A 1 307 ? 21.932 -9.409 -28.138 1.00 55.62 307 LYS A CA 1
ATOM 2454 C C . LYS A 1 307 ? 21.242 -9.725 -26.814 1.00 55.62 307 LYS A C 1
ATOM 2456 O O . LYS A 1 307 ? 20.132 -10.227 -26.885 1.00 55.62 307 LYS A O 1
ATOM 2461 N N . ASN A 1 308 ? 21.817 -9.370 -25.666 1.00 55.91 308 ASN A N 1
ATOM 2462 C CA . ASN A 1 308 ? 21.181 -9.518 -24.352 1.00 55.91 308 ASN A CA 1
ATOM 2463 C C . ASN A 1 308 ? 21.503 -8.285 -23.493 1.00 55.91 308 ASN A C 1
ATOM 2465 O O . ASN A 1 308 ? 22.309 -8.368 -22.570 1.00 55.91 308 ASN A O 1
ATOM 2469 N N . GLN A 1 309 ? 20.944 -7.118 -23.826 1.00 58.84 309 GLN A N 1
ATOM 2470 C CA . GLN A 1 309 ? 20.964 -6.006 -22.873 1.00 58.84 309 GLN A CA 1
ATOM 2471 C C . GLN A 1 309 ? 19.950 -6.332 -21.776 1.00 58.84 309 GLN A C 1
ATOM 2473 O O . GLN A 1 309 ? 18.768 -6.026 -21.903 1.00 58.84 309 GLN A O 1
ATOM 2478 N N . GLU A 1 310 ? 20.408 -7.046 -20.748 1.00 68.88 310 GLU A N 1
ATOM 2479 C CA . GLU A 1 310 ? 19.676 -7.141 -19.489 1.00 68.88 310 GLU A CA 1
ATOM 2480 C C . GLU A 1 310 ? 19.475 -5.718 -18.947 1.00 68.88 310 GLU A C 1
ATOM 2482 O O . GLU A 1 310 ? 20.369 -4.877 -19.061 1.00 68.88 310 GLU A O 1
ATOM 2487 N N . ASP A 1 311 ? 18.277 -5.443 -18.429 1.00 74.62 311 ASP A N 1
ATOM 2488 C CA . ASP A 1 311 ? 17.932 -4.175 -17.784 1.00 74.62 311 ASP A CA 1
ATOM 2489 C C . ASP A 1 311 ? 18.958 -3.859 -16.688 1.00 74.62 311 ASP A C 1
ATOM 2491 O O . ASP A 1 311 ? 19.036 -4.557 -15.675 1.00 74.62 311 ASP A O 1
ATOM 2495 N N . ASP A 1 312 ? 19.751 -2.818 -16.921 1.00 81.62 312 ASP A N 1
ATOM 2496 C CA . ASP A 1 312 ? 20.873 -2.393 -16.089 1.00 81.62 312 ASP A CA 1
ATOM 2497 C C . ASP A 1 312 ? 20.452 -1.422 -14.983 1.00 81.62 312 ASP A C 1
ATOM 2499 O O . ASP A 1 312 ? 21.296 -0.904 -14.247 1.00 81.62 312 ASP A O 1
ATOM 2503 N N . ARG A 1 313 ? 19.144 -1.172 -14.838 1.00 85.56 313 ARG A N 1
ATOM 2504 C CA . ARG A 1 313 ? 18.628 -0.398 -13.715 1.00 85.56 313 ARG A CA 1
ATOM 2505 C C . ARG A 1 313 ? 18.848 -1.175 -12.426 1.00 85.56 313 ARG A C 1
ATOM 2507 O O . ARG A 1 313 ? 18.529 -2.364 -12.328 1.00 85.56 313 ARG A O 1
ATOM 2514 N N . ILE A 1 314 ? 19.348 -0.488 -11.410 1.00 88.56 314 ILE A N 1
ATOM 2515 C CA . ILE A 1 314 ? 19.658 -1.072 -10.106 1.00 88.56 314 ILE A CA 1
ATOM 2516 C C . ILE A 1 314 ? 18.737 -0.443 -9.066 1.00 88.56 314 ILE A C 1
ATOM 2518 O O . ILE A 1 314 ? 18.571 0.774 -9.027 1.00 88.56 314 ILE A O 1
ATOM 2522 N N . PHE A 1 315 ? 18.143 -1.282 -8.217 1.00 92.31 315 PHE A N 1
ATOM 2523 C CA . PHE A 1 315 ? 17.504 -0.821 -6.991 1.00 92.31 315 PHE A CA 1
ATOM 2524 C C . PHE A 1 315 ? 18.560 -0.600 -5.919 1.00 92.31 315 PHE A C 1
ATOM 2526 O O . PHE A 1 315 ? 19.340 -1.504 -5.611 1.00 92.31 315 PHE A O 1
ATOM 2533 N N . HIS A 1 316 ? 18.528 0.570 -5.297 1.00 95.12 316 HIS A N 1
ATOM 2534 C CA . HIS A 1 316 ? 19.397 0.892 -4.179 1.00 95.12 316 HIS A CA 1
ATOM 2535 C C . HIS A 1 316 ? 18.569 1.371 -2.990 1.00 95.12 316 HIS A C 1
ATOM 2537 O O . HIS A 1 316 ? 17.816 2.334 -3.136 1.00 95.12 316 HIS A O 1
ATOM 2543 N N . PRO A 1 317 ? 18.674 0.720 -1.819 1.00 95.81 317 PRO A N 1
ATOM 2544 C CA . PRO A 1 317 ? 17.954 1.142 -0.626 1.00 95.81 317 PRO A CA 1
ATOM 2545 C C . PRO A 1 317 ? 18.199 2.620 -0.301 1.00 95.81 317 PRO A C 1
ATOM 2547 O O . PRO A 1 317 ? 19.346 3.069 -0.213 1.00 95.81 317 PRO A O 1
ATOM 2550 N N . TYR A 1 318 ? 17.116 3.363 -0.105 1.00 95.81 318 TYR A N 1
ATOM 2551 C CA . TYR A 1 318 ? 17.137 4.807 0.082 1.00 95.81 318 TYR A CA 1
ATOM 2552 C C . TYR A 1 318 ? 16.328 5.214 1.314 1.00 95.81 318 TYR A C 1
ATOM 2554 O O . TYR A 1 318 ? 15.250 4.675 1.586 1.00 95.81 318 TYR A O 1
ATOM 2562 N N . PHE A 1 319 ? 16.860 6.192 2.040 1.00 95.06 319 PHE A N 1
ATOM 2563 C CA . PHE A 1 319 ? 16.256 6.794 3.218 1.00 95.06 319 PHE A CA 1
ATOM 2564 C C . PHE A 1 319 ? 16.340 8.317 3.130 1.00 95.06 319 PHE A C 1
ATOM 2566 O O . PHE A 1 319 ? 17.406 8.852 2.846 1.00 95.06 319 PHE A O 1
ATOM 2573 N N . ALA A 1 320 ? 15.261 9.027 3.445 1.00 95.88 320 ALA A N 1
ATOM 2574 C CA . ALA A 1 320 ? 15.317 10.470 3.674 1.00 95.88 320 ALA A CA 1
ATOM 2575 C C . ALA A 1 320 ? 14.415 10.874 4.836 1.00 95.88 320 ALA A C 1
ATOM 2577 O O . ALA A 1 320 ? 13.338 10.303 5.025 1.00 95.88 320 ALA A O 1
ATOM 2578 N N . SER A 1 321 ? 14.826 11.897 5.584 1.00 95.81 321 SER A N 1
ATOM 2579 C CA . SER A 1 321 ? 13.919 12.582 6.498 1.00 95.81 321 SER A CA 1
ATOM 2580 C C . SER A 1 321 ? 13.248 13.754 5.783 1.00 95.81 321 SER A C 1
ATOM 2582 O O . SER A 1 321 ? 13.770 14.322 4.820 1.00 95.81 321 SER A O 1
ATOM 2584 N N . GLY A 1 322 ? 12.055 14.117 6.235 1.00 96.38 322 GLY A N 1
ATOM 2585 C CA . GLY A 1 322 ? 11.392 15.326 5.782 1.00 96.38 322 GLY A CA 1
ATOM 2586 C C . GLY A 1 322 ? 10.580 15.977 6.881 1.00 96.38 322 GLY A C 1
ATOM 2587 O O . GLY A 1 322 ? 10.317 15.400 7.933 1.00 96.38 322 GLY A O 1
ATOM 2588 N N . THR A 1 323 ? 10.203 17.224 6.638 1.00 97.25 323 THR A N 1
ATOM 2589 C CA . THR A 1 323 ? 9.375 18.023 7.539 1.00 97.25 323 THR A CA 1
ATOM 2590 C C . THR A 1 323 ? 8.096 18.412 6.820 1.00 97.25 323 THR A C 1
ATOM 2592 O O . THR A 1 323 ? 8.156 19.062 5.772 1.00 97.25 323 THR A O 1
ATOM 2595 N N . GLN A 1 324 ? 6.948 18.014 7.366 1.00 96.69 324 GLN A N 1
ATOM 2596 C CA . GLN A 1 324 ? 5.638 18.346 6.813 1.00 96.69 324 GLN A CA 1
ATOM 2597 C C . GLN A 1 324 ? 5.483 19.863 6.700 1.00 96.69 324 GLN A C 1
ATOM 2599 O O . GLN A 1 324 ? 5.668 20.597 7.671 1.00 96.69 324 GLN A O 1
ATOM 2604 N N . SER A 1 325 ? 5.180 20.347 5.499 1.00 96.31 325 SER A N 1
ATOM 2605 C CA . SER A 1 325 ? 5.122 21.780 5.196 1.00 96.31 325 SER A CA 1
ATOM 2606 C C . SER A 1 325 ? 3.739 22.229 4.745 1.00 96.31 325 SER A C 1
ATOM 2608 O O . SER A 1 325 ? 3.344 23.358 5.029 1.00 96.31 325 SER A O 1
ATOM 2610 N N . PHE A 1 326 ? 2.994 21.358 4.067 1.00 96.19 326 PHE A N 1
ATOM 2611 C CA . PHE A 1 326 ? 1.668 21.663 3.546 1.00 96.19 326 PHE A CA 1
ATOM 2612 C C . PHE A 1 326 ? 0.775 20.424 3.579 1.00 96.19 326 PHE A C 1
ATOM 2614 O O . PHE A 1 326 ? 1.240 19.312 3.330 1.00 96.19 326 PHE A O 1
ATOM 2621 N N . GLY A 1 327 ? -0.514 20.623 3.846 1.00 94.19 327 GLY A N 1
ATOM 2622 C CA . GLY A 1 327 ? -1.501 19.555 3.893 1.00 94.19 327 GLY A CA 1
ATOM 2623 C C . GLY A 1 327 ? -2.796 19.950 3.194 1.00 94.19 327 GLY A C 1
ATOM 2624 O O . GLY A 1 327 ? -3.314 21.048 3.388 1.00 94.19 327 GLY A O 1
ATOM 2625 N N . SER A 1 328 ? -3.322 19.036 2.385 1.00 93.69 328 SER A N 1
ATOM 2626 C CA . SER A 1 328 ? -4.662 19.081 1.796 1.00 93.69 328 SER A CA 1
ATOM 2627 C C . SER A 1 328 ? -5.434 17.805 2.165 1.00 93.69 328 SER A C 1
ATOM 2629 O O . SER A 1 328 ? -4.816 16.849 2.639 1.00 93.69 328 SER A O 1
ATOM 2631 N N . PRO A 1 329 ? -6.758 17.738 1.927 1.00 91.12 329 PRO A N 1
ATOM 2632 C CA . PRO A 1 329 ? -7.548 16.538 2.215 1.00 91.12 329 PRO A CA 1
ATOM 2633 C C . PRO A 1 329 ? -7.103 15.266 1.478 1.00 91.12 329 PRO A C 1
ATOM 2635 O O . PRO A 1 329 ? -7.488 14.171 1.867 1.00 91.12 329 PRO A O 1
ATOM 2638 N N . ASP A 1 330 ? -6.335 15.381 0.395 1.00 92.62 330 ASP A N 1
ATOM 2639 C CA . ASP A 1 330 ? -5.927 14.210 -0.394 1.00 92.62 330 ASP A CA 1
ATOM 2640 C C . ASP A 1 330 ? -4.416 14.000 -0.402 1.00 92.62 330 ASP A C 1
ATOM 2642 O O . ASP A 1 330 ? -3.950 12.898 -0.675 1.00 92.62 330 ASP A O 1
ATOM 2646 N N . ARG A 1 331 ? -3.638 15.051 -0.130 1.00 95.88 331 ARG A N 1
ATOM 2647 C CA . ARG A 1 331 ? -2.184 15.049 -0.319 1.00 95.88 331 ARG A CA 1
ATOM 2648 C C . ARG A 1 331 ? -1.496 15.907 0.713 1.00 95.88 331 ARG A C 1
ATOM 2650 O O . ARG A 1 331 ? -1.889 17.060 0.914 1.00 95.88 331 ARG A O 1
ATOM 2657 N N . PHE A 1 332 ? -0.422 15.381 1.278 1.00 97.56 332 PHE A N 1
ATOM 2658 C CA . PHE A 1 332 ? 0.514 16.137 2.098 1.00 97.56 332 PHE A CA 1
ATOM 2659 C C . PHE A 1 332 ? 1.826 16.342 1.350 1.00 97.56 332 PHE A C 1
ATOM 2661 O O . PHE A 1 332 ? 2.184 15.567 0.457 1.00 97.56 332 PHE A O 1
ATOM 2668 N N . LEU A 1 333 ? 2.521 17.417 1.711 1.00 98.19 333 LEU A N 1
ATOM 2669 C CA . LEU A 1 333 ? 3.844 17.751 1.215 1.00 98.19 333 LEU A CA 1
ATOM 2670 C C . LEU A 1 333 ? 4.820 17.840 2.385 1.00 98.19 333 LEU A C 1
ATOM 2672 O O . LEU A 1 333 ? 4.520 18.455 3.413 1.00 98.19 333 LEU A O 1
ATOM 2676 N N . ALA A 1 334 ? 6.009 17.274 2.201 1.00 98.06 334 ALA A N 1
ATOM 2677 C CA . ALA A 1 334 ? 7.120 17.425 3.128 1.00 98.06 334 ALA A CA 1
ATOM 2678 C C . ALA A 1 334 ? 8.349 17.981 2.412 1.00 98.06 334 ALA A C 1
ATOM 2680 O O . ALA A 1 334 ? 8.681 17.580 1.296 1.00 98.06 334 ALA A O 1
ATOM 2681 N N . LYS A 1 335 ? 9.052 18.897 3.076 1.00 98.06 335 LYS A N 1
ATOM 2682 C CA . LYS A 1 335 ? 10.363 19.369 2.632 1.00 98.06 335 LYS A CA 1
ATOM 2683 C C . LYS A 1 335 ? 11.417 18.355 3.050 1.00 98.06 335 LYS A C 1
ATOM 2685 O O . LYS A 1 335 ? 11.537 18.061 4.237 1.00 98.06 335 LYS A O 1
ATOM 2690 N N . THR A 1 336 ? 12.169 17.854 2.085 1.00 97.38 336 THR A N 1
ATOM 2691 C CA . THR A 1 336 ? 13.319 16.964 2.271 1.00 97.38 336 THR A CA 1
ATOM 2692 C C . THR A 1 336 ? 14.607 17.733 1.945 1.00 97.38 336 THR A C 1
ATOM 2694 O O . THR A 1 336 ? 14.543 18.741 1.234 1.00 97.38 336 THR A O 1
ATOM 2697 N N . PRO A 1 337 ? 15.791 17.315 2.434 1.00 95.56 337 PRO A N 1
ATOM 2698 C CA . PRO A 1 337 ? 17.043 18.022 2.126 1.00 95.56 337 PRO A CA 1
ATOM 2699 C C . PRO A 1 337 ? 17.415 18.026 0.641 1.00 95.56 337 PRO A C 1
ATOM 2701 O O . PRO A 1 337 ? 18.077 18.946 0.164 1.00 95.56 337 PRO A O 1
ATOM 2704 N N . SER A 1 338 ? 16.964 17.012 -0.096 1.00 95.88 338 SER A N 1
ATOM 2705 C CA . SER A 1 338 ? 17.017 16.946 -1.556 1.00 95.88 338 SER A CA 1
ATOM 2706 C C . SER A 1 338 ? 15.716 16.340 -2.091 1.00 95.88 338 SER A C 1
ATOM 2708 O O . SER A 1 338 ? 15.061 15.605 -1.344 1.00 95.88 338 SER A O 1
ATOM 2710 N N . PRO A 1 339 ? 15.304 16.643 -3.338 1.00 97.25 339 PRO A N 1
ATOM 2711 C CA . PRO A 1 339 ? 14.149 15.989 -3.948 1.00 97.25 339 PRO A CA 1
ATOM 2712 C C . PRO A 1 339 ? 14.295 14.467 -3.885 1.00 97.25 339 PRO A C 1
ATOM 2714 O O . PRO A 1 339 ? 15.383 13.946 -4.131 1.00 97.25 339 PRO A O 1
ATOM 2717 N N . LEU A 1 340 ? 13.208 13.763 -3.559 1.00 97.25 340 LEU A N 1
ATOM 2718 C CA . LEU A 1 340 ? 13.228 12.301 -3.552 1.00 97.25 340 LEU A CA 1
ATOM 2719 C C . LEU A 1 340 ? 13.580 11.778 -4.953 1.00 97.25 340 LEU A C 1
ATOM 2721 O O . LEU A 1 340 ? 13.071 12.317 -5.941 1.00 97.25 340 LEU A O 1
ATOM 2725 N N . PRO A 1 341 ? 14.433 10.750 -5.058 1.00 96.44 341 PRO A N 1
ATOM 2726 C CA . PRO A 1 341 ? 14.851 10.246 -6.350 1.00 96.44 341 PRO A CA 1
ATOM 2727 C C . PRO A 1 341 ? 13.785 9.326 -6.963 1.00 96.44 341 PRO A C 1
ATOM 2729 O O . PRO A 1 341 ? 12.812 8.923 -6.315 1.00 96.44 341 PRO A O 1
ATOM 2732 N N . GLU A 1 342 ? 13.979 8.976 -8.232 1.00 94.75 342 GLU A N 1
ATOM 2733 C CA . GLU A 1 342 ? 13.107 8.040 -8.939 1.00 94.75 342 GLU A CA 1
ATOM 2734 C C . GLU A 1 342 ? 13.105 6.656 -8.274 1.00 94.75 342 GLU A C 1
ATOM 2736 O O . GLU A 1 342 ? 14.100 6.217 -7.702 1.00 94.75 342 GLU A O 1
ATOM 2741 N N . GLY A 1 343 ? 11.967 5.960 -8.341 1.00 95.81 343 GLY A N 1
ATOM 2742 C CA . GLY A 1 343 ? 11.777 4.639 -7.730 1.00 95.81 343 GLY A CA 1
ATOM 2743 C C . GLY A 1 343 ? 11.146 4.649 -6.333 1.00 95.81 343 GLY A C 1
ATOM 2744 O O . GLY A 1 343 ? 10.615 3.621 -5.902 1.00 95.81 343 GLY A O 1
ATOM 2745 N N . LEU A 1 344 ? 11.107 5.799 -5.649 1.00 97.56 344 LEU A N 1
ATOM 2746 C CA . LEU A 1 344 ? 10.507 5.898 -4.312 1.00 97.56 344 LEU A CA 1
ATOM 2747 C C . LEU A 1 344 ? 8.970 5.869 -4.303 1.00 97.56 344 LEU A C 1
ATOM 2749 O O . LEU A 1 344 ? 8.384 5.628 -3.247 1.00 97.56 344 LEU A O 1
ATOM 2753 N N . CYS A 1 345 ? 8.309 6.102 -5.442 1.00 97.75 345 CYS A N 1
ATOM 2754 C CA . CYS A 1 345 ? 6.849 6.037 -5.553 1.00 97.75 345 CYS A CA 1
ATOM 2755 C C . CYS A 1 345 ? 6.318 4.695 -5.026 1.00 97.75 345 CYS A C 1
ATOM 2757 O O . CYS A 1 345 ? 6.874 3.636 -5.320 1.00 97.75 345 CYS A O 1
ATOM 2759 N N . GLY A 1 346 ? 5.246 4.738 -4.236 1.00 98.19 346 GLY A N 1
ATOM 2760 C CA . GLY A 1 346 ? 4.689 3.578 -3.539 1.00 98.19 346 GLY A CA 1
ATOM 2761 C C . GLY A 1 346 ? 5.387 3.218 -2.224 1.00 98.19 346 GLY A C 1
ATOM 2762 O O . GLY A 1 346 ? 4.901 2.340 -1.514 1.00 98.19 346 GLY A O 1
ATOM 2763 N N . GLY A 1 347 ? 6.490 3.883 -1.864 1.00 98.38 347 GLY A N 1
ATOM 2764 C CA . GLY A 1 347 ? 7.173 3.679 -0.587 1.00 98.38 347 GLY A CA 1
ATOM 2765 C C . GLY A 1 347 ? 6.382 4.201 0.618 1.00 98.38 347 GLY A C 1
ATOM 2766 O O . GLY A 1 347 ? 5.576 5.125 0.474 1.00 98.38 347 GLY A O 1
ATOM 2767 N N . PRO A 1 348 ? 6.583 3.630 1.819 1.00 98.31 348 PRO A N 1
ATOM 2768 C CA . PRO A 1 348 ? 5.914 4.101 3.020 1.00 98.31 348 PRO A CA 1
ATOM 2769 C C . PRO A 1 348 ? 6.525 5.414 3.524 1.00 98.31 348 PRO A C 1
ATOM 2771 O O . PRO A 1 348 ? 7.744 5.605 3.529 1.00 98.31 348 PRO A O 1
ATOM 2774 N N . VAL A 1 349 ? 5.653 6.289 4.019 1.00 97.81 349 VAL A N 1
ATOM 2775 C CA . VAL A 1 349 ? 6.016 7.436 4.854 1.00 97.81 349 VAL A CA 1
ATOM 2776 C C . VAL A 1 349 ? 5.751 7.049 6.303 1.00 97.81 349 VAL A C 1
ATOM 2778 O O . VAL A 1 349 ? 4.630 6.662 6.637 1.00 97.81 349 VAL A O 1
ATOM 2781 N N . LEU A 1 350 ? 6.764 7.114 7.159 1.00 95.81 350 LEU A N 1
ATOM 2782 C CA . LEU A 1 350 ? 6.720 6.610 8.533 1.00 95.81 350 LEU A CA 1
ATOM 2783 C C . LEU A 1 350 ? 6.739 7.748 9.556 1.00 95.81 350 LEU A C 1
ATOM 2785 O O . LEU A 1 350 ? 7.331 8.805 9.319 1.00 95.81 350 LEU A O 1
ATOM 2789 N N . THR A 1 351 ? 6.099 7.509 10.703 1.00 91.12 351 THR A N 1
ATOM 2790 C CA . THR A 1 351 ? 6.182 8.402 11.868 1.00 91.12 351 THR A CA 1
ATOM 2791 C C . THR A 1 351 ? 7.570 8.369 12.506 1.00 91.12 351 THR A C 1
ATOM 2793 O O . THR A 1 351 ? 8.311 7.392 12.367 1.00 91.12 351 THR A O 1
ATOM 2796 N N . THR A 1 352 ? 7.899 9.412 13.267 1.00 84.50 352 THR A N 1
ATOM 2797 C CA . THR A 1 352 ? 9.069 9.381 14.142 1.00 84.50 352 THR A CA 1
ATOM 2798 C C . THR A 1 352 ? 8.851 8.392 15.275 1.00 84.50 352 THR A C 1
ATOM 2800 O O . THR A 1 352 ? 7.859 8.458 16.002 1.00 84.50 352 THR A O 1
ATOM 2803 N N . GLN A 1 353 ? 9.780 7.448 15.421 1.00 75.44 353 GLN A N 1
ATOM 2804 C CA . GLN A 1 353 ? 9.772 6.536 16.551 1.00 75.44 353 GLN A CA 1
ATOM 2805 C C . GLN A 1 353 ? 10.238 7.324 17.782 1.00 75.44 353 GLN A C 1
ATOM 2807 O O . GLN A 1 353 ? 11.359 7.821 17.827 1.00 75.44 353 GLN A O 1
ATOM 2812 N N . HIS A 1 354 ? 9.335 7.523 18.746 1.00 68.50 354 HIS A N 1
ATOM 2813 C CA . HIS A 1 354 ? 9.665 8.168 20.022 1.00 68.50 354 HIS A CA 1
ATOM 2814 C C . HIS A 1 354 ? 10.173 7.160 21.067 1.00 68.50 354 HIS A C 1
ATOM 2816 O O . HIS A 1 354 ? 10.788 7.558 22.055 1.00 68.50 354 HIS A O 1
ATOM 2822 N N . ASP A 1 355 ? 9.947 5.859 20.857 1.00 71.56 355 ASP A N 1
ATOM 2823 C CA . ASP A 1 355 ? 10.424 4.759 21.702 1.00 71.56 355 ASP A CA 1
ATOM 2824 C C . ASP A 1 355 ? 10.589 3.490 20.846 1.00 71.56 355 ASP A C 1
ATOM 2826 O O . ASP A 1 355 ? 9.657 3.099 20.137 1.00 71.56 355 ASP A O 1
ATOM 2830 N N . ASN A 1 356 ? 11.735 2.807 20.961 1.00 70.06 356 ASN A N 1
ATOM 2831 C CA . ASN A 1 356 ? 12.051 1.536 20.286 1.00 70.06 356 ASN A CA 1
ATOM 2832 C C . ASN A 1 356 ? 11.001 0.434 20.519 1.00 70.06 356 ASN A C 1
ATOM 2834 O O . ASN A 1 356 ? 11.007 -0.593 19.842 1.00 70.06 356 ASN A O 1
ATOM 2838 N N . LYS A 1 357 ? 10.127 0.607 21.514 1.00 76.25 357 LYS A N 1
ATOM 2839 C CA . LYS A 1 357 ? 9.050 -0.332 21.841 1.00 76.25 357 LYS A CA 1
ATOM 2840 C C . LYS A 1 357 ? 7.746 -0.060 21.107 1.00 76.25 357 LYS A C 1
ATOM 2842 O O . LYS A 1 357 ? 6.887 -0.942 21.094 1.00 76.25 357 LYS A O 1
ATOM 2847 N N . GLN A 1 358 ? 7.558 1.135 20.551 1.00 81.19 358 GLN A N 1
ATOM 2848 C CA . GLN A 1 358 ? 6.340 1.424 19.813 1.00 81.19 358 GLN A CA 1
ATOM 2849 C C . GLN A 1 358 ? 6.430 0.856 18.398 1.00 81.19 358 GLN A C 1
ATOM 2851 O O . GLN A 1 358 ? 7.479 0.954 17.755 1.00 81.19 358 GLN A O 1
ATOM 2856 N N . PRO A 1 359 ? 5.340 0.249 17.912 1.00 85.12 359 PRO A N 1
ATOM 2857 C CA . PRO A 1 359 ? 5.292 -0.234 16.550 1.00 85.12 359 PRO A CA 1
ATOM 2858 C C . PRO A 1 359 ? 5.352 0.931 15.563 1.00 85.12 359 PRO A C 1
ATOM 2860 O O . PRO A 1 359 ? 4.827 2.014 15.823 1.00 85.12 359 PRO A O 1
ATOM 2863 N N . LEU A 1 360 ? 5.965 0.688 14.406 1.00 88.25 360 LEU A N 1
ATOM 2864 C CA . LEU A 1 360 ? 5.968 1.657 13.320 1.00 88.25 360 LEU A CA 1
ATOM 2865 C C . LEU A 1 360 ? 4.567 1.802 12.729 1.00 88.25 360 LEU A C 1
ATOM 2867 O O . LEU A 1 360 ? 3.956 0.813 12.303 1.00 88.25 360 LEU A O 1
ATOM 2871 N N . PHE A 1 361 ? 4.118 3.052 12.650 1.00 92.88 361 PHE A N 1
ATOM 2872 C CA . PHE A 1 361 ? 2.893 3.437 11.968 1.00 92.88 361 PHE A CA 1
ATOM 2873 C C . PHE A 1 361 ? 3.188 4.178 10.669 1.00 92.88 361 PHE A C 1
ATOM 2875 O O . PHE A 1 361 ? 4.100 5.006 10.576 1.00 92.88 361 PHE A O 1
ATOM 2882 N N . ILE A 1 362 ? 2.367 3.875 9.670 1.00 95.62 362 ILE A N 1
ATOM 2883 C CA . ILE A 1 362 ? 2.364 4.537 8.373 1.00 95.62 362 ILE A CA 1
ATOM 2884 C C . ILE A 1 362 ? 1.679 5.899 8.527 1.00 95.62 362 ILE A C 1
ATOM 2886 O O . ILE A 1 362 ? 0.514 5.979 8.917 1.00 95.62 362 ILE A O 1
ATOM 2890 N N . ARG A 1 363 ? 2.392 6.972 8.178 1.00 95.69 363 ARG A N 1
ATOM 2891 C CA . ARG A 1 363 ? 1.852 8.327 7.984 1.00 95.69 363 ARG A CA 1
ATOM 2892 C C . ARG A 1 363 ? 1.323 8.543 6.566 1.00 95.69 363 ARG A C 1
ATOM 2894 O O . ARG A 1 363 ? 0.478 9.412 6.369 1.00 95.69 363 ARG A O 1
ATOM 2901 N N . GLY A 1 364 ? 1.759 7.739 5.598 1.00 97.44 364 GLY A N 1
ATOM 2902 C CA . GLY A 1 364 ? 1.248 7.797 4.233 1.00 97.44 364 GLY A CA 1
ATOM 2903 C C . GLY A 1 364 ? 2.004 6.941 3.219 1.00 97.44 364 GLY A C 1
ATOM 2904 O O . GLY A 1 364 ? 2.825 6.105 3.588 1.00 97.44 364 GLY A O 1
ATOM 2905 N N . VAL A 1 365 ? 1.720 7.166 1.937 1.00 98.56 365 VAL A N 1
ATOM 2906 C CA . VAL A 1 365 ? 2.352 6.491 0.789 1.00 98.56 365 VAL A CA 1
ATOM 2907 C C . VAL A 1 365 ? 2.924 7.540 -0.153 1.00 98.56 365 VAL A C 1
ATOM 2909 O O . VAL A 1 365 ? 2.198 8.446 -0.559 1.00 98.56 365 VAL A O 1
ATOM 2912 N N . VAL A 1 366 ? 4.201 7.416 -0.516 1.00 98.56 366 VAL A N 1
ATOM 2913 C CA . VAL A 1 366 ? 4.855 8.316 -1.474 1.00 98.56 366 VAL A CA 1
ATOM 2914 C C . VAL A 1 366 ? 4.151 8.236 -2.821 1.00 98.56 366 VAL A C 1
ATOM 2916 O O . VAL A 1 366 ? 4.066 7.168 -3.421 1.00 98.56 366 VAL A O 1
ATOM 2919 N N . GLU A 1 367 ? 3.688 9.381 -3.305 1.00 96.69 367 GLU A N 1
ATOM 2920 C CA . GLU A 1 367 ? 3.055 9.511 -4.615 1.00 96.69 367 GLU A CA 1
ATOM 2921 C C . GLU A 1 367 ? 4.041 10.066 -5.650 1.00 96.69 367 GLU A C 1
ATOM 2923 O O . GLU A 1 367 ? 4.073 9.617 -6.791 1.00 96.69 367 GLU A O 1
ATOM 2928 N N . GLY A 1 368 ? 4.885 11.020 -5.250 1.00 95.88 368 GLY A N 1
ATOM 2929 C CA . GLY A 1 368 ? 5.881 11.602 -6.142 1.00 95.88 368 GLY A CA 1
ATOM 2930 C C . GLY A 1 368 ? 6.573 12.822 -5.548 1.00 95.88 368 GLY A C 1
ATOM 2931 O O . GLY A 1 368 ? 6.640 12.994 -4.330 1.00 95.88 368 GLY A O 1
ATOM 2932 N N . ILE A 1 369 ? 7.077 13.690 -6.423 1.00 97.25 369 ILE A N 1
ATOM 2933 C CA . ILE A 1 369 ? 7.731 14.947 -6.053 1.00 97.25 369 ILE A CA 1
ATOM 2934 C C . ILE A 1 369 ? 7.091 16.118 -6.783 1.00 97.25 369 ILE A C 1
ATOM 2936 O O . ILE A 1 369 ? 6.664 16.006 -7.933 1.00 97.25 369 ILE A O 1
ATOM 2940 N N . VAL A 1 370 ? 7.070 17.273 -6.130 1.00 96.88 370 VAL A N 1
ATOM 2941 C CA . VAL A 1 370 ? 6.823 18.530 -6.827 1.00 96.88 370 VAL A CA 1
ATOM 2942 C C . VAL A 1 370 ? 8.060 18.846 -7.674 1.00 96.88 370 VAL A C 1
ATOM 2944 O O . VAL A 1 370 ? 9.174 18.775 -7.147 1.00 96.88 370 VAL A O 1
ATOM 2947 N N . PRO A 1 371 ? 7.913 19.220 -8.959 1.00 95.75 371 PRO A N 1
ATOM 2948 C CA . PRO A 1 371 ? 9.054 19.517 -9.815 1.00 95.75 371 PRO A CA 1
ATOM 2949 C C . PRO A 1 371 ? 10.034 20.512 -9.162 1.00 95.75 371 PRO A C 1
ATOM 2951 O O . PRO A 1 371 ? 9.596 21.532 -8.622 1.00 95.75 371 PRO A O 1
ATOM 2954 N N . PRO A 1 372 ? 11.358 20.274 -9.208 1.00 96.06 372 PRO A N 1
ATOM 2955 C CA . PRO A 1 372 ? 12.346 21.190 -8.623 1.00 96.06 372 PRO A CA 1
ATOM 2956 C C . PRO A 1 372 ? 12.336 22.604 -9.229 1.00 96.06 372 PRO A C 1
ATOM 2958 O O . PRO A 1 372 ? 12.859 23.540 -8.635 1.00 96.06 372 PRO A O 1
ATOM 2961 N N . ASN A 1 373 ? 11.746 22.765 -10.413 1.00 96.56 373 ASN A N 1
ATOM 2962 C CA . ASN A 1 373 ? 11.577 24.028 -11.132 1.00 96.56 373 ASN A CA 1
ATOM 2963 C C . ASN A 1 373 ? 10.150 24.604 -11.023 1.00 96.56 373 ASN A C 1
ATOM 2965 O O . ASN A 1 373 ? 9.757 25.417 -11.859 1.00 96.56 373 ASN A O 1
ATOM 2969 N N . HIS A 1 374 ? 9.357 24.160 -10.044 1.00 97.50 374 HIS A N 1
ATOM 2970 C CA . HIS A 1 374 ? 7.990 24.633 -9.840 1.00 97.50 374 HIS A CA 1
ATOM 2971 C C . HIS A 1 374 ? 7.946 26.148 -9.562 1.00 97.50 374 HIS A C 1
ATOM 2973 O O . HIS A 1 374 ? 8.785 26.676 -8.834 1.00 97.50 374 HIS A O 1
ATOM 2979 N N . GLU A 1 375 ? 6.943 26.845 -10.112 1.00 97.69 375 GLU A N 1
ATOM 2980 C CA . GLU A 1 375 ? 6.817 28.313 -10.021 1.00 97.69 375 GLU A CA 1
ATOM 2981 C C . GLU A 1 375 ? 6.777 28.813 -8.571 1.00 97.69 375 GLU A C 1
ATOM 2983 O O . GLU A 1 375 ? 7.349 29.850 -8.236 1.00 97.69 375 GLU A O 1
ATOM 2988 N N . ASN A 1 376 ? 6.128 28.045 -7.692 1.00 97.06 376 ASN A N 1
ATOM 2989 C CA . ASN A 1 376 ? 6.200 28.259 -6.253 1.00 97.06 376 ASN A CA 1
ATOM 2990 C C . ASN A 1 376 ? 7.439 27.562 -5.665 1.00 97.06 376 ASN A C 1
ATOM 2992 O O . ASN A 1 376 ? 7.421 26.346 -5.449 1.00 97.06 376 ASN A O 1
ATOM 2996 N N . ALA A 1 377 ? 8.468 28.354 -5.356 1.00 96.94 377 ALA A N 1
ATOM 2997 C CA . ALA A 1 377 ? 9.732 27.901 -4.777 1.00 96.94 377 ALA A CA 1
ATOM 2998 C C . ALA A 1 377 ? 9.593 27.243 -3.392 1.00 96.94 377 ALA A C 1
ATOM 3000 O O . ALA A 1 377 ? 10.472 26.490 -2.986 1.00 96.94 377 ALA A O 1
ATOM 3001 N N . GLU A 1 378 ? 8.505 27.494 -2.656 1.00 95.50 378 GLU A N 1
ATOM 3002 C CA . GLU A 1 378 ? 8.275 26.847 -1.358 1.00 95.50 378 GLU A CA 1
ATOM 3003 C C . GLU A 1 378 ? 7.843 25.385 -1.491 1.00 95.50 378 GLU A C 1
ATOM 3005 O O . GLU A 1 378 ? 8.037 24.606 -0.554 1.00 95.50 378 GLU A O 1
ATOM 3010 N N . LEU A 1 379 ? 7.251 25.037 -2.638 1.00 96.62 379 LEU A N 1
ATOM 3011 C CA . LEU A 1 379 ? 6.775 23.693 -2.957 1.00 96.62 379 LEU A CA 1
ATOM 3012 C C . LEU A 1 379 ? 7.780 22.919 -3.809 1.00 96.62 379 LEU A C 1
ATOM 3014 O O . LEU A 1 379 ? 7.754 21.695 -3.795 1.00 96.62 379 LEU A O 1
ATOM 3018 N N . ALA A 1 380 ? 8.639 23.612 -4.558 1.00 97.31 380 ALA A N 1
ATOM 3019 C CA . ALA A 1 380 ? 9.595 23.004 -5.473 1.00 97.31 380 ALA A CA 1
ATOM 3020 C C . ALA A 1 380 ? 10.467 21.942 -4.778 1.00 97.31 380 ALA A C 1
ATOM 3022 O O . ALA A 1 380 ? 11.093 22.207 -3.753 1.00 97.31 380 ALA A O 1
ATOM 3023 N N . GLY A 1 381 ? 10.498 20.731 -5.339 1.00 97.00 381 GLY A N 1
ATOM 3024 C CA . GLY A 1 381 ? 11.255 19.604 -4.790 1.00 97.00 381 GLY A CA 1
ATOM 3025 C C . GLY A 1 381 ? 10.651 18.955 -3.541 1.00 97.00 381 GLY A C 1
ATOM 3026 O O . GLY A 1 381 ? 11.250 18.019 -3.018 1.00 97.00 381 GLY A O 1
ATOM 3027 N N . ALA A 1 382 ? 9.490 19.410 -3.054 1.00 98.19 382 ALA A N 1
ATOM 3028 C CA . ALA A 1 382 ? 8.826 18.780 -1.920 1.00 98.19 382 ALA A CA 1
ATOM 3029 C C . ALA A 1 382 ? 8.349 17.364 -2.277 1.00 98.19 382 ALA A C 1
ATOM 3031 O O . ALA A 1 382 ? 7.808 17.124 -3.360 1.00 98.19 382 ALA A O 1
ATOM 3032 N N . ALA A 1 383 ? 8.507 16.439 -1.335 1.00 98.31 383 ALA A N 1
ATOM 3033 C CA . ALA A 1 383 ? 7.937 15.104 -1.418 1.00 98.31 383 ALA A CA 1
ATOM 3034 C C . ALA A 1 383 ? 6.415 15.185 -1.272 1.00 98.31 383 ALA A C 1
ATOM 3036 O O . ALA A 1 383 ? 5.928 15.801 -0.323 1.00 98.31 383 ALA A O 1
ATOM 3037 N N . SER A 1 384 ? 5.671 14.551 -2.176 1.00 98.06 384 SER A N 1
ATOM 3038 C CA . SER A 1 384 ? 4.214 14.437 -2.111 1.00 98.06 384 SER A CA 1
ATOM 3039 C C . SER A 1 384 ? 3.806 13.020 -1.734 1.00 98.06 384 SER A C 1
ATOM 3041 O O . SER A 1 384 ? 4.326 12.045 -2.282 1.00 98.06 384 SER A O 1
ATOM 3043 N N . TYR A 1 385 ? 2.876 12.903 -0.791 1.00 98.44 385 TYR A N 1
ATOM 3044 C CA . TYR A 1 385 ? 2.381 11.611 -0.339 1.00 98.44 385 TYR A CA 1
ATOM 3045 C C . TYR A 1 385 ? 0.893 11.644 0.011 1.00 98.44 385 TYR A C 1
ATOM 3047 O O . TYR A 1 385 ? 0.349 12.666 0.444 1.00 98.44 385 TYR A O 1
ATOM 3055 N N . LEU A 1 386 ? 0.249 10.491 -0.161 1.00 97.81 386 LEU A N 1
ATOM 3056 C CA . LEU A 1 386 ? -1.125 10.247 0.260 1.00 97.81 386 LEU A CA 1
ATOM 3057 C C . LEU A 1 386 ? -1.142 10.009 1.772 1.00 97.81 386 LEU A C 1
ATOM 3059 O O . LEU A 1 386 ? -0.421 9.123 2.240 1.00 97.81 386 LEU A O 1
ATOM 3063 N N . PRO A 1 387 ? -1.935 10.756 2.553 1.00 96.69 387 PRO A N 1
ATOM 3064 C CA . PRO A 1 387 ? -1.947 10.614 4.000 1.00 96.69 387 PRO A CA 1
ATOM 3065 C C . PRO A 1 387 ? -2.613 9.302 4.439 1.00 96.69 387 PRO A C 1
ATOM 3067 O O . PRO A 1 387 ? -3.469 8.746 3.749 1.00 96.69 387 PRO A O 1
ATOM 3070 N N . SER A 1 388 ? -2.235 8.811 5.618 1.00 95.56 388 SER A N 1
ATOM 3071 C CA . SER A 1 388 ? -2.626 7.492 6.135 1.00 95.56 388 SER A CA 1
ATOM 3072 C C . SER A 1 388 ? -4.136 7.243 6.182 1.00 95.56 388 SER A C 1
ATOM 3074 O O . SER A 1 388 ? -4.564 6.124 5.909 1.00 95.56 388 SER A O 1
ATOM 3076 N N . TYR A 1 389 ? -4.957 8.260 6.460 1.00 94.56 389 TYR A N 1
ATOM 3077 C CA . TYR A 1 389 ? -6.416 8.107 6.458 1.00 94.56 389 TYR A CA 1
ATOM 3078 C C . TYR A 1 389 ? -6.972 7.816 5.060 1.00 94.56 389 TYR A C 1
ATOM 3080 O O . TYR A 1 389 ? -7.836 6.956 4.932 1.00 94.56 389 TYR A O 1
ATOM 3088 N N . ARG A 1 390 ? -6.425 8.431 4.001 1.00 95.69 390 ARG A N 1
ATOM 3089 C CA . ARG A 1 390 ? -6.801 8.109 2.612 1.00 95.69 390 ARG A CA 1
ATOM 3090 C C . ARG A 1 390 ? -6.369 6.703 2.227 1.00 95.69 390 ARG A C 1
ATOM 3092 O O . ARG A 1 390 ? -7.111 5.980 1.568 1.00 95.69 390 ARG A O 1
ATOM 3099 N N . VAL A 1 391 ? -5.189 6.287 2.684 1.00 96.69 391 VAL A N 1
ATOM 3100 C CA . VAL A 1 391 ? -4.717 4.909 2.496 1.00 96.69 391 VAL A CA 1
ATOM 3101 C C . VAL A 1 391 ? -5.641 3.924 3.224 1.00 96.69 391 VAL A C 1
ATOM 3103 O O . VAL A 1 391 ? -5.973 2.885 2.661 1.00 96.69 391 VAL A O 1
ATOM 3106 N N . ARG A 1 392 ? -6.115 4.247 4.437 1.00 95.56 392 ARG A N 1
ATOM 3107 C CA . ARG A 1 392 ? -7.049 3.395 5.192 1.00 95.56 392 ARG A CA 1
ATOM 3108 C C . ARG A 1 392 ? -8.422 3.320 4.536 1.00 95.56 392 ARG A C 1
ATOM 3110 O O . ARG A 1 392 ? -8.940 2.218 4.413 1.00 95.56 392 ARG A O 1
ATOM 3117 N N . GLU A 1 393 ? -8.979 4.443 4.083 1.00 95.19 393 GLU A N 1
ATOM 3118 C CA . GLU A 1 393 ? -10.234 4.475 3.313 1.00 95.19 393 GLU A CA 1
ATOM 3119 C C . GLU A 1 393 ? -10.146 3.573 2.077 1.00 95.19 393 GLU A C 1
ATOM 3121 O O . GLU A 1 393 ? -11.067 2.811 1.777 1.00 95.19 393 GLU A O 1
ATOM 3126 N N . PHE A 1 394 ? -9.011 3.620 1.379 1.00 97.50 394 PHE A N 1
ATOM 3127 C CA . PHE A 1 394 ? -8.775 2.768 0.226 1.00 97.50 394 PHE A CA 1
ATOM 3128 C C . PHE A 1 394 ? -8.662 1.285 0.589 1.00 97.50 394 PHE A C 1
ATOM 3130 O O . PHE A 1 394 ? -9.258 0.448 -0.089 1.00 97.50 394 PHE A O 1
ATOM 3137 N N . ILE A 1 395 ? -7.928 0.949 1.652 1.00 96.88 395 ILE A N 1
ATOM 3138 C CA . ILE A 1 395 ? -7.835 -0.437 2.121 1.00 96.88 395 ILE A CA 1
ATOM 3139 C C . ILE A 1 395 ? -9.217 -0.938 2.558 1.00 96.88 395 ILE A C 1
ATOM 3141 O O . ILE A 1 395 ? -9.598 -2.024 2.144 1.00 96.88 395 ILE A O 1
ATOM 3145 N N . ASP A 1 396 ? -10.016 -0.145 3.280 1.00 95.12 396 ASP A N 1
ATOM 3146 C CA . ASP A 1 396 ? -11.403 -0.498 3.626 1.00 95.12 396 ASP A CA 1
ATOM 3147 C C . ASP A 1 396 ? -12.237 -0.816 2.377 1.00 95.12 396 ASP A C 1
ATOM 3149 O O . ASP A 1 396 ? -12.980 -1.797 2.354 1.00 95.12 396 ASP A O 1
ATOM 3153 N N . PHE A 1 397 ? -12.102 -0.013 1.321 1.00 96.38 397 PHE A N 1
ATOM 3154 C CA . PHE A 1 397 ? -12.772 -0.263 0.047 1.00 96.38 397 PHE A CA 1
ATOM 3155 C C . PHE A 1 397 ? -12.299 -1.565 -0.617 1.00 96.38 397 PHE A C 1
ATOM 3157 O O . PHE A 1 397 ? -13.124 -2.373 -1.046 1.00 96.38 397 PHE A O 1
ATOM 3164 N N . ALA A 1 398 ? -10.985 -1.787 -0.688 1.00 97.00 398 ALA A N 1
ATOM 3165 C CA . ALA A 1 398 ? -10.409 -2.995 -1.273 1.00 97.00 398 ALA A CA 1
ATOM 3166 C C . ALA A 1 398 ? -10.846 -4.251 -0.505 1.00 97.00 398 ALA A C 1
ATOM 3168 O O . ALA A 1 398 ? -11.296 -5.226 -1.104 1.00 97.00 398 ALA A O 1
ATOM 3169 N N . GLU A 1 399 ? -10.780 -4.204 0.823 1.00 96.38 399 GLU A N 1
ATOM 3170 C CA . GLU A 1 399 ? -11.227 -5.271 1.708 1.00 96.38 399 GLU A CA 1
ATOM 3171 C C . GLU A 1 399 ? -12.733 -5.551 1.575 1.00 96.38 399 GLU A C 1
ATOM 3173 O O . GLU A 1 399 ? -13.131 -6.715 1.580 1.00 96.38 399 GLU A O 1
ATOM 3178 N N . ARG A 1 400 ? -13.573 -4.517 1.414 1.00 95.88 400 ARG A N 1
ATOM 3179 C CA . ARG A 1 400 ? -15.015 -4.677 1.164 1.00 95.88 400 ARG A CA 1
ATOM 3180 C C . ARG A 1 400 ? -15.278 -5.463 -0.120 1.00 95.88 400 ARG A C 1
ATOM 3182 O O . ARG A 1 400 ? -16.065 -6.403 -0.083 1.00 95.88 400 ARG A O 1
ATOM 3189 N N . ILE A 1 401 ? -14.607 -5.111 -1.223 1.00 95.44 401 ILE A N 1
ATOM 3190 C CA . ILE A 1 401 ? -14.722 -5.833 -2.505 1.00 95.44 401 ILE A CA 1
ATOM 3191 C C . ILE A 1 401 ? -14.280 -7.287 -2.344 1.00 95.44 401 ILE A C 1
ATOM 3193 O O . ILE A 1 401 ? -14.910 -8.197 -2.874 1.00 95.44 401 ILE A O 1
ATOM 3197 N N . MET A 1 402 ? -13.186 -7.520 -1.620 1.00 93.81 402 MET A N 1
ATOM 3198 C CA . MET A 1 402 ? -12.710 -8.878 -1.370 1.00 93.81 402 MET A CA 1
ATOM 3199 C C . MET A 1 402 ? -13.720 -9.680 -0.555 1.00 93.81 402 MET A C 1
ATOM 3201 O O . MET A 1 402 ? -14.003 -10.820 -0.905 1.00 93.81 402 MET A O 1
ATOM 3205 N N . LEU A 1 403 ? -14.280 -9.093 0.505 1.00 92.94 403 LEU A N 1
ATOM 3206 C CA . LEU A 1 403 ? -15.283 -9.755 1.330 1.00 92.94 403 LEU A CA 1
ATOM 3207 C C . LEU A 1 403 ? -16.511 -10.139 0.497 1.00 92.94 403 LEU A C 1
ATOM 3209 O O . LEU A 1 403 ? -16.921 -11.292 0.561 1.00 92.94 403 LEU A O 1
ATOM 3213 N N . GLU A 1 404 ? -17.025 -9.221 -0.326 1.00 95.25 404 GLU A N 1
ATOM 3214 C CA . GLU A 1 404 ? -18.145 -9.456 -1.254 1.00 95.25 404 GLU A CA 1
ATOM 3215 C C . GLU A 1 404 ? -17.908 -10.663 -2.176 1.00 95.25 404 GLU A C 1
ATOM 3217 O O . GLU A 1 404 ? -18.838 -11.384 -2.518 1.00 95.25 404 GLU A O 1
ATOM 3222 N N . GLN A 1 405 ? -16.655 -10.910 -2.564 1.00 91.62 405 GLN A N 1
ATOM 3223 C CA . GLN A 1 405 ? -16.287 -12.049 -3.409 1.00 91.62 405 GLN A CA 1
ATOM 3224 C C . GLN A 1 405 ? -16.073 -13.356 -2.636 1.00 91.62 405 GLN A C 1
ATOM 3226 O O . GLN A 1 405 ? -16.084 -14.426 -3.247 1.00 91.62 405 GLN A O 1
ATOM 3231 N N . ILE A 1 406 ? -15.810 -13.284 -1.329 1.00 87.12 406 ILE A N 1
ATOM 3232 C CA . ILE A 1 406 ? -15.472 -14.447 -0.499 1.00 87.12 406 ILE A CA 1
ATOM 3233 C C . ILE A 1 406 ? -16.708 -15.024 0.196 1.00 87.12 406 ILE A C 1
ATOM 3235 O O . ILE A 1 406 ? -16.794 -16.245 0.340 1.00 87.12 406 ILE A O 1
ATOM 3239 N N . VAL A 1 407 ? -17.632 -14.177 0.658 1.00 86.50 407 VAL A N 1
ATOM 3240 C CA . VAL A 1 407 ? -18.807 -14.599 1.438 1.00 86.50 407 VAL A CA 1
ATOM 3241 C C . VAL A 1 407 ? -20.091 -14.532 0.615 1.00 86.50 407 VAL A C 1
ATOM 3243 O O . VAL A 1 407 ? -20.166 -13.812 -0.375 1.00 86.50 407 VAL A O 1
ATOM 3246 N N . ASP A 1 408 ? -21.115 -15.272 1.041 1.00 90.44 408 ASP A N 1
ATOM 3247 C CA . ASP A 1 408 ? -22.431 -15.239 0.397 1.00 90.44 408 ASP A CA 1
ATOM 3248 C C . ASP A 1 408 ? -23.082 -13.849 0.508 1.00 90.44 408 ASP A C 1
ATOM 3250 O O . ASP A 1 408 ? -22.913 -13.149 1.510 1.00 90.44 408 ASP A O 1
ATOM 3254 N N . GLU A 1 409 ? -23.887 -13.481 -0.491 1.00 92.88 409 GLU A N 1
ATOM 3255 C CA . GLU A 1 409 ? -24.543 -12.168 -0.603 1.00 92.88 409 GLU A CA 1
ATOM 3256 C C . GLU A 1 409 ? -25.349 -11.800 0.657 1.00 92.88 409 GLU A C 1
ATOM 3258 O O . GLU A 1 409 ? -25.198 -10.703 1.193 1.00 92.88 409 GLU A O 1
ATOM 3263 N N . ASP A 1 410 ? -26.102 -12.750 1.223 1.00 92.12 410 ASP A N 1
ATOM 3264 C CA . ASP A 1 410 ? -26.867 -12.542 2.461 1.00 92.12 410 ASP A CA 1
ATOM 3265 C C . ASP A 1 410 ? -25.970 -12.265 3.677 1.00 92.12 410 ASP A C 1
ATOM 3267 O O . ASP A 1 410 ? -26.329 -11.505 4.581 1.00 92.12 410 ASP A O 1
ATOM 3271 N N . VAL A 1 411 ? -24.802 -12.914 3.747 1.00 89.56 411 VAL A N 1
ATOM 3272 C CA . VAL A 1 411 ? -23.821 -12.687 4.819 1.00 89.56 411 VAL A CA 1
ATOM 3273 C C . VAL A 1 411 ? -23.208 -11.305 4.645 1.00 89.56 411 VAL A C 1
ATOM 3275 O O . VAL A 1 411 ? -23.132 -10.549 5.613 1.00 89.56 411 VAL A O 1
ATOM 3278 N N . PHE A 1 412 ? -22.815 -10.964 3.419 1.00 93.06 412 PHE A N 1
ATOM 3279 C CA . PHE A 1 412 ? -22.247 -9.667 3.085 1.00 93.06 412 PHE A CA 1
ATOM 3280 C C . PHE A 1 412 ? -23.212 -8.523 3.419 1.00 93.06 412 PHE A C 1
ATOM 3282 O O . PHE A 1 412 ? -22.809 -7.564 4.079 1.00 93.06 412 PHE A O 1
ATOM 3289 N N . GLN A 1 413 ? -24.496 -8.659 3.075 1.00 94.25 413 GLN A N 1
ATOM 3290 C CA . GLN A 1 413 ? -25.510 -7.655 3.391 1.00 94.25 413 GLN A CA 1
ATOM 3291 C C . GLN A 1 413 ? -25.676 -7.465 4.904 1.00 94.25 413 GLN A C 1
ATOM 3293 O O . GLN A 1 413 ? -25.705 -6.334 5.383 1.00 94.25 413 GLN A O 1
ATOM 3298 N N . ARG A 1 414 ? -25.658 -8.545 5.699 1.00 91.19 414 ARG A N 1
ATOM 3299 C CA . ARG A 1 414 ? -25.663 -8.423 7.169 1.00 91.19 414 ARG A CA 1
ATOM 3300 C C . ARG A 1 414 ? -24.440 -7.675 7.701 1.00 91.19 414 ARG A C 1
ATOM 3302 O O . ARG A 1 414 ? -24.571 -6.912 8.658 1.00 91.19 414 ARG A O 1
ATOM 3309 N N . VAL A 1 415 ? -23.259 -7.882 7.111 1.00 89.94 415 VAL A N 1
ATOM 3310 C CA . VAL A 1 415 ? -22.040 -7.139 7.484 1.00 89.94 415 VAL A CA 1
ATOM 3311 C C . VAL A 1 415 ? -22.192 -5.653 7.154 1.00 89.94 415 VAL A C 1
ATOM 3313 O O . VAL A 1 415 ? -21.850 -4.815 7.993 1.00 89.94 415 VAL A O 1
ATOM 3316 N N . ILE A 1 416 ? -22.754 -5.317 5.987 1.00 92.69 416 ILE A N 1
ATOM 3317 C CA . ILE A 1 416 ? -23.096 -3.934 5.623 1.00 92.69 416 ILE A CA 1
ATOM 3318 C C . ILE A 1 416 ? -24.039 -3.333 6.671 1.00 92.69 416 ILE A C 1
ATOM 3320 O O . ILE A 1 416 ? -23.724 -2.286 7.232 1.00 92.69 416 ILE A O 1
ATOM 3324 N N . ASP A 1 417 ? -25.124 -4.021 7.026 1.00 90.12 417 ASP A N 1
ATOM 3325 C CA . ASP A 1 417 ? -26.098 -3.518 7.999 1.00 90.12 417 ASP A CA 1
ATOM 3326 C C . ASP A 1 417 ? -25.471 -3.281 9.384 1.00 90.12 417 ASP A C 1
ATOM 3328 O O . ASP A 1 417 ? -25.826 -2.332 10.085 1.00 90.12 417 ASP A O 1
ATOM 3332 N N . ILE A 1 418 ? -24.540 -4.144 9.811 1.00 87.81 418 ILE A N 1
ATOM 3333 C CA . ILE A 1 418 ? -23.786 -3.983 11.066 1.00 87.81 418 ILE A CA 1
ATOM 3334 C C . ILE A 1 418 ? -22.889 -2.740 11.001 1.00 87.81 418 ILE A C 1
ATOM 3336 O O . ILE A 1 418 ? -22.828 -1.964 11.961 1.00 87.81 418 ILE A O 1
ATOM 3340 N N . LYS A 1 419 ? -22.209 -2.532 9.869 1.00 88.19 419 LYS A N 1
ATOM 3341 C CA . LYS A 1 419 ? -21.342 -1.374 9.623 1.00 88.19 419 LYS A CA 1
ATOM 3342 C C . LYS A 1 419 ? -22.128 -0.063 9.545 1.00 88.19 419 LYS A C 1
ATOM 3344 O O . LYS A 1 419 ? -21.681 0.943 10.098 1.00 88.19 419 LYS A O 1
ATOM 3349 N N . GLU A 1 420 ? -23.304 -0.076 8.924 1.00 86.44 420 GLU A N 1
ATOM 3350 C CA . GLU A 1 420 ? -24.141 1.107 8.702 1.00 86.44 420 GLU A CA 1
ATOM 3351 C C . GLU A 1 420 ? -25.026 1.472 9.902 1.00 86.44 420 GLU A C 1
ATOM 3353 O O . GLU A 1 420 ? -25.279 2.656 10.131 1.00 86.44 420 GLU A O 1
ATOM 3358 N N . ARG A 1 421 ? -25.434 0.513 10.750 1.00 79.75 421 ARG A N 1
ATOM 3359 C CA . ARG A 1 421 ? -26.270 0.791 11.938 1.00 79.75 421 ARG A CA 1
ATOM 3360 C C . ARG A 1 421 ? -25.695 1.866 12.868 1.00 79.75 421 ARG A C 1
ATOM 3362 O O . ARG A 1 421 ? -26.462 2.630 13.452 1.00 79.75 421 ARG A O 1
ATOM 3369 N N . LYS A 1 422 ? -24.366 1.995 12.965 1.00 64.50 422 LYS A N 1
ATOM 3370 C CA . LYS A 1 422 ? -23.717 3.075 13.734 1.00 64.50 422 LYS A CA 1
ATOM 3371 C C . LYS A 1 422 ? -23.924 4.462 13.117 1.00 64.50 422 LYS A C 1
ATOM 3373 O O . LYS A 1 422 ? -23.973 5.441 13.860 1.00 64.50 422 LYS A O 1
ATOM 3378 N N . LEU A 1 423 ? -24.008 4.566 11.788 1.00 58.62 423 LEU A N 1
ATOM 3379 C CA . LEU A 1 423 ? -24.276 5.838 11.109 1.00 58.62 423 LEU A CA 1
ATOM 3380 C C . LEU A 1 423 ? -25.701 6.305 11.416 1.00 58.62 423 LEU A C 1
ATOM 3382 O O . LEU A 1 423 ? -25.894 7.473 11.744 1.00 58.62 423 LEU A O 1
ATOM 3386 N N . ALA A 1 424 ? -26.667 5.383 11.413 1.00 56.19 424 ALA A N 1
ATOM 3387 C CA . ALA A 1 424 ? -28.061 5.683 11.736 1.00 56.19 424 ALA A CA 1
ATOM 3388 C C . ALA A 1 424 ? -28.265 6.057 13.216 1.00 56.19 424 ALA A C 1
ATOM 3390 O O . ALA A 1 424 ? -28.917 7.055 13.508 1.00 56.19 424 ALA A O 1
ATOM 3391 N N . SER A 1 425 ? -27.640 5.343 14.161 1.00 56.84 425 SER A N 1
ATOM 3392 C CA . SER A 1 425 ? -27.725 5.686 15.592 1.00 56.84 425 SER A CA 1
ATOM 3393 C C . SER A 1 425 ? -26.942 6.953 15.983 1.00 56.84 425 SER A C 1
ATOM 3395 O O . SER A 1 425 ? -26.919 7.322 17.156 1.00 56.84 425 SER A O 1
ATOM 3397 N N . ARG A 1 426 ? -26.249 7.605 15.034 1.00 51.91 426 ARG A N 1
ATOM 3398 C CA . ARG A 1 426 ? -25.478 8.845 15.252 1.00 51.91 426 ARG A CA 1
ATOM 3399 C C . ARG A 1 426 ? -26.324 10.125 15.120 1.00 51.91 426 ARG A C 1
ATOM 3401 O O . ARG A 1 426 ? -25.811 11.198 15.429 1.00 51.91 426 ARG A O 1
ATOM 3408 N N . GLY A 1 427 ? -27.602 10.031 14.740 1.00 43.91 427 GLY A N 1
ATOM 3409 C CA . GLY A 1 427 ? -28.623 11.053 15.021 1.00 43.91 427 GLY A CA 1
ATOM 3410 C C . GLY A 1 427 ? -29.511 10.552 16.165 1.00 43.91 427 GLY A C 1
ATOM 3411 O O . GLY A 1 427 ? -30.031 9.453 16.075 1.00 43.91 427 GLY A O 1
ATOM 3412 N N . THR A 1 428 ? -29.699 11.219 17.300 1.00 39.41 428 THR A N 1
ATOM 3413 C CA . THR A 1 428 ? -29.615 12.641 17.638 1.00 39.41 428 THR A CA 1
ATOM 3414 C C . THR A 1 428 ? -29.032 12.786 19.054 1.00 39.41 428 THR A C 1
ATOM 3416 O O . THR A 1 428 ? -29.720 12.584 20.049 1.00 39.41 428 THR A O 1
ATOM 3419 N N . VAL A 1 429 ? -27.746 13.131 19.175 1.00 39.59 429 VAL A N 1
ATOM 3420 C CA . VAL A 1 429 ? -27.136 13.476 20.483 1.00 39.59 429 VAL A CA 1
ATOM 3421 C C . VAL A 1 429 ? -27.482 14.914 20.909 1.00 39.59 429 VAL A C 1
ATOM 3423 O O . VAL A 1 429 ? -27.293 15.284 22.064 1.00 39.59 429 VAL A O 1
ATOM 3426 N N . TYR A 1 430 ? -28.113 15.695 20.029 1.00 39.16 430 TYR A N 1
ATOM 3427 C CA . TYR A 1 430 ? -29.103 16.665 20.486 1.00 39.16 430 TYR A CA 1
ATOM 3428 C C . TYR A 1 430 ? -30.392 15.897 20.737 1.00 39.16 430 TYR A C 1
ATOM 3430 O O . TYR A 1 430 ? -31.221 15.759 19.842 1.00 39.16 430 TYR A O 1
ATOM 3438 N N . GLY A 1 431 ? -30.533 15.361 21.949 1.00 38.72 431 GLY A N 1
ATOM 3439 C CA . GLY A 1 431 ? -31.871 15.172 22.477 1.00 38.72 431 GLY A CA 1
ATOM 3440 C C . GLY A 1 431 ? -32.589 16.503 22.295 1.00 38.72 431 GLY A C 1
ATOM 3441 O O . GLY A 1 431 ? -32.092 17.538 22.744 1.00 38.72 431 GLY A O 1
ATOM 3442 N N . GLU A 1 432 ? -33.705 16.496 21.573 1.00 40.84 432 GLU A N 1
ATOM 3443 C CA . GLU A 1 432 ? -34.732 17.489 21.835 1.00 40.84 432 GLU A CA 1
ATOM 3444 C C . GLU A 1 432 ? -35.086 17.297 23.304 1.00 40.84 432 GLU A C 1
ATOM 3446 O O . GLU A 1 432 ? -35.825 16.387 23.685 1.00 40.84 432 GLU A O 1
ATOM 3451 N N . ASP A 1 433 ? -34.422 18.093 24.141 1.00 40.03 433 ASP A N 1
ATOM 3452 C CA . ASP A 1 433 ? -34.785 18.281 25.523 1.00 40.03 433 ASP A CA 1
ATOM 3453 C C . ASP A 1 433 ? -36.294 18.485 25.547 1.00 40.03 433 ASP A C 1
ATOM 3455 O O . ASP A 1 433 ? -36.837 19.381 24.893 1.00 40.03 433 ASP A O 1
ATOM 3459 N N . GLN A 1 434 ? -36.959 17.639 26.327 1.00 41.66 434 GLN A N 1
ATOM 3460 C CA . GLN A 1 434 ? -38.273 17.899 26.882 1.00 41.66 434 GLN A CA 1
ATOM 3461 C C . GLN A 1 434 ? -38.215 19.214 27.675 1.00 41.66 434 GLN A C 1
ATOM 3463 O O . GLN A 1 434 ? -38.106 19.246 28.896 1.00 41.66 434 GLN A O 1
ATOM 3468 N N . MET A 1 435 ? -38.276 20.322 26.952 1.00 40.97 435 MET A N 1
ATOM 3469 C CA . MET A 1 435 ? -38.482 21.680 27.421 1.00 40.97 435 MET A CA 1
ATOM 3470 C C . MET A 1 435 ? -39.564 22.27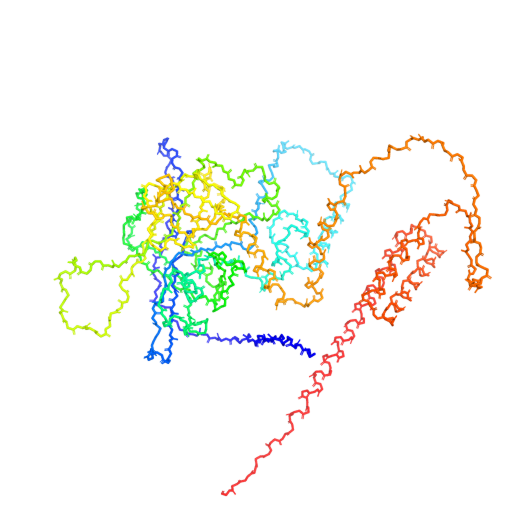3 26.523 1.00 40.97 435 MET A C 1
ATOM 3472 O O . MET A 1 435 ? -39.342 23.228 25.788 1.00 40.97 435 MET A O 1
ATOM 3476 N N . ASN A 1 436 ? -40.766 21.698 26.583 1.00 37.72 436 ASN A N 1
ATOM 3477 C CA . ASN A 1 436 ? -41.962 22.454 26.244 1.00 37.72 436 ASN A CA 1
ATOM 3478 C C . ASN A 1 436 ? -42.973 22.346 27.382 1.00 37.72 436 ASN A C 1
ATOM 3480 O O . ASN A 1 436 ? -43.964 21.621 27.337 1.00 37.72 436 ASN A O 1
ATOM 3484 N N . GLY A 1 437 ? -42.664 23.086 28.445 1.00 42.84 437 GLY A N 1
ATOM 3485 C CA . GLY A 1 437 ? -43.684 23.576 29.347 1.00 42.84 437 GLY A CA 1
ATOM 3486 C C . GLY A 1 437 ? -44.504 24.655 28.643 1.00 42.84 437 GLY A C 1
ATOM 3487 O O . GLY A 1 437 ? -43.962 25.671 28.228 1.00 42.84 437 GLY A O 1
ATOM 3488 N N . GLY A 1 438 ? -45.815 24.432 28.583 1.00 44.12 438 GLY A N 1
ATOM 3489 C CA . GLY A 1 438 ? -46.835 25.474 28.661 1.00 44.12 438 GLY A CA 1
ATOM 3490 C C . GLY A 1 438 ? -46.992 26.410 27.462 1.00 44.12 438 GLY A C 1
ATOM 3491 O O . GLY A 1 438 ? -46.340 27.443 27.375 1.00 44.12 438 GLY A O 1
ATOM 3492 N N . SER A 1 439 ? -48.046 26.190 26.678 1.00 37.19 439 SER A N 1
ATOM 3493 C CA . SER A 1 439 ? -49.008 27.273 26.442 1.00 37.19 439 SER A CA 1
ATOM 3494 C C . SER A 1 439 ? -50.375 26.720 26.044 1.00 37.19 439 SER A C 1
ATOM 3496 O O . SER A 1 439 ? -50.514 25.979 25.078 1.00 37.19 439 SER A O 1
ATOM 3498 N N . ASN A 1 440 ? -51.374 27.110 26.836 1.00 47.38 440 ASN A N 1
ATOM 3499 C CA . ASN A 1 440 ? -52.796 27.031 26.534 1.00 47.38 440 ASN A CA 1
ATOM 3500 C C . ASN A 1 440 ? -53.080 27.583 25.137 1.00 47.38 440 ASN A C 1
ATOM 3502 O O . ASN A 1 440 ? -52.709 28.733 24.888 1.00 47.38 440 ASN A O 1
ATOM 3506 N N . LYS A 1 441 ? -53.847 26.852 24.324 1.00 40.44 441 LYS A N 1
ATOM 3507 C CA . LYS A 1 441 ? -54.890 27.444 23.478 1.00 40.44 441 LYS A CA 1
ATOM 3508 C C . LYS A 1 441 ? -56.048 26.470 23.307 1.00 40.44 441 LYS A C 1
ATOM 3510 O O . LYS A 1 441 ? -55.919 25.452 22.638 1.00 40.44 441 LYS A O 1
ATOM 3515 N N . ASP A 1 442 ? -57.157 26.862 23.918 1.00 50.03 442 ASP A N 1
ATOM 3516 C CA . ASP A 1 442 ? -58.514 26.502 23.536 1.00 50.03 442 ASP A CA 1
ATOM 3517 C C . ASP A 1 442 ? -58.742 26.808 22.046 1.00 50.03 442 ASP A C 1
ATOM 3519 O O . ASP A 1 442 ? -58.277 27.837 21.537 1.00 50.03 442 ASP A O 1
ATOM 3523 N N . GLY A 1 443 ? -59.472 25.934 21.358 1.00 38.44 443 GLY A N 1
ATOM 3524 C CA . GLY A 1 443 ? -59.870 26.123 19.967 1.00 38.44 443 GLY A CA 1
ATOM 3525 C C . GLY A 1 443 ? -60.750 24.978 19.481 1.00 38.44 443 GLY A C 1
ATOM 3526 O O . GLY A 1 443 ? -60.239 23.924 19.126 1.00 38.44 443 GLY A O 1
ATOM 3527 N N . GLU A 1 444 ? -62.053 25.229 19.527 1.00 48.25 444 GLU A N 1
ATOM 3528 C CA . GLU A 1 444 ? -63.188 24.401 19.112 1.00 48.25 444 GLU A CA 1
ATOM 3529 C C . GLU A 1 444 ? -63.157 23.970 17.626 1.00 48.25 444 GLU A C 1
ATOM 3531 O O . GLU A 1 444 ? -62.647 24.697 16.775 1.00 48.25 444 GLU A O 1
ATOM 3536 N N . ASP A 1 445 ? -63.764 22.800 17.390 1.00 45.50 445 ASP A N 1
ATOM 3537 C CA . ASP A 1 445 ? -64.604 22.359 16.261 1.00 45.50 445 ASP A CA 1
ATOM 3538 C C . ASP A 1 445 ? -64.105 22.466 14.801 1.00 45.50 445 ASP A C 1
ATOM 3540 O O . ASP A 1 445 ? -63.931 23.544 14.242 1.00 45.50 445 ASP A O 1
ATOM 3544 N N . ASP A 1 446 ? -63.996 21.312 14.122 1.00 40.38 446 ASP A N 1
ATOM 3545 C CA . ASP A 1 446 ? -65.022 20.906 13.141 1.00 40.38 446 ASP A CA 1
ATOM 3546 C C . ASP A 1 446 ? -64.783 19.480 12.598 1.00 40.38 446 ASP A C 1
ATOM 3548 O O . ASP A 1 446 ? -63.739 19.145 12.030 1.00 40.38 446 ASP A O 1
ATOM 3552 N N . GLU A 1 447 ? -65.814 18.648 12.763 1.00 43.41 447 GLU A N 1
ATOM 3553 C CA . GLU A 1 447 ? -66.001 17.335 12.147 1.00 43.41 447 GLU A CA 1
ATOM 3554 C C . GLU A 1 447 ? -66.085 17.426 10.614 1.00 43.41 447 GLU A C 1
ATOM 3556 O O . GLU A 1 447 ? -66.884 18.182 10.062 1.00 43.41 447 GLU A O 1
ATOM 3561 N N . ILE A 1 448 ? -65.392 16.520 9.917 1.00 35.50 448 ILE A N 1
ATOM 3562 C CA . ILE A 1 448 ? -65.888 15.956 8.653 1.00 35.50 448 ILE A CA 1
ATOM 3563 C C . ILE A 1 448 ? -65.820 14.434 8.774 1.00 35.50 448 ILE A C 1
ATOM 3565 O O . ILE A 1 448 ? -64.768 13.813 8.633 1.00 35.50 448 ILE A O 1
ATOM 3569 N N . THR A 1 449 ? -66.976 13.850 9.070 1.00 40.41 449 THR A N 1
ATOM 3570 C CA . THR A 1 449 ? -67.269 12.418 9.074 1.00 40.41 449 THR A CA 1
ATOM 3571 C C . THR A 1 449 ? -67.517 11.931 7.641 1.00 40.41 449 THR A C 1
ATOM 3573 O O . THR A 1 449 ? -68.431 12.413 6.972 1.00 40.41 449 THR A O 1
ATOM 3576 N N . ASP A 1 450 ? -66.748 10.942 7.174 1.00 37.72 450 ASP A N 1
ATOM 3577 C CA . ASP A 1 450 ? -67.103 10.118 6.008 1.00 37.72 450 ASP A CA 1
ATOM 3578 C C . ASP A 1 450 ? -67.566 8.729 6.508 1.00 37.72 450 ASP A C 1
ATOM 3580 O O . ASP A 1 450 ? -66.759 7.984 7.070 1.00 37.72 450 ASP A O 1
ATOM 3584 N N . PRO A 1 451 ? -68.864 8.371 6.403 1.00 45.50 451 PRO A N 1
ATOM 3585 C CA . PRO A 1 451 ? -69.452 7.250 7.138 1.00 45.50 451 PRO A CA 1
ATOM 3586 C C . PRO A 1 451 ? -69.499 5.938 6.339 1.00 45.50 451 PRO A C 1
ATOM 3588 O O . PRO A 1 451 ? -70.470 5.191 6.444 1.00 45.50 451 PRO A O 1
ATOM 3591 N N . ASN A 1 452 ? -68.486 5.624 5.531 1.00 39.72 452 ASN A N 1
ATOM 3592 C CA . ASN A 1 452 ? -68.412 4.328 4.852 1.00 39.72 452 ASN A CA 1
ATOM 3593 C C . ASN A 1 452 ? -66.965 3.873 4.660 1.00 39.72 452 ASN A C 1
ATOM 3595 O O . ASN A 1 452 ? -66.322 4.270 3.698 1.00 39.72 452 ASN A O 1
ATOM 3599 N N . ILE A 1 453 ? -66.497 3.013 5.568 1.00 40.91 453 ILE A N 1
ATOM 3600 C CA . ILE A 1 453 ? -65.638 1.821 5.387 1.00 40.91 453 ILE A CA 1
ATOM 3601 C C . ILE A 1 453 ? -65.019 1.557 6.764 1.00 40.91 453 ILE A C 1
ATOM 3603 O O . ILE A 1 453 ? -63.896 1.947 7.034 1.00 40.91 453 ILE A O 1
ATOM 3607 N N . LEU A 1 454 ? -65.786 0.950 7.671 1.00 33.12 454 LEU A N 1
ATOM 3608 C CA . LEU A 1 454 ? -65.267 0.272 8.864 1.00 33.12 454 LEU A CA 1
ATOM 3609 C C . LEU A 1 454 ? -66.399 -0.574 9.448 1.00 33.12 454 LEU A C 1
ATOM 3611 O O . LEU A 1 454 ? -67.183 -0.145 10.288 1.00 33.12 454 LEU A O 1
ATOM 3615 N N . THR A 1 455 ? -66.494 -1.805 8.960 1.00 38.41 455 THR A N 1
ATOM 3616 C CA . THR A 1 455 ? -67.151 -2.880 9.697 1.00 38.41 455 THR A CA 1
ATOM 3617 C C . THR A 1 455 ? -66.141 -3.989 9.903 1.00 38.41 455 THR A C 1
ATOM 3619 O O . THR A 1 455 ? -65.699 -4.612 8.938 1.00 38.41 455 THR A O 1
ATOM 3622 N N . ASN A 1 456 ? -65.886 -4.235 11.187 1.00 36.06 456 ASN A N 1
ATOM 3623 C CA . ASN A 1 456 ? -65.411 -5.472 11.792 1.00 36.06 456 ASN A CA 1
ATOM 3624 C C . ASN A 1 456 ? -63.908 -5.741 11.714 1.00 36.06 456 ASN A C 1
ATOM 3626 O O . ASN A 1 456 ? -63.468 -6.520 10.881 1.00 36.06 456 ASN A O 1
ATOM 3630 N N . ILE A 1 457 ? -63.174 -5.200 12.688 1.00 35.94 457 ILE A N 1
ATOM 3631 C CA . ILE A 1 457 ? -62.337 -5.995 13.600 1.00 35.94 457 ILE A CA 1
ATOM 3632 C C . ILE A 1 457 ? -62.492 -5.352 14.988 1.00 35.94 457 ILE A C 1
ATOM 3634 O O . ILE A 1 457 ? -62.220 -4.170 15.178 1.00 35.94 457 ILE A O 1
ATOM 3638 N N . GLU A 1 458 ? -63.051 -6.122 15.917 1.00 40.09 458 GLU A N 1
ATOM 3639 C CA . GLU A 1 458 ? -63.295 -5.752 17.310 1.00 40.09 458 GLU A CA 1
ATOM 3640 C C . GLU A 1 458 ? -61.969 -5.547 18.056 1.00 40.09 458 GLU A C 1
ATOM 3642 O O . GLU A 1 458 ? -61.110 -6.427 18.024 1.00 40.09 458 GLU A O 1
ATOM 3647 N N . GLY A 1 459 ? -61.836 -4.424 18.773 1.00 38.44 459 GLY A N 1
ATOM 3648 C CA . GLY A 1 459 ? -60.813 -4.266 19.813 1.00 38.44 459 GLY A CA 1
ATOM 3649 C C . GLY A 1 459 ? -60.055 -2.939 19.842 1.00 38.44 459 GLY A C 1
ATOM 3650 O O . GLY A 1 459 ? -58.841 -2.970 19.987 1.00 38.44 459 GLY A O 1
ATOM 3651 N N . LEU A 1 460 ? -60.726 -1.789 19.735 1.00 36.41 460 LEU A N 1
ATOM 3652 C CA . LEU A 1 460 ? -60.117 -0.493 20.061 1.00 36.41 460 LEU A CA 1
ATOM 3653 C C . LEU A 1 460 ? -60.920 0.158 21.189 1.00 36.41 460 LEU A C 1
ATOM 3655 O O . LEU A 1 460 ? -62.017 0.666 20.975 1.00 36.41 460 LEU A O 1
ATOM 3659 N N . SER A 1 461 ? -60.395 0.080 22.409 1.00 41.81 461 SER A N 1
ATOM 3660 C CA . SER A 1 461 ? -60.744 1.009 23.480 1.00 41.81 461 SER A CA 1
ATOM 3661 C C . SER A 1 461 ? -60.033 2.333 23.204 1.00 41.81 461 SER A C 1
ATOM 3663 O O . SER A 1 461 ? -58.811 2.349 23.092 1.00 41.81 461 SER A O 1
ATOM 3665 N N . GLU A 1 462 ? -60.785 3.429 23.104 1.00 42.53 462 GLU A N 1
ATOM 3666 C CA . GLU A 1 462 ? -60.283 4.808 22.965 1.00 42.53 462 GLU A CA 1
ATOM 3667 C C . GLU A 1 462 ? -59.735 5.357 24.299 1.00 42.53 462 GLU A C 1
ATOM 3669 O O . GLU A 1 462 ? -60.063 6.465 24.714 1.00 42.53 462 GLU A O 1
ATOM 3674 N N . ASP A 1 463 ? -58.926 4.568 25.008 1.00 49.97 463 ASP A N 1
ATOM 3675 C CA . ASP A 1 463 ? -58.156 5.070 26.145 1.00 49.97 463 ASP A CA 1
ATOM 3676 C C . ASP A 1 463 ? -56.797 5.562 25.622 1.00 49.97 463 ASP A C 1
ATOM 3678 O O . ASP A 1 463 ? -55.940 4.756 25.241 1.00 49.97 463 ASP A O 1
ATOM 3682 N N . ASP A 1 464 ? -56.600 6.886 25.648 1.00 55.00 464 ASP A N 1
ATOM 3683 C CA . ASP A 1 464 ? -55.368 7.624 25.282 1.00 55.00 464 ASP A CA 1
ATOM 3684 C C . ASP A 1 464 ? -54.117 7.216 26.103 1.00 55.00 464 ASP A C 1
ATOM 3686 O O . ASP A 1 464 ? -53.012 7.693 25.847 1.00 55.00 464 ASP A O 1
ATOM 3690 N N . ASP A 1 465 ? -54.268 6.300 27.065 1.00 54.19 465 ASP A N 1
ATOM 3691 C CA . ASP A 1 465 ? -53.195 5.727 27.886 1.00 54.19 465 ASP A CA 1
ATOM 3692 C C . ASP A 1 465 ? -52.779 4.302 27.456 1.00 54.19 465 ASP A C 1
ATOM 3694 O O . ASP A 1 465 ? -51.943 3.668 28.110 1.00 54.19 465 ASP A O 1
ATOM 3698 N N . THR A 1 466 ? -53.314 3.771 26.348 1.00 48.88 466 THR A N 1
ATOM 3699 C CA . THR A 1 466 ? -52.866 2.474 25.814 1.00 48.88 466 THR A CA 1
ATOM 3700 C C . THR A 1 466 ? -51.555 2.676 25.035 1.00 48.88 466 THR A C 1
ATOM 3702 O O . THR A 1 466 ? -51.533 3.398 24.039 1.00 48.88 466 THR A O 1
ATOM 3705 N N . PRO A 1 467 ? -50.418 2.101 25.470 1.00 46.88 467 PRO A N 1
ATOM 3706 C CA . PRO A 1 467 ? -49.104 2.456 24.939 1.00 46.88 467 PRO A CA 1
ATOM 3707 C C . PRO A 1 467 ? -48.967 2.114 23.446 1.00 46.88 467 PRO A C 1
ATOM 3709 O O . PRO A 1 467 ? -49.480 1.090 23.007 1.00 46.88 467 PRO A O 1
ATOM 3712 N N . ASN A 1 468 ? -48.203 2.946 22.717 1.00 56.66 468 ASN A N 1
ATOM 3713 C CA . ASN A 1 468 ? -47.804 2.954 21.284 1.00 56.66 468 ASN A CA 1
ATOM 3714 C C . ASN A 1 468 ? -47.339 1.621 20.623 1.00 56.66 468 ASN A C 1
ATOM 3716 O O . ASN A 1 468 ? -46.726 1.632 19.552 1.00 56.66 468 ASN A O 1
ATOM 3720 N N . ILE A 1 469 ? -47.592 0.467 21.236 1.00 54.91 469 ILE A N 1
ATOM 3721 C CA . ILE A 1 469 ? -47.217 -0.877 20.786 1.00 54.91 469 ILE A CA 1
ATOM 3722 C C . ILE A 1 469 ? -47.786 -1.171 19.391 1.00 54.91 469 ILE A C 1
ATOM 3724 O O . ILE A 1 469 ? -47.078 -1.737 18.556 1.00 54.91 469 ILE A O 1
ATOM 3728 N N . ASP A 1 470 ? -49.001 -0.705 19.094 1.00 67.75 470 ASP A N 1
ATOM 3729 C CA . ASP A 1 470 ? -49.641 -0.940 17.796 1.00 67.75 470 ASP A CA 1
ATOM 3730 C C . ASP A 1 470 ? -48.941 -0.206 16.648 1.00 67.75 470 ASP A C 1
ATOM 3732 O O . ASP A 1 470 ? -48.815 -0.755 15.553 1.00 67.75 470 ASP A O 1
ATOM 3736 N N . LYS A 1 471 ? -48.387 0.988 16.897 1.00 74.81 471 LYS A N 1
ATOM 3737 C CA . LYS A 1 471 ? -47.640 1.735 15.876 1.00 74.81 471 LYS A CA 1
ATOM 3738 C C . LYS A 1 471 ? -46.309 1.057 15.545 1.00 74.81 471 LYS A C 1
ATOM 3740 O O . LYS A 1 471 ? -45.993 0.873 14.373 1.00 74.81 471 LYS A O 1
ATOM 3745 N N . ALA A 1 472 ? -45.562 0.620 16.561 1.00 70.69 472 ALA A N 1
ATOM 3746 C CA . ALA A 1 472 ? -44.297 -0.090 16.361 1.00 70.69 472 ALA A CA 1
ATOM 3747 C C . ALA A 1 472 ? -44.504 -1.434 15.641 1.00 70.69 472 ALA A C 1
ATOM 3749 O O . ALA A 1 472 ? -43.734 -1.794 14.751 1.00 70.69 472 ALA A O 1
ATOM 3750 N N . TYR A 1 473 ? -45.574 -2.161 15.978 1.00 80.25 473 TYR A N 1
ATOM 3751 C CA . TYR A 1 473 ? -45.934 -3.391 15.277 1.00 80.25 473 TYR A CA 1
ATOM 3752 C C . TYR A 1 473 ? -46.299 -3.121 13.810 1.00 80.25 473 TYR A C 1
ATOM 3754 O O . TYR A 1 473 ? -45.799 -3.806 12.917 1.00 80.25 473 TYR A O 1
ATOM 3762 N N . GLN A 1 474 ? -47.098 -2.084 13.537 1.00 80.31 474 GLN A N 1
ATOM 3763 C CA . GLN A 1 474 ? -47.440 -1.681 12.170 1.00 80.31 474 GLN A CA 1
ATOM 3764 C C . GLN A 1 474 ? -46.212 -1.258 11.350 1.00 80.31 474 GLN A C 1
ATOM 3766 O O . GLN A 1 474 ? -46.125 -1.606 10.171 1.00 80.31 474 GLN A O 1
ATOM 3771 N N . GLU A 1 475 ? -45.246 -0.562 11.952 1.00 85.69 475 GLU A N 1
ATOM 3772 C CA . GLU A 1 475 ? -43.982 -0.188 11.304 1.00 85.69 475 GLU A CA 1
ATOM 3773 C C . GLU A 1 475 ? -43.133 -1.424 10.963 1.00 85.69 475 GLU A C 1
ATOM 3775 O O . GLU A 1 475 ? -42.626 -1.532 9.845 1.00 85.69 475 GLU A O 1
ATOM 3780 N N . ILE A 1 476 ? -43.048 -2.402 11.872 1.00 83.81 476 ILE A N 1
ATOM 3781 C CA . ILE A 1 476 ? -42.334 -3.667 11.634 1.00 83.81 476 ILE A CA 1
ATOM 3782 C C . ILE A 1 476 ? -43.004 -4.474 10.517 1.00 83.81 476 ILE A C 1
ATOM 3784 O O . ILE A 1 476 ? -42.321 -4.930 9.602 1.00 83.81 476 ILE A O 1
ATOM 3788 N N . VAL A 1 477 ? -44.332 -4.623 10.538 1.00 87.25 477 VAL A N 1
ATOM 3789 C CA . VAL A 1 477 ? -45.071 -5.342 9.484 1.00 87.25 477 VAL A CA 1
ATOM 3790 C C . VAL A 1 477 ? -44.931 -4.633 8.137 1.00 87.25 477 VAL A C 1
ATOM 3792 O O . VAL A 1 477 ? -44.752 -5.286 7.110 1.00 87.25 477 VAL A O 1
ATOM 3795 N N . SER A 1 478 ? -44.967 -3.299 8.129 1.00 88.38 478 SER A N 1
ATOM 3796 C CA . SER A 1 478 ? -44.754 -2.505 6.916 1.00 88.38 478 SER A CA 1
ATOM 3797 C C . SER A 1 478 ? -43.343 -2.693 6.362 1.00 88.38 478 SER A C 1
ATOM 3799 O O . SER A 1 478 ? -43.186 -2.860 5.156 1.00 88.38 478 SER A O 1
ATOM 3801 N N . SER A 1 479 ? -42.332 -2.738 7.234 1.00 91.94 479 SER A N 1
ATOM 3802 C CA . SER A 1 479 ? -40.948 -3.033 6.856 1.00 91.94 479 SER A CA 1
ATOM 3803 C C . SER A 1 479 ? -40.795 -4.454 6.298 1.00 91.94 479 SER A C 1
ATOM 3805 O O . SER A 1 479 ? -40.200 -4.632 5.237 1.00 91.94 479 SER A O 1
ATOM 3807 N N . LEU A 1 480 ? -41.409 -5.465 6.926 1.00 88.06 480 LEU A N 1
ATOM 3808 C CA . LEU A 1 480 ? -41.401 -6.847 6.422 1.00 88.06 480 LEU A CA 1
ATOM 3809 C C . LEU A 1 480 ? -42.027 -6.943 5.024 1.00 88.06 480 LEU A C 1
ATOM 3811 O O . LEU A 1 480 ? -41.457 -7.570 4.136 1.00 88.06 480 LEU A O 1
ATOM 3815 N N . ARG A 1 481 ? -43.152 -6.257 4.794 1.00 91.00 481 ARG A N 1
ATOM 3816 C CA . ARG A 1 481 ? -43.825 -6.208 3.482 1.00 91.00 481 ARG A CA 1
ATOM 3817 C C . ARG A 1 481 ? -43.024 -5.496 2.393 1.00 91.00 481 ARG A C 1
ATOM 3819 O O . ARG A 1 481 ? -43.306 -5.705 1.219 1.00 91.00 481 ARG A O 1
ATOM 3826 N N . GLN A 1 482 ? -42.062 -4.647 2.755 1.00 93.06 482 GLN A N 1
ATOM 3827 C CA . GLN A 1 482 ? -41.171 -4.004 1.785 1.00 93.06 482 GLN A CA 1
ATOM 3828 C C . GLN A 1 482 ? -40.051 -4.938 1.306 1.00 93.06 482 GLN A C 1
ATOM 3830 O O . GLN A 1 482 ? -39.567 -4.756 0.191 1.00 93.06 482 GLN A O 1
ATOM 3835 N N . HIS A 1 483 ? -39.653 -5.924 2.118 1.00 86.94 483 HIS A N 1
ATOM 3836 C CA . HIS A 1 483 ? -38.454 -6.739 1.877 1.00 86.94 483 HIS A CA 1
ATOM 3837 C C . HIS A 1 483 ? -38.743 -8.214 1.578 1.00 86.94 483 HIS A C 1
ATOM 3839 O O . HIS A 1 483 ? -37.843 -8.928 1.139 1.00 86.94 483 HIS A O 1
ATOM 3845 N N . HIS A 1 484 ? -39.972 -8.676 1.802 1.00 89.81 484 HIS A N 1
ATOM 3846 C CA . HIS A 1 484 ? -40.350 -10.079 1.653 1.00 89.81 484 HIS A CA 1
ATOM 3847 C C . HIS A 1 484 ? -41.616 -10.239 0.814 1.00 89.81 484 HIS A C 1
ATOM 3849 O O . HIS A 1 484 ? -42.459 -9.341 0.733 1.00 89.81 484 HIS A O 1
ATOM 3855 N N . THR A 1 485 ? -41.749 -11.405 0.185 1.00 92.94 485 THR A N 1
ATOM 3856 C CA . THR A 1 485 ? -42.977 -11.787 -0.518 1.00 92.94 485 THR A CA 1
ATOM 3857 C C . THR A 1 485 ? -44.143 -11.925 0.469 1.00 92.94 485 THR A C 1
ATOM 3859 O O . THR A 1 485 ? -43.917 -12.202 1.650 1.00 92.94 485 THR A O 1
ATOM 3862 N N . PRO A 1 486 ? -45.403 -11.745 0.032 1.00 90.94 486 PRO A N 1
ATOM 3863 C CA . PRO A 1 486 ? -46.562 -11.917 0.907 1.00 90.94 486 PRO A CA 1
ATOM 3864 C C . PRO A 1 486 ? -46.574 -13.269 1.632 1.00 90.94 486 PRO A C 1
ATOM 3866 O O . PRO A 1 486 ? -46.860 -13.320 2.824 1.00 90.94 486 PRO A O 1
ATOM 3869 N N . GLU A 1 487 ? -46.187 -14.344 0.942 1.00 89.06 487 GLU A N 1
ATOM 3870 C CA . GLU A 1 487 ? -46.116 -15.692 1.505 1.00 89.06 487 GLU A CA 1
ATOM 3871 C C . GLU A 1 487 ? -45.046 -15.815 2.604 1.00 89.06 487 GLU A C 1
ATOM 3873 O O . GLU A 1 487 ? -45.276 -16.460 3.628 1.00 89.06 487 GLU A O 1
ATOM 3878 N N . GLU A 1 488 ? -43.887 -15.177 2.423 1.00 83.50 488 GLU A N 1
ATOM 3879 C CA . GLU A 1 488 ? -42.824 -15.127 3.435 1.00 83.50 488 GLU A CA 1
ATOM 3880 C C . GLU A 1 488 ? -43.235 -14.284 4.644 1.00 83.50 488 GLU A C 1
ATOM 3882 O O . GLU A 1 488 ? -43.007 -14.692 5.783 1.00 83.50 488 GLU A O 1
ATOM 3887 N N . VAL A 1 489 ? -43.882 -13.134 4.419 1.00 87.12 489 VAL A N 1
ATOM 3888 C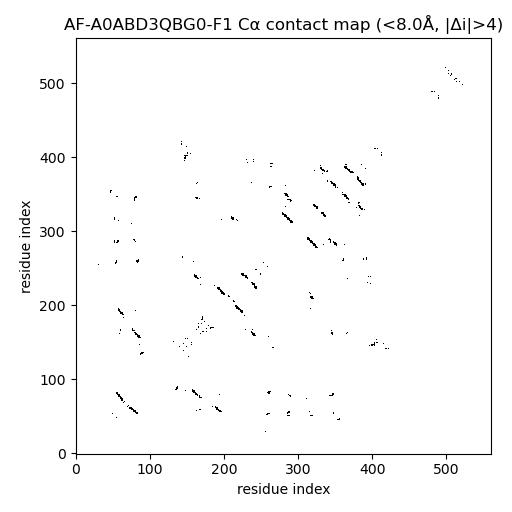 CA . VAL A 1 489 ? -44.403 -12.288 5.502 1.00 87.12 489 VAL A CA 1
ATOM 3889 C C . VAL A 1 489 ? -45.428 -13.059 6.330 1.00 87.12 489 VAL A C 1
ATOM 3891 O O . VAL A 1 489 ? -45.329 -13.069 7.557 1.00 87.12 489 VAL A O 1
ATOM 3894 N N . ASP A 1 490 ? -46.365 -13.752 5.685 1.00 87.00 490 ASP A N 1
ATOM 3895 C CA . ASP A 1 490 ? -47.374 -14.559 6.372 1.00 87.00 490 ASP A CA 1
ATOM 3896 C C . ASP A 1 490 ? -46.734 -15.711 7.164 1.00 87.00 490 ASP A C 1
ATOM 3898 O O . ASP A 1 490 ? -47.129 -15.977 8.302 1.00 87.00 490 ASP A O 1
ATOM 3902 N N . ALA A 1 491 ? -45.693 -16.356 6.626 1.00 85.62 491 ALA A N 1
ATOM 3903 C CA . ALA A 1 491 ? -44.949 -17.400 7.333 1.00 85.62 491 ALA A CA 1
ATOM 3904 C C . ALA A 1 491 ? -44.193 -16.865 8.566 1.00 85.62 491 ALA A C 1
ATOM 3906 O O . ALA A 1 491 ? -44.177 -17.514 9.622 1.00 85.62 491 ALA A O 1
ATOM 3907 N N . ILE A 1 492 ? -43.597 -15.673 8.461 1.00 83.25 492 ILE A N 1
ATOM 3908 C CA . ILE A 1 492 ? -42.917 -14.994 9.572 1.00 83.25 492 ILE A CA 1
ATOM 3909 C C . ILE A 1 492 ? -43.932 -14.637 10.661 1.00 83.25 492 ILE A C 1
ATOM 3911 O O . ILE A 1 492 ? -43.728 -14.982 11.827 1.00 83.25 492 ILE A O 1
ATOM 3915 N N . LEU A 1 493 ? -45.054 -14.012 10.294 1.00 89.81 493 LEU A N 1
ATOM 3916 C CA . LEU A 1 493 ? -46.096 -13.620 11.246 1.00 89.81 493 LEU A CA 1
ATOM 3917 C C . LEU A 1 493 ? -46.727 -14.837 11.933 1.00 89.81 493 LEU A C 1
ATOM 3919 O O . LEU A 1 493 ? -46.870 -14.834 13.156 1.00 89.81 493 LEU A O 1
ATOM 3923 N N . ALA A 1 494 ? -46.994 -15.915 11.193 1.00 90.75 494 ALA A N 1
ATOM 3924 C CA . ALA A 1 494 ? -47.497 -17.166 11.759 1.00 90.75 494 ALA A CA 1
ATOM 3925 C C . ALA A 1 494 ? -46.513 -17.811 12.752 1.00 90.75 494 ALA A C 1
ATOM 3927 O O . ALA A 1 494 ? -46.927 -18.477 13.705 1.00 90.75 494 ALA A O 1
ATOM 3928 N N . THR A 1 495 ? -45.206 -17.627 12.549 1.00 86.88 495 THR A N 1
ATOM 3929 C CA . THR A 1 495 ? -44.177 -18.100 13.487 1.00 86.88 495 THR A CA 1
ATOM 3930 C C . THR A 1 495 ? -44.165 -17.248 14.754 1.00 86.88 495 THR A C 1
ATOM 3932 O O . THR A 1 495 ? -44.199 -17.800 15.851 1.00 86.88 495 THR A O 1
ATOM 3935 N N . VAL A 1 496 ? -44.223 -15.919 14.624 1.00 88.19 496 VAL A N 1
ATOM 3936 C CA . VAL A 1 496 ? -44.290 -14.989 15.767 1.00 88.19 496 VAL A CA 1
ATOM 3937 C C . VAL A 1 496 ? -45.541 -15.229 16.617 1.00 88.19 496 VAL A C 1
ATOM 3939 O O . VAL A 1 496 ? -45.458 -15.247 17.844 1.00 88.19 496 VAL A O 1
ATOM 3942 N N . GLU A 1 497 ? -46.701 -15.458 15.999 1.00 89.06 497 GLU A N 1
ATOM 3943 C CA . GLU A 1 497 ? -47.931 -15.784 16.731 1.00 89.06 497 GLU A CA 1
ATOM 3944 C C . GLU A 1 497 ? -47.826 -17.110 17.489 1.00 89.06 497 GLU A C 1
ATOM 3946 O O . GLU A 1 497 ? -48.294 -17.215 18.628 1.00 89.06 497 GLU A O 1
ATOM 3951 N N . ARG A 1 498 ? -47.175 -18.116 16.891 1.00 90.69 498 ARG A N 1
ATOM 3952 C CA . ARG A 1 498 ? -46.922 -19.404 17.544 1.00 90.69 498 ARG A CA 1
ATOM 3953 C C . ARG A 1 498 ? -46.011 -19.242 18.756 1.00 90.69 498 ARG A C 1
ATOM 3955 O O . ARG A 1 498 ? -46.357 -19.738 19.825 1.00 90.69 498 ARG A O 1
ATOM 3962 N N . GLU A 1 499 ? -44.909 -18.506 18.612 1.00 90.31 499 GLU A N 1
ATOM 3963 C CA . GLU A 1 499 ? -44.000 -18.210 19.724 1.00 90.31 499 GLU A CA 1
ATOM 3964 C C . GLU A 1 499 ? -44.713 -1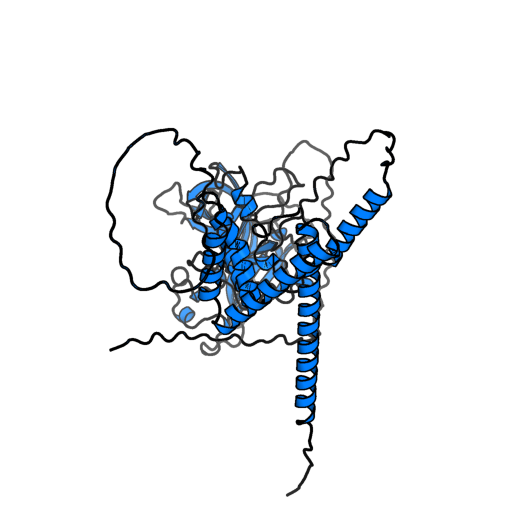7.438 20.835 1.00 90.31 499 GLU A C 1
ATOM 3966 O O . GLU A 1 499 ? -44.606 -17.797 22.005 1.00 90.31 499 GLU A O 1
ATOM 3971 N N . LYS A 1 500 ? -45.506 -16.419 20.483 1.00 91.25 500 LYS A N 1
ATOM 3972 C CA . LYS A 1 500 ? -46.295 -15.643 21.449 1.00 91.25 500 LYS A CA 1
ATOM 3973 C C . LYS A 1 500 ? -47.237 -16.545 22.245 1.00 91.25 500 LYS A C 1
ATOM 3975 O O . LYS A 1 500 ? -47.318 -16.418 23.466 1.00 91.25 500 LYS A O 1
ATOM 3980 N N . LYS A 1 501 ? -47.932 -17.464 21.571 1.00 93.44 501 LYS A N 1
ATOM 3981 C CA . LYS A 1 501 ? -48.827 -18.420 22.228 1.00 93.44 501 LYS A CA 1
ATOM 3982 C C . LYS A 1 501 ? -48.064 -19.371 23.152 1.00 93.44 501 LYS A C 1
ATOM 3984 O O . LYS A 1 501 ? -48.515 -19.608 24.267 1.00 93.44 501 LYS A O 1
ATOM 3989 N N . GLU A 1 502 ? -46.900 -19.863 22.734 1.00 93.69 502 GLU A N 1
ATOM 3990 C CA . GLU A 1 502 ? -46.070 -20.749 23.559 1.00 93.69 502 GLU A CA 1
ATOM 3991 C C . GLU A 1 502 ? -45.508 -20.031 24.797 1.00 93.69 502 GLU A C 1
ATOM 3993 O O . GLU A 1 502 ? -45.495 -20.605 25.886 1.00 93.69 502 GLU A O 1
ATOM 3998 N N . VAL A 1 503 ? -45.109 -18.760 24.668 1.00 92.00 503 VAL A N 1
ATOM 3999 C CA . VAL A 1 503 ? -44.683 -17.933 25.811 1.00 92.00 503 VAL A CA 1
ATOM 4000 C C . VAL A 1 503 ? -45.818 -17.801 26.828 1.00 92.00 503 VAL A C 1
ATOM 4002 O O . VAL A 1 503 ? -45.588 -17.997 28.021 1.00 92.00 503 VAL A O 1
ATOM 4005 N N . ILE A 1 504 ? -47.044 -17.526 26.368 1.00 92.62 504 ILE A N 1
ATOM 4006 C CA . ILE A 1 504 ? -48.227 -17.443 27.237 1.00 92.62 504 ILE A CA 1
ATOM 4007 C C . ILE A 1 504 ? -48.490 -18.794 27.918 1.00 92.62 504 ILE A C 1
ATOM 4009 O O . ILE A 1 504 ? -48.660 -18.831 29.133 1.00 92.62 504 ILE A O 1
ATOM 4013 N N . GLU A 1 505 ? -48.441 -19.909 27.183 1.00 94.69 505 GLU A N 1
ATOM 4014 C CA . GLU A 1 505 ? -48.636 -21.250 27.755 1.00 94.69 505 GLU A CA 1
ATOM 4015 C C . GLU A 1 505 ? -47.578 -21.601 28.818 1.00 94.69 505 GLU A C 1
ATOM 4017 O O . GLU A 1 505 ? -47.903 -22.210 29.841 1.00 94.69 505 GLU A O 1
ATOM 4022 N N . ILE A 1 506 ? -46.314 -21.212 28.613 1.00 92.44 506 ILE A N 1
ATOM 4023 C CA . ILE A 1 506 ? -45.244 -21.401 29.604 1.00 92.44 506 ILE A CA 1
ATOM 4024 C C . ILE A 1 506 ? -45.510 -20.548 30.845 1.00 92.44 506 ILE A C 1
ATOM 4026 O O . ILE A 1 506 ? -45.415 -21.064 31.959 1.00 92.44 506 ILE A O 1
ATOM 4030 N N . LEU A 1 507 ? -45.885 -19.279 30.668 1.00 92.25 507 LEU A N 1
ATOM 4031 C CA . LEU A 1 507 ? -46.201 -18.379 31.778 1.00 92.25 507 LEU A CA 1
ATOM 4032 C C . LEU A 1 507 ? -47.407 -18.866 32.590 1.00 92.25 507 LEU A C 1
ATOM 4034 O O . LEU A 1 507 ? -47.358 -18.846 33.819 1.00 92.25 507 LEU A O 1
ATOM 4038 N N . GLU A 1 508 ? -48.458 -19.361 31.935 1.00 93.38 508 GLU A N 1
ATOM 4039 C CA . GLU A 1 508 ? -49.649 -19.899 32.603 1.00 93.38 508 GLU A CA 1
ATOM 4040 C C . GLU A 1 508 ? -49.366 -21.211 33.348 1.00 93.38 508 GLU A C 1
ATOM 4042 O O . GLU A 1 508 ? -49.898 -21.441 34.436 1.00 93.38 508 GLU A O 1
ATOM 4047 N N . LYS A 1 509 ? -48.537 -22.090 32.772 1.00 95.88 509 LYS A N 1
ATOM 4048 C CA . LYS A 1 509 ? -48.293 -23.435 33.309 1.00 95.88 509 LYS A CA 1
ATOM 4049 C C . LYS A 1 509 ? -47.191 -23.482 34.362 1.00 95.88 509 LYS A C 1
ATOM 4051 O O . LYS A 1 509 ? -47.315 -24.216 35.342 1.00 95.88 509 LYS A O 1
ATOM 4056 N N . GLU A 1 510 ? -46.086 -22.789 34.117 1.00 94.50 510 GLU A N 1
ATOM 4057 C CA . GLU A 1 510 ? -44.874 -22.860 34.938 1.00 94.50 510 GLU A CA 1
ATOM 4058 C C . GLU A 1 510 ? -44.737 -21.639 35.863 1.00 94.50 510 GLU A C 1
ATOM 4060 O O . GLU A 1 510 ? -44.077 -21.736 36.901 1.00 94.50 510 GLU A O 1
ATOM 4065 N N . GLY A 1 511 ? -45.393 -20.517 35.534 1.00 89.81 511 GLY A N 1
ATOM 4066 C CA . GLY A 1 511 ? -45.101 -19.218 36.140 1.00 89.81 511 GLY A CA 1
ATOM 4067 C C . GLY A 1 511 ? -43.675 -18.748 35.821 1.00 89.81 511 GLY A C 1
ATOM 4068 O O . GLY A 1 511 ? -42.908 -19.439 35.153 1.00 89.81 511 GLY A O 1
ATOM 4069 N N . GLY A 1 512 ? -43.293 -17.570 36.317 1.00 91.31 512 GLY A N 1
ATOM 4070 C CA . GLY A 1 512 ? -41.929 -17.047 36.177 1.00 91.31 512 GLY A CA 1
ATOM 4071 C C . GLY A 1 512 ? -41.858 -15.691 35.486 1.00 91.31 512 GLY A C 1
ATOM 4072 O O . GLY A 1 512 ? -42.868 -15.005 35.342 1.00 91.31 512 GLY A O 1
ATOM 4073 N N . ASP A 1 513 ? -40.638 -15.297 35.128 1.00 93.38 513 ASP A N 1
ATOM 4074 C CA . ASP A 1 513 ? -40.366 -14.040 34.438 1.00 93.38 513 ASP A CA 1
ATOM 4075 C C . ASP A 1 513 ? -40.648 -14.163 32.932 1.00 93.38 513 ASP A C 1
ATOM 4077 O O . ASP A 1 513 ? -40.389 -15.204 32.317 1.00 93.38 513 ASP A O 1
ATOM 4081 N N . MET A 1 514 ? -41.181 -13.099 32.331 1.00 88.06 514 MET A N 1
ATOM 4082 C CA . MET A 1 514 ? -41.557 -13.088 30.914 1.00 88.06 514 MET A CA 1
ATOM 4083 C C . MET A 1 514 ? -40.331 -13.232 30.009 1.00 88.06 514 MET A C 1
ATOM 4085 O O . MET A 1 514 ? -40.390 -13.951 29.011 1.00 88.06 514 MET A O 1
ATOM 4089 N N . ASP A 1 515 ? -39.205 -12.636 30.397 1.00 86.81 515 ASP A N 1
ATOM 4090 C CA . ASP A 1 515 ? -37.957 -12.718 29.637 1.00 86.81 515 ASP A CA 1
ATOM 4091 C C . ASP A 1 515 ? -37.382 -14.144 29.615 1.00 86.81 515 ASP A C 1
ATOM 4093 O O . ASP A 1 515 ? -36.896 -14.599 28.575 1.00 86.81 515 ASP A O 1
ATOM 4097 N N . ASP A 1 516 ? -37.509 -14.894 30.715 1.00 89.94 516 ASP A N 1
ATOM 4098 C CA . ASP A 1 516 ? -37.082 -16.297 30.792 1.00 89.94 516 ASP A CA 1
ATOM 4099 C C . ASP A 1 516 ? -37.949 -17.199 29.899 1.00 89.94 516 ASP A C 1
ATOM 4101 O O . ASP A 1 516 ? -37.433 -18.085 29.207 1.00 89.94 516 ASP A O 1
ATOM 4105 N N . ALA A 1 517 ? -39.266 -16.960 29.869 1.00 89.00 517 ALA A N 1
ATOM 4106 C CA . ALA A 1 517 ? -40.184 -17.675 28.985 1.00 89.00 517 ALA A CA 1
ATOM 4107 C C . ALA A 1 517 ? -39.876 -17.384 27.506 1.00 89.00 517 ALA A C 1
ATOM 4109 O O . ALA A 1 517 ? -39.768 -18.316 26.707 1.00 89.00 517 ALA A O 1
ATOM 4110 N N . ILE A 1 518 ? -39.639 -16.114 27.153 1.00 86.56 518 ILE A N 1
ATOM 4111 C CA . ILE A 1 518 ? -39.235 -15.703 25.800 1.00 86.56 518 ILE A CA 1
ATOM 4112 C C . ILE A 1 518 ? -37.908 -16.360 25.403 1.00 86.56 518 ILE A C 1
ATOM 4114 O O . ILE A 1 518 ? -37.798 -16.908 24.305 1.00 86.56 518 ILE A O 1
ATOM 4118 N N . ALA A 1 519 ? -36.901 -16.344 26.280 1.00 86.19 519 ALA A N 1
ATOM 4119 C CA . ALA A 1 519 ? -35.601 -16.952 26.003 1.00 86.19 519 ALA A CA 1
ATOM 4120 C C . ALA A 1 519 ? -35.717 -18.465 25.754 1.00 86.19 519 ALA A C 1
ATOM 4122 O O . ALA A 1 519 ? -35.094 -18.992 24.830 1.00 86.19 519 ALA A O 1
ATOM 4123 N N . LYS A 1 520 ? -36.557 -19.156 26.534 1.00 91.19 520 LYS A N 1
ATOM 4124 C CA . LYS A 1 520 ? -36.804 -20.597 26.409 1.00 91.19 520 LYS A CA 1
ATOM 4125 C C . LYS A 1 520 ? -37.516 -20.962 25.103 1.00 91.19 520 LYS A C 1
ATOM 4127 O O . LYS A 1 520 ? -37.134 -21.949 24.478 1.00 91.19 520 LYS A O 1
ATOM 4132 N N . VAL A 1 521 ? -38.511 -20.176 24.681 1.00 91.94 521 VAL A N 1
ATOM 4133 C CA . VAL A 1 521 ? -39.207 -20.377 23.395 1.00 91.94 521 VAL A CA 1
ATOM 4134 C C . VAL A 1 521 ? -38.259 -20.123 22.230 1.00 91.94 521 VAL A C 1
ATOM 4136 O O . VAL A 1 521 ? -38.098 -20.995 21.384 1.00 91.94 521 VAL A O 1
ATOM 4139 N N . ARG A 1 522 ? -37.519 -19.007 22.246 1.00 86.38 522 ARG A N 1
ATOM 4140 C CA . ARG A 1 522 ? -36.532 -18.698 21.197 1.00 86.38 522 ARG A CA 1
ATOM 4141 C C . ARG A 1 522 ? -35.471 -19.780 21.055 1.00 86.38 522 ARG A C 1
ATOM 4143 O O . ARG A 1 522 ? -35.104 -20.132 19.940 1.00 86.38 522 ARG A O 1
ATOM 4150 N N . GLN A 1 523 ? -34.989 -20.326 22.171 1.00 88.69 523 GLN A N 1
ATOM 4151 C CA . GLN A 1 523 ? -34.033 -21.429 22.139 1.00 88.69 523 GLN A CA 1
ATOM 4152 C C . GLN A 1 523 ? -34.614 -22.661 21.429 1.00 88.69 523 GLN A C 1
ATOM 4154 O O . GLN A 1 523 ? -33.937 -23.235 20.583 1.00 88.69 523 GLN A O 1
ATOM 4159 N N . ARG A 1 524 ? -35.876 -23.026 21.702 1.00 86.56 524 ARG A N 1
ATOM 4160 C CA . ARG A 1 524 ? -36.548 -24.134 21.002 1.00 86.56 524 ARG A CA 1
ATOM 4161 C C . ARG A 1 524 ? -36.720 -23.858 19.513 1.00 86.56 524 ARG A C 1
ATOM 4163 O O . ARG A 1 524 ? -36.450 -24.754 18.718 1.00 86.56 524 ARG A O 1
ATOM 4170 N N . THR A 1 525 ? -37.112 -22.641 19.136 1.00 84.38 525 THR A N 1
ATOM 4171 C CA . THR A 1 525 ? -37.234 -22.253 17.724 1.00 84.38 525 THR A CA 1
ATOM 4172 C C . THR A 1 525 ? -35.895 -22.382 16.998 1.00 84.38 525 THR A C 1
ATOM 4174 O O . THR A 1 525 ? -35.845 -22.903 15.885 1.00 84.38 525 THR A O 1
ATOM 4177 N N . TYR A 1 526 ? -34.792 -21.955 17.623 1.00 80.44 526 TYR A N 1
ATOM 4178 C CA . TYR A 1 526 ? -33.458 -22.115 17.039 1.00 80.44 526 TYR A CA 1
ATOM 4179 C C . TYR A 1 526 ? -33.037 -23.582 16.932 1.00 80.44 526 TYR A C 1
ATOM 4181 O O . TYR A 1 526 ? -32.549 -23.982 15.877 1.00 80.44 526 TYR A O 1
ATOM 4189 N N . ASP A 1 527 ? -33.288 -24.392 17.962 1.00 85.19 527 ASP A N 1
ATOM 4190 C CA . ASP A 1 527 ? -32.999 -25.829 17.934 1.00 85.19 527 ASP A CA 1
ATOM 4191 C C . ASP A 1 527 ? -33.790 -26.544 16.816 1.00 85.19 527 ASP A C 1
ATOM 4193 O O . ASP A 1 527 ? -33.261 -27.422 16.129 1.00 85.19 527 ASP A O 1
ATOM 4197 N N . GLU A 1 528 ? -35.052 -26.161 16.594 1.00 80.56 528 GLU A N 1
ATOM 4198 C CA . GLU A 1 528 ? -35.888 -26.699 15.516 1.00 80.56 528 GLU A CA 1
ATOM 4199 C C . GLU A 1 528 ? -35.412 -26.234 14.134 1.00 80.56 528 GLU A C 1
ATOM 4201 O O . GLU A 1 528 ? -35.293 -27.053 13.221 1.00 80.56 528 GLU A O 1
ATOM 4206 N N . ARG A 1 529 ? -35.051 -24.954 13.982 1.00 80.38 529 ARG A N 1
ATOM 4207 C CA . ARG A 1 529 ? -34.464 -24.425 12.742 1.00 80.38 529 ARG A CA 1
ATOM 4208 C C . ARG A 1 529 ? -33.181 -25.166 12.375 1.00 80.38 529 ARG A C 1
ATOM 4210 O O . ARG A 1 529 ? -33.019 -25.579 11.230 1.00 80.38 529 ARG A O 1
ATOM 4217 N N . ASP A 1 530 ? -32.280 -25.346 13.334 1.00 79.50 530 ASP A N 1
ATOM 4218 C CA . ASP A 1 530 ? -31.001 -26.018 13.105 1.00 79.50 530 ASP A CA 1
ATOM 4219 C C . ASP A 1 530 ? -31.209 -27.501 12.766 1.00 79.50 530 ASP A C 1
ATOM 4221 O O . ASP A 1 530 ? -30.510 -28.054 11.912 1.00 79.50 530 ASP A O 1
ATOM 4225 N N . ARG A 1 531 ? -32.227 -28.139 13.357 1.00 86.88 531 ARG A N 1
ATOM 4226 C CA . ARG A 1 531 ? -32.653 -29.485 12.969 1.00 86.88 531 ARG A CA 1
ATOM 4227 C C . ARG A 1 531 ? -33.148 -29.537 11.520 1.00 86.88 531 ARG A C 1
ATOM 4229 O O . ARG A 1 531 ? -32.705 -30.412 10.782 1.00 86.88 531 ARG A O 1
ATOM 4236 N N . VAL A 1 532 ? -34.014 -28.613 11.103 1.00 73.38 532 VAL A N 1
ATOM 4237 C CA . VAL A 1 532 ? -34.536 -28.553 9.724 1.00 73.38 532 VAL A CA 1
ATOM 4238 C C . VAL A 1 532 ? -33.415 -28.284 8.717 1.00 73.38 532 VAL A C 1
ATOM 4240 O O . VAL A 1 532 ? -33.343 -28.950 7.687 1.00 73.38 532 VAL A O 1
ATOM 4243 N N . LEU A 1 533 ? -32.496 -27.361 9.021 1.00 68.94 533 LEU A N 1
ATOM 4244 C CA . LEU A 1 533 ? -31.336 -27.073 8.169 1.00 68.94 533 LEU A CA 1
ATOM 4245 C C . LEU A 1 533 ? -30.436 -28.297 8.000 1.00 68.94 533 LEU A C 1
ATOM 4247 O O . LEU A 1 533 ? -29.963 -28.572 6.898 1.00 68.94 533 LEU A O 1
ATOM 4251 N N . LYS A 1 534 ? -30.232 -29.061 9.075 1.00 85.62 534 LYS A N 1
ATOM 4252 C CA . LYS A 1 534 ? -29.470 -30.304 9.018 1.00 85.62 534 LYS A CA 1
ATOM 4253 C C . LYS A 1 534 ? -30.173 -31.368 8.170 1.00 85.62 534 LYS A C 1
ATOM 4255 O O . LYS A 1 534 ? -29.518 -32.006 7.351 1.00 85.62 534 LYS A O 1
ATOM 4260 N N . GLU A 1 535 ? -31.487 -31.532 8.325 1.00 82.31 535 GLU A N 1
ATOM 4261 C CA . GLU A 1 535 ? -32.286 -32.460 7.511 1.00 82.31 535 GLU A CA 1
ATOM 4262 C C . GLU A 1 535 ? -32.241 -32.077 6.014 1.00 82.31 535 GLU A C 1
ATOM 4264 O O . GLU A 1 535 ? -32.060 -32.950 5.164 1.00 82.31 535 GLU A O 1
ATOM 4269 N N . LEU A 1 536 ? -32.302 -30.782 5.679 1.00 74.50 536 LEU A N 1
ATOM 4270 C CA . LEU A 1 536 ? -32.131 -30.283 4.306 1.00 74.50 536 LEU A CA 1
ATOM 4271 C C . LEU A 1 536 ? -30.723 -30.546 3.757 1.00 74.50 536 LEU A C 1
ATOM 4273 O O . LEU A 1 536 ? -30.572 -30.982 2.617 1.00 74.50 536 LEU A O 1
ATOM 4277 N N . GLN A 1 537 ? -29.686 -30.318 4.564 1.00 75.50 537 GLN A N 1
ATOM 4278 C CA . GLN A 1 537 ? -28.304 -30.571 4.161 1.00 75.50 537 GLN A CA 1
ATOM 4279 C C . GLN A 1 537 ? -28.058 -32.061 3.875 1.00 75.50 537 GLN A C 1
ATOM 4281 O O . GLN A 1 537 ? -27.381 -32.399 2.902 1.00 75.50 537 GLN A O 1
ATOM 4286 N N . GLU A 1 538 ? -28.629 -32.951 4.691 1.00 87.19 538 GLU A N 1
ATOM 4287 C CA . GLU A 1 538 ? -28.580 -34.400 4.476 1.00 87.19 538 GLU A CA 1
ATOM 4288 C C . GLU A 1 538 ? -29.327 -34.806 3.192 1.00 87.19 538 GLU A C 1
ATOM 4290 O O . GLU A 1 538 ? -28.823 -35.630 2.427 1.00 87.19 538 GLU A O 1
ATOM 4295 N N . GLN A 1 539 ? -30.481 -34.194 2.893 1.00 79.50 539 GLN A N 1
ATOM 4296 C CA . GLN A 1 539 ? -31.206 -34.422 1.634 1.00 79.50 539 GLN A CA 1
ATOM 4297 C C . GLN A 1 539 ? -30.398 -33.972 0.409 1.00 79.50 539 GLN A C 1
ATOM 4299 O O . GLN A 1 539 ? -30.242 -34.750 -0.530 1.00 79.50 539 GLN A O 1
ATOM 4304 N N . MET A 1 540 ? -29.802 -32.775 0.444 1.00 72.25 540 MET A N 1
ATOM 4305 C CA . MET A 1 540 ? -28.964 -32.271 -0.653 1.00 72.25 540 MET A CA 1
ATOM 4306 C C . MET A 1 540 ? -27.720 -33.135 -0.889 1.00 72.25 540 MET A C 1
ATOM 4308 O O . MET A 1 540 ? -27.319 -33.350 -2.035 1.00 72.25 540 MET A O 1
ATOM 4312 N N . GLN A 1 541 ? -27.099 -33.651 0.178 1.00 81.50 541 GLN A N 1
ATOM 4313 C CA . GLN A 1 541 ? -25.983 -34.590 0.050 1.00 81.50 541 GLN A CA 1
ATOM 4314 C C . GLN A 1 541 ? -26.426 -35.896 -0.617 1.00 81.50 541 GLN A C 1
ATOM 4316 O O . GLN A 1 541 ? -25.758 -36.341 -1.551 1.00 81.50 541 GLN A O 1
ATOM 4321 N N . ASN A 1 542 ? -27.572 -36.452 -0.214 1.00 81.00 542 ASN A N 1
ATOM 4322 C CA . ASN A 1 542 ? -28.108 -37.679 -0.803 1.00 81.00 542 ASN A CA 1
ATOM 4323 C C . ASN A 1 542 ? -28.458 -37.509 -2.295 1.00 81.00 542 ASN A C 1
ATOM 4325 O O . ASN A 1 542 ? -28.085 -38.358 -3.102 1.00 81.00 542 ASN A O 1
ATOM 4329 N N . GLU A 1 543 ? -29.073 -36.391 -2.697 1.00 77.94 543 GLU A N 1
ATOM 4330 C CA . GLU A 1 543 ? -29.348 -36.086 -4.114 1.00 77.94 543 GLU A CA 1
ATOM 4331 C C . GLU A 1 543 ? -28.054 -35.893 -4.935 1.00 77.94 543 GLU A C 1
ATOM 4333 O O . GLU A 1 543 ? -27.943 -36.331 -6.088 1.00 77.94 543 GLU A O 1
ATOM 4338 N N . SER A 1 544 ? -27.025 -35.279 -4.335 1.00 74.44 544 SER A N 1
ATOM 4339 C CA . SER A 1 544 ? -25.717 -35.101 -4.981 1.00 74.44 544 SER A CA 1
ATOM 4340 C C . SER A 1 544 ? -24.955 -36.414 -5.189 1.00 74.44 544 SER A C 1
ATOM 4342 O O . SER A 1 544 ? -24.125 -36.511 -6.096 1.00 74.44 544 SER A O 1
ATOM 4344 N N . ASP A 1 545 ? -25.226 -37.427 -4.368 1.00 75.50 545 ASP A N 1
ATOM 4345 C CA . ASP A 1 545 ? -24.606 -38.741 -4.490 1.00 75.50 545 ASP A CA 1
ATOM 4346 C C . ASP A 1 545 ? -25.415 -39.677 -5.399 1.00 75.50 545 ASP A C 1
ATOM 4348 O O . ASP A 1 545 ? -24.807 -40.425 -6.165 1.00 75.50 545 ASP A O 1
ATOM 4352 N N . GLU A 1 546 ? -26.749 -39.574 -5.439 1.00 71.75 546 GLU A N 1
ATOM 4353 C CA . GLU A 1 546 ? -27.573 -40.282 -6.434 1.00 71.75 546 GLU A CA 1
ATOM 4354 C C . GLU A 1 546 ? -27.293 -39.808 -7.871 1.00 71.75 546 GLU A C 1
ATOM 4356 O O . GLU A 1 546 ? -27.171 -40.631 -8.782 1.00 71.75 546 GLU A O 1
ATOM 4361 N N . SER A 1 547 ? -27.092 -38.503 -8.083 1.00 62.28 547 SER A N 1
ATOM 4362 C CA . SER A 1 547 ? -26.740 -37.959 -9.407 1.00 62.28 547 SER A CA 1
ATOM 4363 C C . SER A 1 547 ? -25.371 -38.427 -9.928 1.00 62.28 547 SER A C 1
ATOM 4365 O O . SER A 1 547 ? -25.194 -38.557 -11.138 1.00 62.28 547 SER A O 1
ATOM 4367 N N . LYS A 1 548 ? -24.418 -38.780 -9.052 1.00 61.78 548 LYS A N 1
ATOM 4368 C CA . LYS A 1 548 ? -23.109 -39.339 -9.457 1.00 61.78 548 LYS A CA 1
ATOM 4369 C C . LYS A 1 548 ? -23.168 -40.803 -9.895 1.00 61.78 548 LYS A C 1
ATOM 4371 O O . LYS A 1 548 ? -22.242 -41.267 -10.556 1.00 61.78 548 LYS A O 1
ATOM 4376 N N . VAL A 1 549 ? -24.211 -41.546 -9.525 1.00 55.25 549 VAL A N 1
ATOM 4377 C CA . VAL A 1 549 ? -24.322 -42.979 -9.850 1.00 55.25 549 VAL A CA 1
ATOM 4378 C C . VAL A 1 549 ? -24.805 -43.203 -11.291 1.00 55.25 549 VAL A C 1
ATOM 4380 O O . VAL A 1 549 ? -24.504 -44.243 -11.872 1.00 55.25 549 VAL A O 1
ATOM 4383 N N . ILE A 1 550 ? -25.470 -42.221 -11.911 1.00 53.69 550 ILE A N 1
ATOM 4384 C CA . ILE A 1 550 ? -26.040 -42.357 -13.265 1.00 53.69 550 ILE A CA 1
ATOM 4385 C C . ILE A 1 550 ? -24.981 -42.167 -14.378 1.00 53.69 550 ILE A C 1
ATOM 4387 O O . ILE A 1 550 ? -25.109 -42.759 -15.446 1.00 53.69 550 ILE A O 1
ATOM 4391 N N . ASP A 1 551 ? -23.871 -41.464 -14.122 1.00 49.53 551 ASP A N 1
ATOM 4392 C CA . ASP A 1 551 ? -22.833 -41.189 -15.140 1.00 49.53 551 ASP A CA 1
ATOM 4393 C C . ASP A 1 551 ? -21.726 -42.263 -15.253 1.00 49.53 551 ASP A C 1
ATOM 4395 O O . ASP A 1 551 ? -20.766 -42.110 -16.012 1.00 49.53 551 ASP A O 1
ATOM 4399 N N . ALA A 1 552 ? -21.837 -43.379 -14.523 1.00 46.28 552 ALA A N 1
ATOM 4400 C CA . ALA A 1 552 ? -20.834 -44.451 -14.516 1.00 46.28 552 ALA A CA 1
ATOM 4401 C C . ALA A 1 552 ? -21.194 -45.675 -15.388 1.00 46.28 552 ALA A C 1
ATOM 4403 O O . ALA A 1 552 ? -20.554 -46.725 -15.261 1.00 46.28 552 ALA A O 1
ATOM 4404 N N . GLU A 1 553 ? -22.181 -45.577 -16.288 1.00 41.31 553 GLU A N 1
ATOM 4405 C CA . GLU A 1 553 ? -22.600 -46.705 -17.129 1.00 41.31 553 GLU A CA 1
ATOM 4406 C C . GLU A 1 553 ? -21.864 -46.755 -18.491 1.00 41.31 553 GLU A C 1
ATOM 4408 O O . GLU A 1 553 ? -22.207 -46.101 -19.469 1.00 41.31 553 GLU A O 1
ATOM 4413 N N . VAL A 1 554 ? -20.824 -47.598 -18.516 1.00 46.38 554 VAL A N 1
ATOM 4414 C CA . VAL A 1 554 ? -20.394 -48.469 -19.629 1.00 46.38 554 VAL A CA 1
ATOM 4415 C C . VAL A 1 554 ? -20.076 -47.806 -20.985 1.00 46.38 554 VAL A C 1
ATOM 4417 O O . VAL A 1 554 ? -20.845 -47.867 -21.941 1.00 46.38 554 VAL A O 1
ATOM 4420 N N . VAL A 1 555 ? -18.819 -47.376 -21.155 1.00 42.47 555 VAL A N 1
ATOM 4421 C CA . VAL A 1 555 ? -18.166 -47.390 -22.480 1.00 42.47 555 VAL A CA 1
ATOM 4422 C C . VAL A 1 555 ? -17.585 -48.787 -22.703 1.00 42.47 555 VAL A C 1
ATOM 4424 O O . VAL A 1 555 ? -16.458 -49.089 -22.297 1.00 42.47 555 VAL A O 1
ATOM 4427 N N . THR A 1 556 ? -18.366 -49.672 -23.326 1.00 47.12 556 THR A N 1
ATOM 4428 C CA . THR A 1 556 ? -17.818 -50.902 -23.908 1.00 47.12 556 THR A CA 1
ATOM 4429 C C . THR A 1 556 ? -16.997 -50.555 -25.148 1.00 47.12 556 THR A C 1
ATOM 4431 O O . THR A 1 556 ? -17.399 -49.776 -26.008 1.00 47.12 556 THR A O 1
ATOM 4434 N N . LYS A 1 557 ? -15.793 -51.128 -25.197 1.00 54.88 557 LYS A N 1
ATOM 4435 C CA . LYS A 1 557 ? -14.904 -51.137 -26.358 1.00 54.88 557 LYS A CA 1
ATOM 4436 C C . LYS A 1 557 ? -15.473 -52.076 -27.419 1.00 54.88 557 LYS A C 1
ATOM 4438 O O . LYS A 1 557 ? -15.497 -53.268 -27.159 1.00 54.88 557 LYS A O 1
ATOM 4443 N N . ASP A 1 558 ? -15.776 -51.538 -28.592 1.00 51.62 558 ASP A N 1
ATOM 4444 C CA . ASP A 1 558 ? -15.849 -52.208 -29.899 1.00 51.62 558 ASP A CA 1
ATOM 4445 C C . ASP A 1 558 ? -15.593 -51.102 -30.950 1.00 51.62 558 ASP A C 1
ATOM 4447 O O . ASP A 1 558 ? -15.957 -49.953 -30.731 1.00 51.62 558 ASP A O 1
ATOM 4451 N N . GLU A 1 559 ? -14.927 -51.268 -32.087 1.00 46.47 559 GLU A N 1
ATOM 4452 C CA . GLU A 1 559 ? -14.379 -52.432 -32.763 1.00 46.47 559 GLU A CA 1
ATOM 4453 C C . GLU A 1 559 ? -13.365 -51.936 -33.816 1.00 46.47 559 GLU A C 1
ATOM 4455 O O . GLU A 1 559 ? -13.351 -50.773 -34.221 1.00 46.47 559 GLU A O 1
ATOM 4460 N N . LYS A 1 560 ? -12.513 -52.850 -34.275 1.00 53.50 560 LYS A N 1
ATOM 4461 C CA . LYS A 1 560 ? -11.587 -52.678 -35.400 1.00 53.50 560 LYS A CA 1
ATOM 4462 C C . LYS A 1 560 ? -12.336 -52.435 -36.722 1.00 53.50 560 LYS A C 1
ATOM 4464 O O . LYS A 1 560 ? -13.155 -53.275 -37.088 1.00 53.50 560 LYS A O 1
ATOM 4469 N N . ARG A 1 561 ? -11.884 -51.469 -37.529 1.00 42.75 561 ARG A N 1
ATOM 4470 C CA . ARG A 1 561 ? -11.491 -51.696 -38.937 1.00 42.75 561 ARG A CA 1
ATOM 4471 C C . ARG A 1 561 ? -10.739 -50.521 -39.537 1.00 42.75 561 ARG A C 1
ATOM 4473 O O . ARG A 1 561 ? -11.199 -49.379 -39.348 1.00 42.75 561 ARG A O 1
#

Organism: NCBI:txid382360